Protein AF-0000000070100124 (afdb_homodimer)

Secondary structure (DSSP, 8-state):
-------------------------EEEEEB-STTS--EEEEEPPPPPPTTEEEEEEEEEEE-HHHHHHHTT-SSS--PSSB---SEEEEEEEEE-TT--S--TT-EEEE--SS--SBSEEEEEGGGEEEPPTTS-HHHHHTSHHHHHHHHIIIIIIS---TT-EEEESSTTBHHHHHHHHIIIIIS--EEEEEESSHHHHHHHHHTT-SEEEETTSS-HHHHHHHHHGGG-EEEEEESS-HHHHHHHHHTEEEEEEEEE---TTS---EEEHHHHHHHT-EEEE--GGGHHHH-HHHHHHHHHHHHHHHHTTS----EEEEEEGGGHHHHHHHHHTT---BEEEEE--/-------------------------EEEEEB-STTS--EEEEE---PPPTTEEEEEEEEEEE-HHHHHHHTT-SSS--PSSB---SEEEEEEEEE-TT--S--TT-EEEE--SS--SBSEEEEEGGGEEEPPTTS-HHHHHTSHHHHHHHHIIIIIIS---TT-EEEESSTTBHHHHHHHHIIIIIS--EEEEEESSHHHHHHHHHTT-SEEEETTSS-HHHHHHHHHGGG-EEEEEESS-HHHHHHHHHTEEEEEEEEE---TTS---EEEHHHHHHHT-EEEE--GGGHHHH-HHHHHHHHHHHHHHHHTTS----EEEEEEGGGHHHHHHHHHTT---BEEEEE--

Nearest PDB structures (foldseek):
  3qwb-assembly2_C  TM=9.160E-01  e=3.416E-31  Saccharomyces cerevisiae S288C
  3jyl-assembly1_A  TM=9.143E-01  e=5.255E-31  Pseudomonas syringae pv. tomato
  4rvu-assembly2_B  TM=9.191E-01  e=9.143E-31  Mycobacterium tuberculosis H37Rv
  4dup-assembly1_A  TM=8.955E-01  e=1.129E-31  Rhizobium etli CFN 42
  1qor-assembly1_B  TM=9.011E-01  e=7.602E-31  Escherichia coli

Radius of gyration: 33.23 Å; Cα contacts (8 Å, |Δi|>4): 1684; chains: 2; bounding box: 95×100×116 Å

InterPro domains:
  IPR011032 GroES-like superfamily [SSF50129] (27-164)
  IPR013149 Alcohol dehydrogenase-like, C-terminal [PF00107] (175-297)
  IPR013154 Alcohol dehydrogenase-like, N-terminal [PF08240] (49-133)
  IPR020843 Enoylreductase domain [SM00829] (35-346)
  IPR036291 NAD(P)-binding domain superfamily [SSF51735] (135-293)
  IPR051397 Zinc-containing alcohol dehydrogenase-like protein [PTHR43677] (24-346)

Organism: Ovis aries (NCBI:txid9940)

pLDDT: mean 92.92, std 16.36, range [18.77, 98.94]

Sequence (698 aa):
MAAAWGRCVSRAWLCRTAWQGCGRNYRAALCTELKRPLVIEEVSPRPVQPHEVRVNVHFCGINFADILACRGQYQERRQLPFTPGMEFSGMVLETGTDVSMVKEGDRVIGLPGFGGMAEECIIDHKNLWQIPEKVSLREAAALPVSYGTAIFALEHRACTQPGETVLVTAAAGATGLAVIDVATNILQAKVIAAAGSDEKCQLAMQRGAQSSVNYSRGSLKEAVGKLVGAGGVNVVIDMVGGDVFLEALRSLAYEGRIVVVGFTGGTIASVPANLLLLKNITAMGLYWSRYRHQNFPIFSRSLSSALQYCQEGHIQPYIGEVFKLEEVNDAFLRVTQRKSTGKVLLSLKMAAAWGRCVSRAWLCRTAWQGCGRNYRAALCTELKRPLVIEEVSPRPVQPHEVRVNVHFCGINFADILACRGQYQERRQLPFTPGMEFSGMVLETGTDVSMVKEGDRVIGLPGFGGMAEECIIDHKNLWQIPEKVSLREAAALPVSYGTAIFALEHRACTQPGETVLVTAAAGATGLAVIDVATNILQAKVIAAAGSDEKCQLAMQRGAQSSVNYSRGSLKEAVGKLVGAGGVNVVIDMVGGDVFLEALRSLAYEGRIVVVGFTGGTIASVPANLLLLKNITAMGLYWSRYRHQNFPIFSRSLSSALQYCQEGHIQPYIGEVFKLEEVNDAFLRVTQRKSTGKVLLSLK

Solvent-accessible surface area (backbone atoms only — not comparable to full-atom values): 35617 Å² total; per-residue (Å²): 135,84,77,72,74,74,75,78,76,76,76,73,74,74,72,66,70,62,75,72,66,79,52,74,63,38,52,30,39,28,37,70,47,72,75,50,77,61,43,80,42,78,41,75,65,75,85,71,47,47,53,20,28,33,28,41,29,37,24,18,29,63,50,72,65,44,57,31,42,41,51,70,70,35,92,71,82,77,69,74,63,39,36,46,22,44,25,22,8,29,30,32,66,42,66,13,85,71,46,77,91,64,52,67,69,39,46,30,34,37,53,60,69,45,31,30,41,21,36,49,36,77,32,55,55,86,40,51,45,76,53,58,90,80,47,49,55,70,58,48,17,53,34,55,69,27,36,33,41,27,49,40,49,41,54,68,70,63,53,64,50,68,67,38,36,36,38,29,35,51,16,32,28,36,44,24,42,30,34,34,29,45,36,34,56,73,45,47,27,41,33,36,25,26,15,77,35,70,68,38,25,51,50,29,40,75,55,52,24,75,43,62,39,50,50,68,78,49,59,51,36,60,56,50,34,74,74,53,40,91,58,40,30,44,33,34,44,33,32,29,25,27,67,64,38,54,30,52,59,72,30,41,13,82,67,8,37,35,36,37,62,43,43,77,67,71,33,79,33,64,44,49,46,60,55,26,16,77,50,24,22,34,45,30,22,46,45,63,76,55,29,55,80,77,38,41,70,64,41,52,46,41,46,51,46,50,52,49,35,40,54,71,63,55,40,76,81,55,72,55,46,77,36,44,63,92,37,47,58,58,53,51,48,37,54,75,68,67,70,56,39,29,29,38,33,31,35,57,109,134,86,76,75,75,76,76,78,75,76,78,73,73,77,72,67,69,63,76,71,67,77,52,72,62,39,51,30,37,28,35,70,46,72,74,51,76,61,42,80,41,78,41,75,65,75,86,71,48,47,56,22,29,33,28,41,29,39,24,19,29,62,47,72,64,44,56,30,42,43,52,69,69,36,93,72,83,76,68,75,63,40,35,46,22,44,25,21,9,27,30,32,67,42,66,12,85,71,47,78,91,64,51,67,68,40,44,30,32,38,52,59,69,45,31,30,42,22,36,49,37,77,31,54,55,86,42,50,45,76,54,57,88,78,45,52,55,69,58,48,17,53,35,55,67,27,36,34,40,26,49,40,49,40,53,68,70,63,52,64,48,68,68,38,36,34,37,29,35,50,16,33,29,36,44,24,42,30,34,35,30,46,36,34,59,73,45,48,26,41,32,36,25,27,15,76,36,69,69,38,26,52,50,29,41,76,54,51,24,75,45,62,41,50,49,70,78,48,60,53,35,60,56,49,34,74,74,55,40,92,56,39,31,44,34,33,44,33,33,29,25,26,67,62,38,53,30,52,60,71,31,41,13,81,68,8,36,34,38,37,61,44,45,77,66,72,33,79,33,64,44,50,47,60,55,26,16,79,48,24,21,33,44,28,22,46,45,62,75,54,28,57,78,76,39,42,69,64,43,53,47,42,46,51,46,51,52,48,36,40,55,70,62,55,40,76,82,56,72,56,46,77,36,45,62,91,38,46,59,57,53,52,49,36,55,75,66,67,70,55,39,29,29,39,32,31,36,56,107

Structure (mmCIF, N/CA/C/O backbone):
data_AF-0000000070100124-model_v1
#
loop_
_entity.id
_entity.type
_entity.pdbx_description
1 polymer 'Enoyl reductase (ER) domain-containing protein'
#
loop_
_atom_site.group_PDB
_atom_site.id
_atom_site.type_symbol
_atom_site.label_atom_id
_atom_site.label_alt_id
_atom_site.label_comp_id
_atom_site.label_asym_id
_atom_site.label_entity_id
_atom_site.label_seq_id
_atom_site.pdbx_PDB_ins_code
_atom_site.Cartn_x
_atom_site.Cartn_y
_atom_site.Cartn_z
_atom_site.occupancy
_atom_site.B_iso_or_equiv
_atom_site.auth_seq_id
_atom_site.auth_comp_id
_atom_site.auth_asym_id
_atom_site.auth_atom_id
_atom_site.pdbx_PDB_model_num
ATOM 1 N N . MET A 1 1 ? 67.812 -57.438 1.837 1 19.58 1 MET A N 1
ATOM 2 C CA . MET A 1 1 ? 67.125 -58.094 0.735 1 19.58 1 MET A CA 1
ATOM 3 C C . MET A 1 1 ? 65.75 -57.531 0.582 1 19.58 1 MET A C 1
ATOM 5 O O . MET A 1 1 ? 64.875 -57.844 1.396 1 19.58 1 MET A O 1
ATOM 9 N N . ALA A 1 2 ? 65.75 -56.156 0.217 1 28.31 2 ALA A N 1
ATOM 10 C CA . ALA A 1 2 ? 64.812 -55 0.108 1 28.31 2 ALA A CA 1
ATOM 11 C C . ALA A 1 2 ? 63.688 -55.312 -0.851 1 28.31 2 ALA A C 1
ATOM 13 O O . ALA A 1 2 ? 63.906 -55.469 -2.057 1 28.31 2 ALA A O 1
ATOM 14 N N . ALA A 1 3 ? 62.719 -56.25 -0.285 1 20.02 3 ALA A N 1
ATOM 15 C CA . ALA A 1 3 ? 61.5 -56.812 -0.852 1 20.02 3 ALA A CA 1
ATOM 16 C C . ALA A 1 3 ? 60.594 -55.719 -1.453 1 20.02 3 ALA A C 1
ATOM 18 O O . ALA A 1 3 ? 59.938 -55 -0.725 1 20.02 3 ALA A O 1
ATOM 19 N N . ALA A 1 4 ? 61.219 -54.938 -2.352 1 32.41 4 ALA A N 1
ATOM 20 C CA . ALA A 1 4 ? 60.531 -53.906 -3.111 1 32.41 4 ALA A CA 1
ATOM 21 C C . ALA A 1 4 ? 59.312 -54.469 -3.844 1 32.41 4 ALA A C 1
ATOM 23 O O . ALA A 1 4 ? 59.469 -55.094 -4.902 1 32.41 4 ALA A O 1
ATOM 24 N N . TRP A 1 5 ? 58.406 -55.25 -3.006 1 24 5 TRP A N 1
ATOM 25 C CA . TRP A 1 5 ? 57.219 -55.875 -3.58 1 24 5 TRP A CA 1
ATOM 26 C C . TRP A 1 5 ? 56.406 -54.875 -4.406 1 24 5 TRP A C 1
ATOM 28 O O . TRP A 1 5 ? 55.969 -53.875 -3.891 1 24 5 TRP A O 1
ATOM 38 N N . GLY A 1 6 ? 56.875 -54.562 -5.621 1 28.33 6 GLY A N 1
ATOM 39 C CA . GLY A 1 6 ? 56.25 -53.719 -6.613 1 28.33 6 GLY A CA 1
ATOM 40 C C . GLY A 1 6 ? 54.812 -54.094 -6.918 1 28.33 6 GLY A C 1
ATOM 41 O O . GLY A 1 6 ? 54.562 -55.156 -7.5 1 28.33 6 GLY A O 1
ATOM 42 N N . ARG A 1 7 ? 53.844 -54.062 -5.891 1 29.36 7 ARG A N 1
ATOM 43 C CA . ARG A 1 7 ? 52.438 -54.406 -6.113 1 29.36 7 ARG A CA 1
ATOM 44 C C . ARG A 1 7 ? 51.906 -53.688 -7.332 1 29.36 7 ARG A C 1
ATOM 46 O O . ARG A 1 7 ? 52 -52.469 -7.438 1 29.36 7 ARG A O 1
ATOM 53 N N . CYS A 1 8 ? 52 -54.281 -8.523 1 29.11 8 CYS A N 1
ATOM 54 C CA . CYS A 1 8 ? 51.312 -53.875 -9.758 1 29.11 8 CYS A CA 1
ATOM 55 C C . CYS A 1 8 ? 49.844 -53.562 -9.508 1 29.11 8 CYS A C 1
ATOM 57 O O . CYS A 1 8 ? 49.094 -54.438 -9.062 1 29.11 8 CYS A O 1
ATOM 59 N N . VAL A 1 9 ? 49.562 -52.375 -9.117 1 31.73 9 VAL A N 1
ATOM 60 C CA . VAL A 1 9 ? 48.219 -51.812 -8.953 1 31.73 9 VAL A CA 1
ATOM 61 C C . VAL A 1 9 ? 47.406 -52 -10.227 1 31.73 9 VAL A C 1
ATOM 63 O O . VAL A 1 9 ? 47.844 -51.594 -11.312 1 31.73 9 VAL A O 1
ATOM 66 N N . SER A 1 10 ? 46.781 -53.156 -10.398 1 28.19 10 SER A N 1
ATOM 67 C CA . SER A 1 10 ? 45.812 -53.438 -11.453 1 28.19 10 SER A CA 1
ATOM 68 C C . SER A 1 10 ? 44.844 -52.25 -11.641 1 28.19 10 SER A C 1
ATOM 70 O O . SER A 1 10 ? 44.219 -51.812 -10.68 1 28.19 10 SER A O 1
ATOM 72 N N . ARG A 1 11 ? 45.094 -51.406 -12.656 1 29.66 11 ARG A N 1
ATOM 73 C CA . ARG A 1 11 ? 44.281 -50.344 -13.227 1 29.66 11 ARG A CA 1
ATOM 74 C C . ARG A 1 11 ? 42.906 -50.906 -13.656 1 29.66 11 ARG A C 1
ATOM 76 O O . ARG A 1 11 ? 42.781 -51.5 -14.727 1 29.66 11 ARG A O 1
ATOM 83 N N . ALA A 1 12 ? 42.188 -51.688 -12.852 1 31.12 12 ALA A N 1
ATOM 84 C CA . ALA A 1 12 ? 40.812 -51.875 -13.32 1 31.12 12 ALA A CA 1
ATOM 85 C C . ALA A 1 12 ? 40.219 -50.594 -13.844 1 31.12 12 ALA A C 1
ATOM 87 O O . ALA A 1 12 ? 40.156 -49.594 -13.125 1 31.12 12 ALA A O 1
ATOM 88 N N . TRP A 1 13 ? 40.25 -50.312 -15.141 1 28.06 13 TRP A N 1
ATOM 89 C CA . TRP A 1 13 ? 39.562 -49.312 -15.938 1 28.06 13 TRP A CA 1
ATOM 90 C C . TRP A 1 13 ? 38.094 -49.188 -15.484 1 28.06 13 TRP A C 1
ATOM 92 O O . TRP A 1 13 ? 37.344 -50.156 -15.469 1 28.06 13 TRP A O 1
ATOM 102 N N . LEU A 1 14 ? 37.875 -48.406 -14.461 1 29.77 14 LEU A N 1
ATOM 103 C CA . LEU A 1 14 ? 36.531 -47.938 -14.133 1 29.77 14 LEU A CA 1
ATOM 104 C C . LEU A 1 14 ? 35.719 -47.719 -15.398 1 29.77 14 LEU A C 1
ATOM 106 O O . LEU A 1 14 ? 36.031 -46.812 -16.188 1 29.77 14 LEU A O 1
ATOM 110 N N . CYS A 1 15 ? 35.312 -48.781 -16.078 1 29.98 15 CYS A N 1
ATOM 111 C CA . CYS A 1 15 ? 34.25 -48.656 -17.078 1 29.98 15 CYS A CA 1
ATOM 112 C C . CYS A 1 15 ? 33.219 -47.656 -16.641 1 29.98 15 CYS A C 1
ATOM 114 O O . CYS A 1 15 ? 32.375 -47.938 -15.773 1 29.98 15 CYS A O 1
ATOM 116 N N . ARG A 1 16 ? 33.625 -46.438 -16.438 1 33.12 16 ARG A N 1
ATOM 117 C CA . ARG A 1 16 ? 32.562 -45.469 -16.438 1 33.12 16 ARG A CA 1
ATOM 118 C C . ARG A 1 16 ? 31.547 -45.75 -17.531 1 33.12 16 ARG A C 1
ATOM 120 O O . ARG A 1 16 ? 31.859 -45.562 -18.719 1 33.12 16 ARG A O 1
ATOM 127 N N . THR A 1 17 ? 30.922 -46.906 -17.5 1 33.12 17 THR A N 1
ATOM 128 C CA . THR A 1 17 ? 29.734 -46.906 -18.344 1 33.12 17 THR A CA 1
ATOM 129 C C . THR A 1 17 ? 29.141 -45.5 -18.453 1 33.12 17 THR A C 1
ATOM 131 O O . THR A 1 17 ? 28.672 -44.938 -17.469 1 33.12 17 THR A O 1
ATOM 134 N N . ALA A 1 18 ? 29.812 -44.688 -19.141 1 37.25 18 ALA A N 1
ATOM 135 C CA . ALA A 1 18 ? 29.125 -43.5 -19.641 1 37.25 18 ALA A CA 1
ATOM 136 C C . ALA A 1 18 ? 27.656 -43.781 -19.938 1 37.25 18 ALA A C 1
ATOM 138 O O . ALA A 1 18 ? 27.328 -44.688 -20.719 1 37.25 18 ALA A O 1
ATOM 139 N N . TRP A 1 19 ? 26.812 -43.75 -18.938 1 35.75 19 TRP A N 1
ATOM 140 C CA . TRP A 1 19 ? 25.422 -43.562 -19.328 1 35.75 19 TRP A CA 1
ATOM 141 C C . TRP A 1 19 ? 25.297 -42.969 -20.719 1 35.75 19 TRP A C 1
ATOM 143 O O . TRP A 1 19 ? 25.734 -41.844 -20.938 1 35.75 19 TRP A O 1
ATOM 153 N N . GLN A 1 20 ? 25.891 -43.531 -21.797 1 37.75 20 GLN A N 1
ATOM 154 C CA . GLN A 1 20 ? 25.484 -43.125 -23.125 1 37.75 20 GLN A CA 1
ATOM 155 C C . GLN A 1 20 ? 24.047 -42.625 -23.141 1 37.75 20 GLN A C 1
ATOM 157 O O . GLN A 1 20 ? 23.109 -43.406 -22.922 1 37.75 20 GLN A O 1
ATOM 162 N N . GLY A 1 21 ? 23.641 -41.656 -22.438 1 42.66 21 GLY A N 1
ATOM 163 C CA . GLY A 1 21 ? 22.375 -40.938 -22.391 1 42.66 21 GLY A CA 1
ATOM 164 C C . GLY A 1 21 ? 21.578 -41.062 -23.688 1 42.66 21 GLY A C 1
ATOM 165 O O . GLY A 1 21 ? 21.359 -40.062 -24.375 1 42.66 21 GLY A O 1
ATOM 166 N N . CYS A 1 22 ? 21.938 -41.938 -24.531 1 47.53 22 CYS A N 1
ATOM 167 C CA . CYS A 1 22 ? 21.031 -42.062 -25.672 1 47.53 22 CYS A CA 1
ATOM 168 C C . CYS A 1 22 ? 19.578 -42.031 -25.234 1 47.53 22 CYS A C 1
ATOM 170 O O . CYS A 1 22 ? 18.953 -43.062 -25 1 47.53 22 CYS A O 1
ATOM 172 N N . GLY A 1 23 ? 19.234 -41.25 -24.219 1 59 23 GLY A N 1
ATOM 173 C CA . GLY A 1 23 ? 17.969 -41.219 -23.516 1 59 23 GLY A CA 1
ATOM 174 C C . GLY A 1 23 ? 16.781 -41.156 -24.453 1 59 23 GLY A C 1
ATOM 175 O O . GLY A 1 23 ? 16.906 -40.75 -25.609 1 59 23 GLY A O 1
ATOM 176 N N . ARG A 1 24 ? 15.82 -42.062 -24.375 1 81.62 24 ARG A N 1
ATOM 177 C CA . ARG A 1 24 ? 14.555 -42.156 -25.109 1 81.62 24 ARG A CA 1
ATOM 178 C C . ARG A 1 24 ? 13.891 -40.781 -25.203 1 81.62 24 ARG A C 1
ATOM 180 O O . ARG A 1 24 ? 13.914 -40 -24.25 1 81.62 24 ARG A O 1
ATOM 187 N N . ASN A 1 25 ? 13.562 -40.469 -26.422 1 93 25 ASN A N 1
ATOM 188 C CA . ASN A 1 25 ? 12.789 -39.25 -26.641 1 93 25 ASN A CA 1
ATOM 189 C C . ASN A 1 25 ? 11.562 -39.188 -25.734 1 93 25 ASN A C 1
ATOM 191 O O . ASN A 1 25 ? 11.125 -40.219 -25.203 1 93 25 ASN A O 1
ATOM 195 N N . TYR A 1 26 ? 11.242 -38.062 -25.359 1 96.62 26 TYR A N 1
ATOM 196 C CA . TYR A 1 26 ? 10.039 -37.875 -24.578 1 96.62 26 TYR A CA 1
ATOM 197 C C . TYR A 1 26 ? 9.102 -36.875 -25.234 1 96.62 26 TYR A C 1
ATOM 199 O O . TYR A 1 26 ? 9.516 -36.094 -26.094 1 96.62 26 TYR A O 1
ATOM 207 N N . ARG A 1 27 ? 7.828 -36.844 -24.797 1 97.75 27 ARG A N 1
ATOM 208 C CA . ARG A 1 27 ? 6.824 -35.938 -25.359 1 97.75 27 ARG A CA 1
ATOM 209 C C . ARG A 1 27 ? 6.793 -34.594 -24.625 1 97.75 27 ARG A C 1
ATOM 211 O O . ARG A 1 27 ? 6.953 -34.562 -23.406 1 97.75 27 ARG A O 1
ATOM 218 N N . ALA A 1 28 ? 6.59 -33.562 -25.406 1 98.44 28 ALA A N 1
ATOM 219 C CA . ALA A 1 28 ? 6.465 -32.219 -24.859 1 98.44 28 ALA A CA 1
ATOM 220 C C . ALA A 1 28 ? 5.465 -31.375 -25.656 1 98.44 28 ALA A C 1
ATOM 222 O O . ALA A 1 28 ? 5.277 -31.609 -26.859 1 98.44 28 ALA A O 1
ATOM 223 N N . ALA A 1 29 ? 4.75 -30.547 -24.984 1 98.69 29 ALA A N 1
ATOM 224 C CA . ALA A 1 29 ? 3.977 -29.5 -25.672 1 98.69 29 ALA A CA 1
ATOM 225 C C . ALA A 1 29 ? 4.855 -28.312 -26.016 1 98.69 29 ALA A C 1
ATOM 227 O O . ALA A 1 29 ? 5.531 -27.75 -25.156 1 98.69 29 ALA A O 1
ATOM 228 N N . LEU A 1 30 ? 4.801 -27.859 -27.25 1 98.44 30 LEU A N 1
ATOM 229 C CA . LEU A 1 30 ? 5.66 -26.781 -27.719 1 98.44 30 LEU A CA 1
ATOM 230 C C . LEU A 1 30 ? 4.832 -25.609 -28.25 1 98.44 30 LEU A C 1
ATOM 232 O O . LEU A 1 30 ? 3.861 -25.828 -28.984 1 98.44 30 LEU A O 1
ATOM 236 N N . CYS A 1 31 ? 5.156 -24.453 -27.781 1 98.44 31 CYS A N 1
ATOM 237 C CA . CYS A 1 31 ? 4.699 -23.234 -28.438 1 98.44 31 CYS A CA 1
ATOM 238 C C . CYS A 1 31 ? 5.609 -22.875 -29.609 1 98.44 31 CYS A C 1
ATOM 240 O O . CYS A 1 31 ? 6.691 -22.328 -29.406 1 98.44 31 CYS A O 1
ATOM 242 N N . THR A 1 32 ? 5.18 -23.141 -30.781 1 97.94 32 THR A N 1
ATOM 243 C CA . THR A 1 32 ? 5.996 -22.906 -31.969 1 97.94 32 THR A CA 1
ATOM 244 C C . THR A 1 32 ? 5.664 -21.562 -32.594 1 97.94 32 THR A C 1
ATOM 246 O O . THR A 1 32 ? 6.477 -21 -33.344 1 97.94 32 THR A O 1
ATOM 249 N N . GLU A 1 33 ? 4.453 -21.141 -32.406 1 97.44 33 GLU A N 1
ATOM 250 C CA . GLU A 1 33 ? 3.949 -19.844 -32.844 1 97.44 33 GLU A CA 1
ATOM 251 C C . GLU A 1 33 ? 3.037 -19.219 -31.781 1 97.44 33 GLU A C 1
ATOM 253 O O . GLU A 1 33 ? 2.172 -19.906 -31.234 1 97.44 33 GLU A O 1
ATOM 258 N N . LEU A 1 34 ? 3.271 -17.953 -31.578 1 96.88 34 LEU A N 1
ATOM 259 C CA . LEU A 1 34 ? 2.432 -17.266 -30.594 1 96.88 34 LEU A CA 1
ATOM 260 C C . LEU A 1 34 ? 0.978 -17.234 -31.047 1 96.88 34 LEU A C 1
ATOM 262 O O . LEU A 1 34 ? 0.7 -17.141 -32.25 1 96.88 34 LEU A O 1
ATOM 266 N N . LYS A 1 35 ? 0.07 -17.312 -30.125 1 96.38 35 LYS A N 1
ATOM 267 C CA . LYS A 1 35 ? -1.37 -17.203 -30.344 1 96.38 35 LYS A CA 1
ATOM 268 C C . LYS A 1 35 ? -1.888 -18.359 -31.188 1 96.38 35 LYS A C 1
ATOM 270 O O . LYS A 1 35 ? -2.926 -18.234 -31.844 1 96.38 35 LYS A O 1
ATOM 275 N N . ARG A 1 36 ? -1.157 -19.469 -31.281 1 97.44 36 ARG A N 1
ATOM 276 C CA . ARG A 1 36 ? -1.569 -20.703 -31.938 1 97.44 36 ARG A CA 1
ATOM 277 C C . ARG A 1 36 ? -1.568 -21.875 -30.969 1 97.44 36 ARG A C 1
ATOM 279 O O . ARG A 1 36 ? -0.923 -21.812 -29.922 1 97.44 36 ARG A O 1
ATOM 286 N N . PRO A 1 37 ? -2.299 -22.906 -31.344 1 98 37 PRO A N 1
ATOM 287 C CA . PRO A 1 37 ? -2.303 -24.078 -30.469 1 98 37 PRO A CA 1
ATOM 288 C C . PRO A 1 37 ? -0.912 -24.688 -30.297 1 98 37 PRO A C 1
ATOM 290 O O . PRO A 1 37 ? -0.094 -24.656 -31.219 1 98 37 PRO A O 1
ATOM 293 N N . LEU A 1 38 ? -0.733 -25.203 -29.141 1 98.62 38 LEU A N 1
ATOM 294 C CA . LEU A 1 38 ? 0.521 -25.891 -28.875 1 98.62 38 LEU A CA 1
ATOM 295 C C . LEU A 1 38 ? 0.611 -27.188 -29.672 1 98.62 38 LEU A C 1
ATOM 297 O O . LEU A 1 38 ? -0.409 -27.812 -29.969 1 98.62 38 LEU A O 1
ATOM 301 N N . VAL A 1 39 ? 1.847 -27.562 -30 1 98.44 39 VAL A N 1
ATOM 302 C CA . VAL A 1 39 ? 2.088 -28.781 -30.75 1 98.44 39 VAL A CA 1
ATOM 303 C C . VAL A 1 39 ? 2.789 -29.812 -29.859 1 98.44 39 VAL A C 1
ATOM 305 O O . VAL A 1 39 ? 3.715 -29.469 -29.125 1 98.44 39 VAL A O 1
ATOM 308 N N . ILE A 1 40 ? 2.332 -31.062 -29.953 1 98.19 40 ILE A N 1
ATOM 309 C CA . ILE A 1 40 ? 2.992 -32.156 -29.234 1 98.19 40 ILE A CA 1
ATOM 310 C C . ILE A 1 40 ? 4.098 -32.75 -30.094 1 98.19 40 ILE A C 1
ATOM 312 O O . ILE A 1 40 ? 3.842 -33.188 -31.219 1 98.19 40 ILE A O 1
ATOM 316 N N . GLU A 1 41 ? 5.266 -32.75 -29.516 1 97 41 GLU A N 1
ATOM 317 C CA . GLU A 1 41 ? 6.395 -33.312 -30.25 1 97 41 GLU A CA 1
ATOM 318 C C . GLU A 1 41 ? 7.266 -34.188 -29.359 1 97 41 GLU A C 1
ATOM 320 O O . GLU A 1 41 ? 7.176 -34.125 -28.141 1 97 41 GLU A O 1
ATOM 325 N N . GLU A 1 42 ? 8.016 -34.969 -30.062 1 96.56 42 GLU A N 1
ATOM 326 C CA . GLU A 1 42 ? 9.07 -35.719 -29.375 1 96.56 42 GLU A CA 1
ATOM 327 C C . GLU A 1 42 ? 10.367 -34.906 -29.312 1 96.56 42 GLU A C 1
ATOM 329 O O . GLU A 1 42 ? 10.789 -34.344 -30.328 1 96.56 42 GLU A O 1
ATOM 334 N N . VAL A 1 43 ? 10.883 -34.906 -28.125 1 95.12 43 VAL A N 1
ATOM 335 C CA . VAL A 1 43 ? 12.094 -34.156 -27.891 1 95.12 43 VAL A CA 1
ATOM 336 C C . VAL A 1 43 ? 13.219 -35.062 -27.406 1 95.12 43 VAL A C 1
ATOM 338 O O . VAL A 1 43 ? 12.984 -35.969 -26.609 1 95.12 43 VAL A O 1
ATOM 341 N N . SER A 1 44 ? 14.406 -34.812 -27.938 1 94 44 SER A N 1
ATOM 342 C CA . SER A 1 44 ? 15.578 -35.562 -27.484 1 94 44 SER A CA 1
ATOM 343 C C . SER A 1 44 ? 16.125 -35 -26.172 1 94 44 SER A C 1
ATOM 345 O O . SER A 1 44 ? 16.297 -33.781 -26.047 1 94 44 SER A O 1
ATOM 347 N N . PRO A 1 45 ? 16.422 -35.844 -25.281 1 93.06 45 PRO A N 1
ATOM 348 C CA . PRO A 1 45 ? 16.984 -35.344 -24.016 1 93.06 45 PRO A CA 1
ATOM 349 C C . PRO A 1 45 ? 18.406 -34.812 -24.172 1 93.06 45 PRO A C 1
ATOM 351 O O . PRO A 1 45 ? 19.172 -35.281 -25.016 1 93.06 45 PRO A O 1
ATOM 354 N N . ARG A 1 46 ? 18.719 -33.812 -23.422 1 94.25 46 ARG A N 1
ATOM 355 C CA . ARG A 1 46 ? 20.078 -33.312 -23.328 1 94.25 46 ARG A CA 1
ATOM 356 C C . ARG A 1 46 ? 20.75 -33.75 -22.031 1 94.25 46 ARG A C 1
ATOM 358 O O . ARG A 1 46 ? 20.062 -34.125 -21.078 1 94.25 46 ARG A O 1
ATOM 365 N N . PRO A 1 47 ? 22.078 -33.719 -22.016 1 95.88 47 PRO A N 1
ATOM 366 C CA . PRO A 1 47 ? 22.766 -34.062 -20.766 1 95.88 47 PRO A CA 1
ATOM 367 C C . PRO A 1 47 ? 22.469 -33.094 -19.641 1 95.88 47 PRO A C 1
ATOM 369 O O . PRO A 1 47 ? 22.234 -31.906 -19.891 1 95.88 47 PRO A O 1
ATOM 372 N N . VAL A 1 48 ? 22.562 -33.656 -18.484 1 97.31 48 VAL A N 1
ATOM 373 C CA . VAL A 1 48 ? 22.344 -32.875 -17.266 1 97.31 48 VAL A CA 1
ATOM 374 C C . VAL A 1 48 ? 23.641 -32.156 -16.891 1 97.31 48 VAL A C 1
ATOM 376 O O . VAL A 1 48 ? 24.703 -32.781 -16.828 1 97.31 48 VAL A O 1
ATOM 379 N N . GLN A 1 49 ? 23.578 -30.812 -16.625 1 98 49 GLN A N 1
ATOM 380 C CA . GLN A 1 49 ? 24.734 -30.047 -16.172 1 98 49 GLN A CA 1
ATOM 381 C C . GLN A 1 49 ? 24.953 -30.219 -14.672 1 98 49 GLN A C 1
ATOM 383 O O . GLN A 1 49 ? 24.094 -30.734 -13.969 1 98 49 GLN A O 1
ATOM 388 N N . PRO A 1 50 ? 26.094 -29.766 -14.148 1 98.19 50 PRO A N 1
ATOM 389 C CA . PRO A 1 50 ? 26.516 -30.078 -12.781 1 98.19 50 PRO A CA 1
ATOM 390 C C . PRO A 1 50 ? 25.5 -29.609 -11.734 1 98.19 50 PRO A C 1
ATOM 392 O O . PRO A 1 50 ? 25.344 -30.234 -10.688 1 98.19 50 PRO A O 1
ATOM 395 N N . HIS A 1 51 ? 24.75 -28.562 -12 1 98.38 51 HIS A N 1
ATOM 396 C CA . HIS A 1 51 ? 23.844 -28.031 -11 1 98.38 51 HIS A CA 1
ATOM 397 C C . HIS A 1 51 ? 22.391 -28.328 -11.359 1 98.38 51 HIS A C 1
ATOM 399 O O . HIS A 1 51 ? 21.469 -27.797 -10.75 1 98.38 51 HIS A O 1
ATOM 405 N N . GLU A 1 52 ? 22.203 -29.188 -12.305 1 98.5 52 GLU A N 1
ATOM 406 C CA . GLU A 1 52 ? 20.875 -29.453 -12.844 1 98.5 52 GLU A CA 1
ATOM 407 C C . GLU A 1 52 ? 20.359 -30.812 -12.406 1 98.5 52 GLU A C 1
ATOM 409 O O . GLU A 1 52 ? 21.141 -31.656 -11.961 1 98.5 52 GLU A O 1
ATOM 414 N N . VAL A 1 53 ? 19.078 -31 -12.484 1 98.69 53 VAL A N 1
ATOM 415 C CA . VAL A 1 53 ? 18.375 -32.25 -12.172 1 98.69 53 VAL A CA 1
ATOM 416 C C . VAL A 1 53 ? 17.375 -32.562 -13.273 1 98.69 53 VAL A C 1
ATOM 418 O O . VAL A 1 53 ? 16.641 -31.688 -13.734 1 98.69 53 VAL A O 1
ATOM 421 N N . ARG A 1 54 ? 17.406 -33.75 -13.727 1 98.38 54 ARG A N 1
ATOM 422 C CA . ARG A 1 54 ? 16.359 -34.25 -14.617 1 98.38 54 ARG A CA 1
ATOM 423 C C . ARG A 1 54 ? 15.219 -34.875 -13.82 1 98.38 54 ARG A C 1
ATOM 425 O O . ARG A 1 54 ? 15.438 -35.75 -12.984 1 98.38 54 ARG A O 1
ATOM 432 N N . VAL A 1 55 ? 14.078 -34.375 -14.078 1 98.62 55 VAL A N 1
ATOM 433 C CA . VAL A 1 55 ? 12.914 -34.844 -13.336 1 98.62 55 VAL A CA 1
ATOM 434 C C . VAL A 1 55 ? 11.914 -35.5 -14.297 1 98.62 55 VAL A C 1
ATOM 436 O O . VAL A 1 55 ? 11.664 -35 -15.383 1 98.62 55 VAL A O 1
ATOM 439 N N . ASN A 1 56 ? 11.477 -36.688 -13.906 1 98.5 56 ASN A N 1
ATOM 440 C CA . ASN A 1 56 ? 10.312 -37.312 -14.539 1 98.5 56 ASN A CA 1
ATOM 441 C C . ASN A 1 56 ? 9.016 -36.625 -14.094 1 98.5 56 ASN A C 1
ATOM 443 O O . ASN A 1 56 ? 8.516 -36.906 -13 1 98.5 56 ASN A O 1
ATOM 447 N N . VAL A 1 57 ? 8.414 -35.812 -15 1 98.81 57 VAL A N 1
ATOM 448 C CA . VAL A 1 57 ? 7.262 -35 -14.617 1 98.81 57 VAL A CA 1
ATOM 449 C C . VAL A 1 57 ? 5.996 -35.875 -14.633 1 98.81 57 VAL A C 1
ATOM 451 O O . VAL A 1 57 ? 5.691 -36.5 -15.633 1 98.81 57 VAL A O 1
ATOM 454 N N . HIS A 1 58 ? 5.289 -35.875 -13.562 1 98.81 58 HIS A N 1
ATOM 455 C CA . HIS A 1 58 ? 4.051 -36.625 -13.461 1 98.81 58 HIS A CA 1
ATOM 456 C C . HIS A 1 58 ? 2.834 -35.719 -13.656 1 98.81 58 HIS A C 1
ATOM 458 O O . HIS A 1 58 ? 1.897 -36.094 -14.367 1 98.81 58 HIS A O 1
ATOM 464 N N . PHE A 1 59 ? 2.836 -34.594 -13 1 98.88 59 PHE A N 1
ATOM 465 C CA . PHE A 1 59 ? 1.77 -33.594 -13.133 1 98.88 59 PHE A CA 1
ATOM 466 C C . PHE A 1 59 ? 2.344 -32.188 -13.328 1 98.88 59 PHE A C 1
ATOM 468 O O . PHE A 1 59 ? 3.377 -31.859 -12.75 1 98.88 59 PHE A O 1
ATOM 475 N N . CYS A 1 60 ? 1.731 -31.422 -14.18 1 98.88 60 CYS A N 1
ATOM 476 C CA . CYS A 1 60 ? 2.041 -30.016 -14.398 1 98.88 60 CYS A CA 1
ATOM 477 C C . CYS A 1 60 ? 0.811 -29.141 -14.156 1 98.88 60 CYS A C 1
ATOM 479 O O . CYS A 1 60 ? -0.259 -29.406 -14.711 1 98.88 60 CYS A O 1
ATOM 481 N N . GLY A 1 61 ? 0.963 -28.203 -13.266 1 98.69 61 GLY A N 1
ATOM 482 C CA . GLY A 1 61 ? -0.132 -27.266 -13.086 1 98.69 61 GLY A CA 1
ATOM 483 C C . GLY A 1 61 ? -0.229 -26.234 -14.195 1 98.69 61 GLY A C 1
ATOM 484 O O . GLY A 1 61 ? 0.791 -25.734 -14.68 1 98.69 61 GLY A O 1
ATOM 485 N N . ILE A 1 62 ? -1.458 -25.922 -14.594 1 98.25 62 ILE A N 1
ATOM 486 C CA . ILE A 1 62 ? -1.687 -24.906 -15.609 1 98.25 62 ILE A CA 1
ATOM 487 C C . ILE A 1 62 ? -2.016 -23.578 -14.938 1 98.25 62 ILE A C 1
ATOM 489 O O . ILE A 1 62 ? -2.871 -23.516 -14.047 1 98.25 62 ILE A O 1
ATOM 493 N N . ASN A 1 63 ? -1.318 -22.578 -15.312 1 96.5 63 ASN A N 1
ATOM 494 C CA . ASN A 1 63 ? -1.534 -21.219 -14.82 1 96.5 63 ASN A CA 1
ATOM 495 C C . ASN A 1 63 ? -1.935 -20.281 -15.945 1 96.5 63 ASN A C 1
ATOM 497 O O . ASN A 1 63 ? -1.547 -20.469 -17.094 1 96.5 63 ASN A O 1
ATOM 501 N N . PHE A 1 64 ? -2.654 -19.281 -15.562 1 94.44 64 PHE A N 1
ATOM 502 C CA . PHE A 1 64 ? -2.994 -18.266 -16.562 1 94.44 64 PHE A CA 1
ATOM 503 C C . PHE A 1 64 ? -1.734 -17.688 -17.188 1 94.44 64 PHE A C 1
ATOM 505 O O . PHE A 1 64 ? -1.723 -17.344 -18.375 1 94.44 64 PHE A O 1
ATOM 512 N N . ALA A 1 65 ? -0.716 -17.578 -16.469 1 94.31 65 ALA A N 1
ATOM 513 C CA . ALA A 1 65 ? 0.573 -17.078 -16.938 1 94.31 65 ALA A CA 1
ATOM 514 C C . ALA A 1 65 ? 1.113 -17.938 -18.078 1 94.31 65 ALA A C 1
ATOM 516 O O . ALA A 1 65 ? 1.77 -17.422 -18.984 1 94.31 65 ALA A O 1
ATOM 517 N N . ASP A 1 66 ? 0.872 -19.219 -18.078 1 96.94 66 ASP A N 1
ATOM 518 C CA . ASP A 1 66 ? 1.263 -20.094 -19.188 1 96.94 66 ASP A CA 1
ATOM 519 C C . ASP A 1 66 ? 0.603 -19.656 -20.484 1 96.94 66 ASP A C 1
ATOM 521 O O . ASP A 1 66 ? 1.253 -19.609 -21.531 1 96.94 66 ASP A O 1
ATOM 525 N N . ILE A 1 67 ? -0.627 -19.375 -20.328 1 96 67 ILE A N 1
ATOM 526 C CA . ILE A 1 67 ? -1.43 -19 -21.484 1 96 67 ILE A CA 1
ATOM 527 C C . ILE A 1 67 ? -0.951 -17.641 -22.016 1 96 67 ILE A C 1
ATOM 529 O O . ILE A 1 67 ? -0.75 -17.484 -23.219 1 96 67 ILE A O 1
ATOM 533 N N . LEU A 1 68 ? -0.742 -16.703 -21.078 1 94.5 68 LEU A N 1
ATOM 534 C CA . LEU A 1 68 ? -0.256 -15.391 -21.484 1 94.5 68 LEU A CA 1
ATOM 535 C C . LEU A 1 68 ? 1.099 -15.492 -22.172 1 94.5 68 LEU A C 1
ATOM 537 O O . LEU A 1 68 ? 1.355 -14.789 -23.156 1 94.5 68 LEU A O 1
ATOM 541 N N . ALA A 1 69 ? 1.923 -16.328 -21.703 1 95.69 69 ALA A N 1
ATOM 542 C CA . ALA A 1 69 ? 3.236 -16.531 -22.312 1 95.69 69 ALA A CA 1
ATOM 543 C C . ALA A 1 69 ? 3.107 -17.031 -23.734 1 95.69 69 ALA A C 1
ATOM 545 O O . ALA A 1 69 ? 3.807 -16.562 -24.641 1 95.69 69 ALA A O 1
ATOM 546 N N . CYS A 1 70 ? 2.215 -17.875 -23.984 1 97.38 70 CYS A N 1
ATOM 547 C CA . CYS A 1 70 ? 2.016 -18.453 -25.297 1 97.38 70 CYS A CA 1
ATOM 548 C C . CYS A 1 70 ? 1.332 -17.469 -26.234 1 97.38 70 CYS A C 1
ATOM 550 O O . CYS A 1 70 ? 1.283 -17.688 -27.453 1 97.38 70 CYS A O 1
ATOM 552 N N . ARG A 1 71 ? 0.858 -16.406 -25.641 1 95.31 71 ARG A N 1
ATOM 553 C CA . ARG A 1 71 ? 0.219 -15.375 -26.438 1 95.31 71 ARG A CA 1
ATOM 554 C C . ARG A 1 71 ? 1.131 -14.156 -26.594 1 95.31 71 ARG A C 1
ATOM 556 O O . ARG A 1 71 ? 0.744 -13.156 -27.203 1 95.31 71 ARG A O 1
ATOM 563 N N . GLY A 1 72 ? 2.295 -14.219 -25.969 1 93.81 72 GLY A N 1
ATOM 564 C CA . GLY A 1 72 ? 3.223 -13.094 -26.031 1 93.81 72 GLY A CA 1
ATOM 565 C C . GLY A 1 72 ? 2.811 -11.938 -25.141 1 93.81 72 GLY A C 1
ATOM 566 O O . GLY A 1 72 ? 3.172 -10.789 -25.391 1 93.81 72 GLY A O 1
ATOM 567 N N . GLN A 1 73 ? 2.049 -12.203 -24.125 1 89.94 73 GLN A N 1
ATOM 568 C CA . GLN A 1 73 ? 1.478 -11.156 -23.281 1 89.94 73 GLN A CA 1
ATOM 569 C C . GLN A 1 73 ? 1.992 -11.25 -21.859 1 89.94 73 GLN A C 1
ATOM 571 O O . GLN A 1 73 ? 1.419 -10.648 -20.938 1 89.94 73 GLN A O 1
ATOM 576 N N . TYR A 1 74 ? 2.98 -12.039 -21.75 1 88.06 74 TYR A N 1
ATOM 577 C CA . TYR A 1 74 ? 3.596 -12.188 -20.438 1 88.06 74 TYR A CA 1
ATOM 578 C C . TYR A 1 74 ? 4.859 -11.336 -20.328 1 88.06 74 TYR A C 1
ATOM 580 O O . TYR A 1 74 ? 5.504 -11.047 -21.328 1 88.06 74 TYR A O 1
ATOM 588 N N . GLN A 1 75 ? 5.23 -10.969 -19.188 1 82.19 75 GLN A N 1
ATOM 589 C CA . GLN A 1 75 ? 6.348 -10.047 -18.984 1 82.19 75 GLN A CA 1
ATOM 590 C C . GLN A 1 75 ? 7.672 -10.703 -19.359 1 82.19 75 GLN A C 1
ATOM 592 O O . GLN A 1 75 ? 8.602 -10.023 -19.797 1 82.19 75 GLN A O 1
ATOM 597 N N . GLU A 1 76 ? 7.785 -11.938 -19.125 1 81.5 76 GLU A N 1
ATOM 598 C CA . GLU A 1 76 ? 8.969 -12.68 -19.562 1 81.5 76 GLU A CA 1
ATOM 599 C C . GLU A 1 76 ? 8.758 -13.32 -20.922 1 81.5 76 GLU A C 1
ATOM 601 O O . GLU A 1 76 ? 7.938 -14.227 -21.062 1 81.5 76 GLU A O 1
ATOM 606 N N . ARG A 1 77 ? 9.539 -12.875 -21.906 1 83.12 77 ARG A N 1
ATOM 607 C CA . ARG A 1 77 ? 9.414 -13.391 -23.266 1 83.12 77 ARG A CA 1
ATOM 608 C C . ARG A 1 77 ? 10.445 -14.484 -23.547 1 83.12 77 ARG A C 1
ATOM 610 O O . ARG A 1 77 ? 11.602 -14.367 -23.125 1 83.12 77 ARG A O 1
ATOM 617 N N . ARG A 1 78 ? 9.859 -15.508 -24.188 1 88.62 78 ARG A N 1
ATOM 618 C CA . ARG A 1 78 ? 10.727 -16.625 -24.547 1 88.62 78 ARG A CA 1
ATOM 619 C C . ARG A 1 78 ? 10.859 -16.734 -26.062 1 88.62 78 ARG A C 1
ATOM 621 O O . ARG A 1 78 ? 9.93 -16.406 -26.812 1 88.62 78 ARG A O 1
ATOM 628 N N . GLN A 1 79 ? 12.062 -17.203 -26.438 1 94 79 GLN A N 1
ATOM 629 C CA . GLN A 1 79 ? 12.273 -17.469 -27.859 1 94 79 GLN A CA 1
ATOM 630 C C . GLN A 1 79 ? 11.508 -18.703 -28.297 1 94 79 GLN A C 1
ATOM 632 O O . GLN A 1 79 ? 11.484 -19.719 -27.594 1 94 79 GLN A O 1
ATOM 637 N N . LEU A 1 80 ? 11 -18.641 -29.5 1 94.88 80 LEU A N 1
ATOM 638 C CA . LEU A 1 80 ? 10.273 -19.766 -30.078 1 94.88 80 LEU A CA 1
ATOM 639 C C . LEU A 1 80 ? 11.227 -20.734 -30.75 1 94.88 80 LEU A C 1
ATOM 641 O O . LEU A 1 80 ? 12.234 -20.328 -31.328 1 94.88 80 LEU A O 1
ATOM 645 N N . PRO A 1 81 ? 10.977 -22.016 -30.75 1 96.5 81 PRO A N 1
ATOM 646 C CA . PRO A 1 81 ? 9.906 -22.641 -29.969 1 96.5 81 PRO A CA 1
ATOM 647 C C . PRO A 1 81 ? 10.281 -22.828 -28.5 1 96.5 81 PRO A C 1
ATOM 649 O O . PRO A 1 81 ? 11.469 -22.906 -28.172 1 96.5 81 PRO A O 1
ATOM 652 N N . PHE A 1 82 ? 9.312 -22.844 -27.625 1 97.19 82 PHE A N 1
ATOM 653 C CA . PHE A 1 82 ? 9.578 -23.156 -26.219 1 97.19 82 PHE A CA 1
ATOM 654 C C . PHE A 1 82 ? 8.484 -24.047 -25.656 1 97.19 82 PHE A C 1
ATOM 656 O O . PHE A 1 82 ? 7.402 -24.156 -26.234 1 97.19 82 PHE A O 1
ATOM 663 N N . THR A 1 83 ? 8.805 -24.781 -24.531 1 98.12 83 THR A N 1
ATOM 664 C CA . THR A 1 83 ? 7.852 -25.594 -23.781 1 98.12 83 THR A CA 1
ATOM 665 C C . THR A 1 83 ? 7.305 -24.812 -22.594 1 98.12 83 THR A C 1
ATOM 667 O O . THR A 1 83 ? 8.047 -24.469 -21.672 1 98.12 83 THR A O 1
ATOM 670 N N . PRO A 1 84 ? 5.961 -24.484 -22.578 1 98.25 84 PRO A N 1
ATOM 671 C CA . PRO A 1 84 ? 5.391 -23.828 -21.406 1 98.25 84 PRO A CA 1
ATOM 672 C C . PRO A 1 84 ? 5.332 -24.75 -20.188 1 98.25 84 PRO A C 1
ATOM 674 O O . PRO A 1 84 ? 5.773 -25.906 -20.25 1 98.25 84 PRO A O 1
ATOM 677 N N . GLY A 1 85 ? 4.797 -24.219 -19.109 1 98.44 85 GLY A N 1
ATOM 678 C CA . GLY A 1 85 ? 4.691 -24.938 -17.859 1 98.44 85 GLY A CA 1
ATOM 679 C C . GLY A 1 85 ? 5.582 -24.375 -16.766 1 98.44 85 GLY A C 1
ATOM 680 O O . GLY A 1 85 ? 6.797 -24.594 -16.766 1 98.44 85 GLY A O 1
ATOM 681 N N . MET A 1 86 ? 4.961 -23.859 -15.75 1 97.94 86 MET A N 1
ATOM 682 C CA . MET A 1 86 ? 5.719 -23.109 -14.766 1 97.94 86 MET A CA 1
ATOM 683 C C . MET A 1 86 ? 5.902 -23.906 -13.484 1 97.94 86 MET A C 1
ATOM 685 O O . MET A 1 86 ? 6.715 -23.547 -12.625 1 97.94 86 MET A O 1
ATOM 689 N N . GLU A 1 87 ? 5.137 -24.938 -13.375 1 98.69 87 GLU A N 1
ATOM 690 C CA . GLU A 1 87 ? 5.207 -25.75 -12.164 1 98.69 87 GLU A CA 1
ATOM 691 C C . GLU A 1 87 ? 4.918 -27.219 -12.461 1 98.69 87 GLU A C 1
ATOM 693 O O . GLU A 1 87 ? 4.195 -27.531 -13.406 1 98.69 87 GLU A O 1
ATOM 698 N N . PHE A 1 88 ? 5.527 -28.109 -11.609 1 98.88 88 PHE A N 1
ATOM 699 C CA . PHE A 1 88 ? 5.25 -29.531 -11.789 1 98.88 88 PHE A CA 1
ATOM 700 C C . PHE A 1 88 ? 5.555 -30.312 -10.508 1 98.88 88 PHE A C 1
ATOM 702 O O . PHE A 1 88 ? 6.109 -29.766 -9.555 1 98.88 88 PHE A O 1
ATOM 709 N N . SER A 1 89 ? 5.102 -31.531 -10.461 1 98.88 89 SER A N 1
ATOM 710 C CA . SER A 1 89 ? 5.559 -32.562 -9.531 1 98.88 89 SER A CA 1
ATOM 711 C C . SER A 1 89 ? 6.039 -33.781 -10.273 1 98.88 89 SER A C 1
ATOM 713 O O . SER A 1 89 ? 5.562 -34.094 -11.375 1 98.88 89 SER A O 1
ATOM 715 N N . GLY A 1 90 ? 6.984 -34.438 -9.703 1 98.75 90 GLY A N 1
ATOM 716 C CA . GLY A 1 90 ? 7.527 -35.625 -10.336 1 98.75 90 GLY A CA 1
ATOM 717 C C . GLY A 1 90 ? 8.594 -36.312 -9.508 1 98.75 90 GLY A C 1
ATOM 718 O O . GLY A 1 90 ? 8.664 -36.125 -8.289 1 98.75 90 GLY A O 1
ATOM 719 N N . MET A 1 91 ? 9.344 -37.125 -10.273 1 98.62 91 MET A N 1
ATOM 720 C CA . MET A 1 91 ? 10.391 -37.906 -9.633 1 98.62 91 MET A CA 1
ATOM 721 C C . MET A 1 91 ? 11.75 -37.625 -10.258 1 98.62 91 MET A C 1
ATOM 723 O O . MET A 1 91 ? 11.867 -37.5 -11.477 1 98.62 91 MET A O 1
ATOM 727 N N . VAL A 1 92 ? 12.719 -37.531 -9.367 1 98.69 92 VAL A N 1
ATOM 728 C CA . VAL A 1 92 ? 14.078 -37.281 -9.844 1 98.69 92 VAL A CA 1
ATOM 729 C C . VAL A 1 92 ? 14.586 -38.5 -10.617 1 98.69 92 VAL A C 1
ATOM 731 O O . VAL A 1 92 ? 14.516 -39.625 -10.117 1 98.69 92 VAL A O 1
ATOM 734 N N . LEU A 1 93 ? 15.125 -38.25 -11.805 1 97.81 93 LEU A N 1
ATOM 735 C CA . LEU A 1 93 ? 15.688 -39.312 -12.641 1 97.81 93 LEU A CA 1
ATOM 736 C C . LEU A 1 93 ? 17.203 -39.312 -12.555 1 97.81 93 LEU A C 1
ATOM 738 O O . LEU A 1 93 ? 17.828 -40.375 -12.57 1 97.81 93 LEU A O 1
ATOM 742 N N . GLU A 1 94 ? 17.719 -38.094 -12.594 1 97.31 94 GLU A N 1
ATOM 743 C CA . GLU A 1 94 ? 19.172 -37.906 -12.68 1 97.31 94 GLU A CA 1
ATOM 744 C C . GLU A 1 94 ? 19.578 -36.562 -12.047 1 97.31 94 GLU A C 1
ATOM 746 O O . GLU A 1 94 ? 18.875 -35.562 -12.172 1 97.31 94 GLU A O 1
ATOM 751 N N . THR A 1 95 ? 20.766 -36.656 -11.344 1 98.25 95 THR A N 1
ATOM 752 C CA . THR A 1 95 ? 21.281 -35.406 -10.758 1 98.25 95 THR A CA 1
ATOM 753 C C . THR A 1 95 ? 22.656 -35.062 -11.32 1 98.25 95 THR A C 1
ATOM 755 O O . THR A 1 95 ? 23.438 -35.969 -11.656 1 98.25 95 THR A O 1
ATOM 758 N N . GLY A 1 96 ? 22.891 -33.781 -11.438 1 98 96 GLY A N 1
ATOM 759 C CA . GLY A 1 96 ? 24.234 -33.344 -11.773 1 98 96 GLY A CA 1
ATOM 760 C C . GLY A 1 96 ? 25.25 -33.656 -10.703 1 98 96 GLY A C 1
ATOM 761 O O . GLY A 1 96 ? 24.891 -33.969 -9.562 1 98 96 GLY A O 1
ATOM 762 N N . THR A 1 97 ? 26.484 -33.438 -11.102 1 97.62 97 THR A N 1
ATOM 763 C CA . THR A 1 97 ? 27.594 -33.875 -10.258 1 97.62 97 THR A CA 1
ATOM 764 C C . THR A 1 97 ? 27.672 -33.031 -8.992 1 97.62 97 THR A C 1
ATOM 766 O O . THR A 1 97 ? 28.203 -33.469 -7.973 1 97.62 97 THR A O 1
ATOM 769 N N . ASP A 1 98 ? 27.109 -31.812 -9.047 1 98.12 98 ASP A N 1
ATOM 770 C CA . ASP A 1 98 ? 27.266 -30.891 -7.914 1 98.12 98 ASP A CA 1
ATOM 771 C C . ASP A 1 98 ? 25.969 -30.766 -7.125 1 98.12 98 ASP A C 1
ATOM 773 O O . ASP A 1 98 ? 25.797 -29.828 -6.336 1 98.12 98 ASP A O 1
ATOM 777 N N . VAL A 1 99 ? 25.047 -31.688 -7.363 1 98.19 99 VAL A N 1
ATOM 778 C CA . VAL A 1 99 ? 23.766 -31.656 -6.68 1 98.19 99 VAL A CA 1
ATOM 779 C C . VAL A 1 99 ? 23.75 -32.656 -5.539 1 98.19 99 VAL A C 1
ATOM 781 O O . VAL A 1 99 ? 24.031 -33.844 -5.75 1 98.19 99 VAL A O 1
ATOM 784 N N . SER A 1 100 ? 23.453 -32.219 -4.27 1 96.25 100 SER A N 1
ATOM 785 C CA . SER A 1 100 ? 23.406 -33.125 -3.125 1 96.25 100 SER A CA 1
ATOM 786 C C . SER A 1 100 ? 22.062 -33.031 -2.4 1 96.25 100 SER A C 1
ATOM 788 O O . SER A 1 100 ? 21.734 -33.875 -1.583 1 96.25 100 SER A O 1
ATOM 790 N N . MET A 1 101 ? 21.266 -32.094 -2.738 1 94.94 101 MET A N 1
ATOM 791 C CA . MET A 1 101 ? 20.047 -31.812 -1.983 1 94.94 101 MET A CA 1
ATOM 792 C C . MET A 1 101 ? 18.953 -32.812 -2.336 1 94.94 101 MET A C 1
ATOM 794 O O . MET A 1 101 ? 17.969 -32.938 -1.6 1 94.94 101 MET A O 1
ATOM 798 N N . VAL A 1 102 ? 19.062 -33.438 -3.535 1 97.69 102 VAL A N 1
ATOM 799 C CA . VAL A 1 102 ? 18.125 -34.469 -3.963 1 97.69 102 VAL A CA 1
ATOM 800 C C . VAL A 1 102 ? 18.875 -35.625 -4.598 1 97.69 102 VAL A C 1
ATOM 802 O O . VAL A 1 102 ? 20.047 -35.5 -4.984 1 97.69 102 VAL A O 1
ATOM 805 N N . LYS A 1 103 ? 18.156 -36.781 -4.699 1 97.62 103 LYS A N 1
ATOM 806 C CA . LYS A 1 103 ? 18.719 -37.938 -5.352 1 97.62 103 LYS A CA 1
ATOM 807 C C . LYS A 1 103 ? 17.672 -38.656 -6.215 1 97.62 103 LYS A C 1
ATOM 809 O O . LYS A 1 103 ? 16.469 -38.375 -6.102 1 97.62 103 LYS A O 1
ATOM 814 N N . GLU A 1 104 ? 18.203 -39.531 -6.977 1 97.88 104 GLU A N 1
ATOM 815 C CA . GLU A 1 104 ? 17.312 -40.344 -7.832 1 97.88 104 GLU A CA 1
ATOM 816 C C . GLU A 1 104 ? 16.234 -41.031 -7.016 1 97.88 104 GLU A C 1
ATOM 818 O O . GLU A 1 104 ? 16.5 -41.562 -5.949 1 97.88 104 GLU A O 1
ATOM 823 N N . GLY A 1 105 ? 14.984 -40.844 -7.477 1 98.06 105 GLY A N 1
ATOM 824 C CA . GLY A 1 105 ? 13.859 -41.469 -6.801 1 98.06 105 GLY A CA 1
ATOM 825 C C . GLY A 1 105 ? 13.102 -40.531 -5.891 1 98.06 105 GLY A C 1
ATOM 826 O O . GLY A 1 105 ? 11.977 -40.812 -5.488 1 98.06 105 GLY A O 1
ATOM 827 N N . ASP A 1 106 ? 13.703 -39.406 -5.562 1 98.56 106 ASP A N 1
ATOM 828 C CA . ASP A 1 106 ? 13.031 -38.438 -4.703 1 98.56 106 ASP A CA 1
ATOM 829 C C . ASP A 1 106 ? 11.82 -37.844 -5.406 1 98.56 106 ASP A C 1
ATOM 831 O O . ASP A 1 106 ? 11.867 -37.562 -6.602 1 98.56 106 ASP A O 1
ATOM 835 N N . ARG A 1 107 ? 10.703 -37.656 -4.633 1 98.75 107 ARG A N 1
ATOM 836 C CA . ARG A 1 107 ? 9.531 -36.906 -5.098 1 98.75 107 ARG A CA 1
ATOM 837 C C . ARG A 1 107 ? 9.703 -35.406 -4.883 1 98.75 107 ARG A C 1
ATOM 839 O O . ARG A 1 107 ? 10.023 -34.969 -3.775 1 98.75 107 ARG A O 1
ATOM 846 N N . VAL A 1 108 ? 9.484 -34.625 -5.965 1 98.88 108 VAL A N 1
ATOM 847 C CA . VAL A 1 108 ? 9.781 -33.188 -5.852 1 98.88 108 VAL A CA 1
ATOM 848 C C . VAL A 1 108 ? 8.695 -32.375 -6.555 1 98.88 108 VAL A C 1
ATOM 850 O O . VAL A 1 108 ? 8.023 -32.875 -7.457 1 98.88 108 VAL A O 1
ATOM 853 N N . ILE A 1 109 ? 8.492 -31.203 -6.055 1 98.88 109 ILE A N 1
ATOM 854 C CA . ILE A 1 109 ? 7.887 -30.156 -6.871 1 98.88 109 ILE A CA 1
ATOM 855 C C . ILE A 1 109 ? 8.984 -29.281 -7.473 1 98.88 109 ILE A C 1
ATOM 857 O O . ILE A 1 109 ? 10.07 -29.156 -6.902 1 98.88 109 ILE A O 1
ATOM 861 N N . GLY A 1 110 ? 8.68 -28.734 -8.664 1 98.69 110 GLY A N 1
ATOM 862 C CA . GLY A 1 110 ? 9.641 -27.875 -9.336 1 98.69 110 GLY A CA 1
ATOM 863 C C . GLY A 1 110 ? 9 -26.625 -9.922 1 98.69 110 GLY A C 1
ATOM 864 O O . GLY A 1 110 ? 7.852 -26.656 -10.359 1 98.69 110 GLY A O 1
ATOM 865 N N . LEU A 1 111 ? 9.773 -25.562 -9.922 1 98.5 111 LEU A N 1
ATOM 866 C CA . LEU A 1 111 ? 9.438 -24.297 -10.578 1 98.5 111 LEU A CA 1
ATOM 867 C C . LEU A 1 111 ? 10.477 -23.953 -11.641 1 98.5 111 LEU A C 1
ATOM 869 O O . LEU A 1 111 ? 11.352 -23.109 -11.406 1 98.5 111 LEU A O 1
ATOM 873 N N . PRO A 1 112 ? 10.281 -24.453 -12.82 1 96.44 112 PRO A N 1
ATOM 874 C CA . PRO A 1 112 ? 11.305 -24.281 -13.852 1 96.44 112 PRO A CA 1
ATOM 875 C C . PRO A 1 112 ? 11.195 -22.938 -14.57 1 96.44 112 PRO A C 1
ATOM 877 O O . PRO A 1 112 ? 12.094 -22.562 -15.328 1 96.44 112 PRO A O 1
ATOM 880 N N . GLY A 1 113 ? 10.203 -22.188 -14.375 1 93.44 113 GLY A N 1
ATOM 881 C CA . GLY A 1 113 ? 9.906 -21.047 -15.219 1 93.44 113 GLY A CA 1
ATOM 882 C C . GLY A 1 113 ? 9.219 -21.422 -16.516 1 93.44 113 GLY A C 1
ATOM 883 O O . GLY A 1 113 ? 8.164 -20.875 -16.844 1 93.44 113 GLY A O 1
ATOM 884 N N . PHE A 1 114 ? 9.797 -22.297 -17.234 1 95 114 PHE A N 1
ATOM 885 C CA . PHE A 1 114 ? 9.25 -22.922 -18.422 1 95 114 PHE A CA 1
ATOM 886 C C . PHE A 1 114 ? 9.734 -24.359 -18.547 1 95 114 PHE A C 1
ATOM 888 O O . PHE A 1 114 ? 10.742 -24.734 -17.953 1 95 114 PHE A O 1
ATOM 895 N N . GLY A 1 115 ? 8.945 -25.141 -19.266 1 97.19 115 GLY A N 1
ATOM 896 C CA . GLY A 1 115 ? 9.422 -26.484 -19.562 1 97.19 115 GLY A CA 1
ATOM 897 C C . GLY A 1 115 ? 8.656 -27.562 -18.828 1 97.19 115 GLY A C 1
ATOM 898 O O . GLY A 1 115 ? 8.883 -28.75 -19.062 1 97.19 115 GLY A O 1
ATOM 899 N N . GLY A 1 116 ? 7.707 -27.156 -18.047 1 98.38 116 GLY A N 1
ATOM 900 C CA . GLY A 1 116 ? 7 -28.125 -17.219 1 98.38 116 GLY A CA 1
ATOM 901 C C . GLY A 1 116 ? 5.992 -28.953 -17.984 1 98.38 116 GLY A C 1
ATOM 902 O O . GLY A 1 116 ? 5.562 -30.016 -17.516 1 98.38 116 GLY A O 1
ATOM 903 N N . MET A 1 117 ? 5.594 -28.516 -19.172 1 98.75 117 MET A N 1
ATOM 904 C CA . MET A 1 117 ? 4.629 -29.266 -19.969 1 98.75 117 MET A CA 1
ATOM 905 C C . MET A 1 117 ? 5.336 -30.25 -20.891 1 98.75 117 MET A C 1
ATOM 907 O O . MET A 1 117 ? 5.109 -30.25 -22.094 1 98.75 117 MET A O 1
ATOM 911 N N . ALA A 1 118 ? 6.102 -31.062 -20.25 1 98.62 118 ALA A N 1
ATOM 912 C CA . ALA A 1 118 ? 6.883 -32.125 -20.875 1 98.62 118 ALA A CA 1
ATOM 913 C C . ALA A 1 118 ? 7.059 -33.312 -19.922 1 98.62 118 ALA A C 1
ATOM 915 O O . ALA A 1 118 ? 7.043 -33.125 -18.703 1 98.62 118 ALA A O 1
ATOM 916 N N . GLU A 1 119 ? 7.23 -34.469 -20.531 1 98.44 119 GLU A N 1
ATOM 917 C CA . GLU A 1 119 ? 7.359 -35.656 -19.719 1 98.44 119 GLU A CA 1
ATOM 918 C C . GLU A 1 119 ? 8.633 -35.625 -18.875 1 98.44 119 GLU A C 1
ATOM 920 O O . GLU A 1 119 ? 8.727 -36.312 -17.844 1 98.44 119 GLU A O 1
AT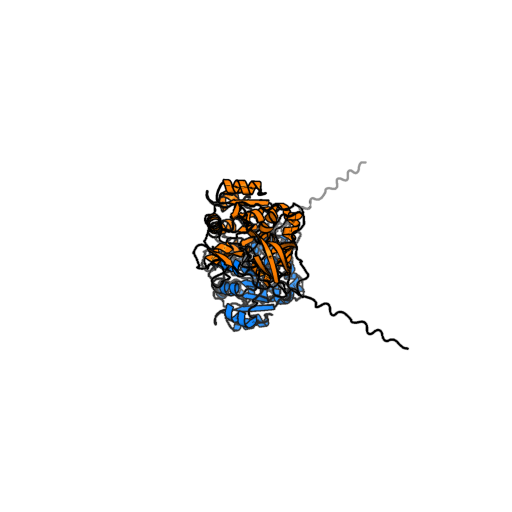OM 925 N N . GLU A 1 120 ? 9.594 -34.844 -19.328 1 98 120 GLU A N 1
ATOM 926 C CA . GLU A 1 120 ? 10.82 -34.625 -18.578 1 98 120 GLU A CA 1
ATOM 927 C C . GLU A 1 120 ? 11.156 -33.125 -18.531 1 98 120 GLU A C 1
ATOM 929 O O . GLU A 1 120 ? 10.836 -32.375 -19.469 1 98 120 GLU A O 1
ATOM 934 N N . CYS A 1 121 ? 11.828 -32.75 -17.453 1 98.25 121 CYS A N 1
ATOM 935 C CA . CYS A 1 121 ? 12.258 -31.375 -17.312 1 98.25 121 CYS A CA 1
ATOM 936 C C . CYS A 1 121 ? 13.609 -31.297 -16.609 1 98.25 121 CYS A C 1
ATOM 938 O O . CYS A 1 121 ? 13.82 -31.938 -15.586 1 98.25 121 CYS A O 1
ATOM 940 N N . ILE A 1 122 ? 14.523 -30.609 -17.219 1 98.25 122 ILE A N 1
ATOM 941 C CA . ILE A 1 122 ? 15.797 -30.312 -16.578 1 98.25 122 ILE A CA 1
ATOM 942 C C . ILE A 1 122 ? 15.734 -28.938 -15.906 1 98.25 122 ILE A C 1
ATOM 944 O O . ILE A 1 122 ? 15.336 -27.953 -16.531 1 98.25 122 ILE A O 1
ATOM 948 N N . ILE A 1 123 ? 16.141 -28.906 -14.641 1 98.19 123 ILE A N 1
ATOM 949 C CA . ILE A 1 123 ? 15.93 -27.719 -13.836 1 98.19 123 ILE A CA 1
ATOM 950 C C . ILE A 1 123 ? 17.078 -27.547 -12.852 1 98.19 123 ILE A C 1
ATOM 952 O O . ILE A 1 123 ? 17.719 -28.531 -12.453 1 98.19 123 ILE A O 1
ATOM 956 N N . ASP A 1 124 ? 17.375 -26.266 -12.539 1 97.88 124 ASP A N 1
ATOM 957 C CA . ASP A 1 124 ? 18.344 -26.016 -11.477 1 97.88 124 ASP A CA 1
ATOM 958 C C . ASP A 1 124 ? 17.844 -26.594 -10.148 1 97.88 124 ASP A C 1
ATOM 960 O O . ASP A 1 124 ? 16.688 -26.422 -9.773 1 97.88 124 ASP A O 1
ATOM 964 N N . HIS A 1 125 ? 18.766 -27.266 -9.398 1 97.69 125 HIS A N 1
ATOM 965 C CA . HIS A 1 125 ? 18.391 -27.969 -8.172 1 97.69 125 HIS A CA 1
ATOM 966 C C . HIS A 1 125 ? 17.828 -27 -7.145 1 97.69 125 HIS A C 1
ATOM 968 O O . HIS A 1 125 ? 17.016 -27.391 -6.301 1 97.69 125 HIS A O 1
ATOM 974 N N . LYS A 1 126 ? 18.062 -25.719 -7.227 1 96.62 126 LYS A N 1
ATOM 975 C CA . LYS A 1 126 ? 17.594 -24.719 -6.273 1 96.62 126 LYS A CA 1
ATOM 976 C C . LYS A 1 126 ? 16.078 -24.5 -6.41 1 96.62 126 LYS A C 1
ATOM 978 O O . LYS A 1 126 ? 15.445 -23.969 -5.504 1 96.62 126 LYS A O 1
ATOM 983 N N . ASN A 1 127 ? 15.57 -24.906 -7.527 1 97.94 127 ASN A N 1
ATOM 984 C CA . ASN A 1 127 ? 14.148 -24.688 -7.789 1 97.94 127 ASN A CA 1
ATOM 985 C C . ASN A 1 127 ? 13.344 -25.969 -7.578 1 97.94 127 ASN A C 1
ATOM 987 O O . ASN A 1 127 ? 12.289 -26.141 -8.195 1 97.94 127 ASN A O 1
ATOM 991 N N . LEU A 1 128 ? 13.898 -26.844 -6.707 1 98.5 128 LEU A N 1
ATOM 992 C CA . LEU A 1 128 ? 13.219 -28.078 -6.336 1 98.5 128 LEU A CA 1
ATOM 993 C C . LEU A 1 128 ? 12.969 -28.141 -4.832 1 98.5 128 LEU A C 1
ATOM 995 O O . LEU A 1 128 ? 13.828 -27.719 -4.047 1 98.5 128 LEU A O 1
ATOM 999 N N . TRP A 1 129 ? 11.836 -28.688 -4.465 1 98.62 129 TRP A N 1
ATOM 1000 C CA . TRP A 1 129 ? 11.492 -28.969 -3.08 1 98.62 129 TRP A CA 1
ATOM 1001 C C . TRP A 1 129 ? 10.969 -30.406 -2.938 1 98.62 129 TRP A C 1
ATOM 1003 O O . TRP A 1 129 ? 10.141 -30.844 -3.736 1 98.62 129 TRP A O 1
ATOM 1013 N N . GLN A 1 130 ? 11.438 -31.062 -1.957 1 98.56 130 GLN A N 1
ATOM 1014 C CA . GLN A 1 130 ? 11.016 -32.438 -1.745 1 98.56 130 GLN A CA 1
ATOM 1015 C C . GLN A 1 130 ? 9.594 -32.5 -1.208 1 98.56 130 GLN A C 1
ATOM 1017 O O . GLN A 1 130 ? 9.211 -31.719 -0.338 1 98.56 130 GLN A O 1
ATOM 1022 N N . ILE A 1 131 ? 8.859 -33.406 -1.734 1 98.69 131 ILE A N 1
ATOM 1023 C CA . ILE A 1 131 ? 7.48 -33.625 -1.309 1 98.69 131 ILE A CA 1
ATOM 1024 C C . ILE A 1 131 ? 7.453 -34.531 -0.091 1 98.69 131 ILE A C 1
ATOM 1026 O O . ILE A 1 131 ? 7.988 -35.656 -0.134 1 98.69 131 ILE A O 1
ATOM 1030 N N . PRO A 1 132 ? 6.824 -34.125 0.945 1 97.5 132 PRO A N 1
ATOM 1031 C CA . PRO A 1 132 ? 6.715 -35 2.111 1 97.5 132 PRO A CA 1
ATOM 1032 C C . PRO A 1 132 ? 5.898 -36.25 1.826 1 97.5 132 PRO A C 1
ATOM 1034 O O . PRO A 1 132 ? 5.133 -36.281 0.858 1 97.5 132 PRO A O 1
ATOM 1037 N N . GLU A 1 133 ? 5.988 -37.25 2.668 1 94.19 133 GLU A N 1
ATOM 1038 C CA . GLU A 1 133 ? 5.465 -38.594 2.451 1 94.19 133 GLU A CA 1
ATOM 1039 C C . GLU A 1 133 ? 3.943 -38.562 2.338 1 94.19 133 GLU A C 1
ATOM 1041 O O . GLU A 1 133 ? 3.373 -39.281 1.506 1 94.19 133 GLU A O 1
ATOM 1046 N N . LYS A 1 134 ? 3.268 -37.719 3.029 1 95.38 134 LYS A N 1
ATOM 1047 C CA . LYS A 1 134 ? 1.811 -37.781 3.096 1 95.38 134 LYS A CA 1
ATOM 1048 C C . LYS A 1 134 ? 1.17 -36.969 1.982 1 95.38 134 LYS A C 1
ATOM 1050 O O . LYS A 1 134 ? -0.054 -36.969 1.832 1 95.38 134 LYS A O 1
ATOM 1055 N N . VAL A 1 135 ? 1.931 -36.344 1.144 1 98.25 135 VAL A N 1
ATOM 1056 C CA . VAL A 1 135 ? 1.403 -35.5 0.07 1 98.25 135 VAL A CA 1
ATOM 1057 C C . VAL A 1 135 ? 1.579 -36.219 -1.271 1 98.25 135 VAL A C 1
ATOM 1059 O O . VAL A 1 135 ? 2.693 -36.594 -1.64 1 98.25 135 VAL A O 1
ATOM 1062 N N . SER A 1 136 ? 0.53 -36.438 -1.988 1 98.38 136 SER A N 1
ATOM 1063 C CA . SER A 1 136 ? 0.601 -37.094 -3.289 1 98.38 136 SER A CA 1
ATOM 1064 C C . SER A 1 136 ? 1.224 -36.188 -4.34 1 98.38 136 SER A C 1
ATOM 1066 O O . SER A 1 136 ? 1.23 -34.938 -4.18 1 98.38 136 SER A O 1
ATOM 1068 N N . LEU A 1 137 ? 1.718 -36.781 -5.391 1 98.62 137 LEU A N 1
ATOM 1069 C CA . LEU A 1 137 ? 2.25 -36 -6.504 1 98.62 137 LEU A CA 1
ATOM 1070 C C . LEU A 1 137 ? 1.174 -35.094 -7.102 1 98.62 137 LEU A C 1
ATOM 1072 O O . LEU A 1 137 ? 1.451 -33.969 -7.48 1 98.62 137 LEU A O 1
ATOM 1076 N N . ARG A 1 138 ? -0.014 -35.625 -7.141 1 98.38 138 ARG A N 1
ATOM 1077 C CA . ARG A 1 138 ? -1.145 -34.906 -7.691 1 98.38 138 ARG A CA 1
ATOM 1078 C C . ARG A 1 138 ? -1.441 -33.656 -6.867 1 98.38 138 ARG A C 1
ATOM 1080 O O . ARG A 1 138 ? -1.534 -32.562 -7.406 1 98.38 138 ARG A O 1
ATOM 1087 N N . GLU A 1 139 ? -1.521 -33.781 -5.586 1 98.31 139 GLU A N 1
ATOM 1088 C CA . GLU A 1 139 ? -1.757 -32.656 -4.691 1 98.31 139 GLU A CA 1
ATOM 1089 C C . GLU A 1 139 ? -0.59 -31.672 -4.727 1 98.31 139 GLU A C 1
ATOM 1091 O O . GLU A 1 139 ? -0.797 -30.453 -4.773 1 98.31 139 GLU A O 1
ATOM 1096 N N . ALA A 1 140 ? 0.553 -32.188 -4.742 1 98.75 140 ALA A N 1
ATOM 1097 C CA . ALA A 1 140 ? 1.761 -31.375 -4.691 1 98.75 140 ALA A CA 1
ATOM 1098 C C . ALA A 1 140 ? 1.865 -30.469 -5.918 1 98.75 140 ALA A C 1
ATOM 1100 O O . ALA A 1 140 ? 2.318 -29.328 -5.82 1 98.75 140 ALA A O 1
ATOM 1101 N N . ALA A 1 141 ? 1.418 -30.953 -7.051 1 98.69 141 ALA A N 1
ATOM 1102 C CA . ALA A 1 141 ? 1.522 -30.203 -8.305 1 98.69 141 ALA A CA 1
ATOM 1103 C C . ALA A 1 141 ? 0.64 -28.953 -8.273 1 98.69 141 ALA A C 1
ATOM 1105 O O . ALA A 1 141 ? 0.859 -28.016 -9.039 1 98.69 141 ALA A O 1
ATOM 1106 N N . ALA A 1 142 ? -0.33 -28.984 -7.395 1 98.44 142 ALA A N 1
ATOM 1107 C CA . ALA A 1 142 ? -1.295 -27.891 -7.332 1 98.44 142 ALA A CA 1
ATOM 1108 C C . ALA A 1 142 ? -0.834 -26.797 -6.363 1 98.44 142 ALA A C 1
ATOM 1110 O O . ALA A 1 142 ? -1.474 -25.75 -6.242 1 98.44 142 ALA A O 1
ATOM 1111 N N . LEU A 1 143 ? 0.339 -26.906 -5.754 1 98.62 143 LEU A N 1
ATOM 1112 C CA . LEU A 1 143 ? 0.69 -26.078 -4.609 1 98.62 143 LEU A CA 1
ATOM 1113 C C . LEU A 1 143 ? 1.563 -24.906 -5.043 1 98.62 143 LEU A C 1
ATOM 1115 O O . LEU A 1 143 ? 1.307 -23.75 -4.66 1 98.62 143 LEU A O 1
ATOM 1119 N N . PRO A 1 144 ? 2.549 -25.047 -5.844 1 98.44 144 PRO A N 1
ATOM 1120 C CA . PRO A 1 144 ? 3.617 -24.047 -5.895 1 98.44 144 PRO A CA 1
ATOM 1121 C C . PRO A 1 144 ? 3.105 -22.656 -6.266 1 98.44 144 PRO A C 1
ATOM 1123 O O . PRO A 1 144 ? 3.166 -21.734 -5.449 1 98.44 144 PRO A O 1
ATOM 1126 N N . VAL A 1 145 ? 2.488 -22.516 -7.418 1 98.25 145 VAL A N 1
ATOM 1127 C CA . VAL A 1 145 ? 2.16 -21.172 -7.895 1 98.25 145 VAL A CA 1
ATOM 1128 C C . VAL A 1 145 ? 0.97 -20.625 -7.113 1 98.25 145 VAL A C 1
ATOM 1130 O O . VAL A 1 145 ? 1.036 -19.516 -6.562 1 98.25 145 VAL A O 1
ATOM 1133 N N . SER A 1 146 ? -0.116 -21.375 -6.973 1 98.44 146 SER A N 1
ATOM 1134 C CA . SER A 1 146 ? -1.341 -20.875 -6.355 1 98.44 146 SER A CA 1
ATOM 1135 C C . SER A 1 146 ? -1.144 -20.609 -4.867 1 98.44 146 SER A C 1
ATOM 1137 O O . SER A 1 146 ? -1.426 -19.516 -4.379 1 98.44 146 SER A O 1
ATOM 1139 N N . TYR A 1 147 ? -0.58 -21.578 -4.16 1 98.75 147 TYR A N 1
ATOM 1140 C CA . TYR A 1 147 ? -0.427 -21.422 -2.717 1 98.75 147 TYR A CA 1
ATOM 1141 C C . TYR A 1 147 ? 0.769 -20.531 -2.391 1 98.75 147 TYR A C 1
ATOM 1143 O O . TYR A 1 147 ? 0.75 -19.781 -1.405 1 98.75 147 TYR A O 1
ATOM 1151 N N . GLY A 1 148 ? 1.831 -20.625 -3.207 1 98.44 148 GLY A N 1
ATOM 1152 C CA . GLY A 1 148 ? 2.896 -19.656 -3.051 1 98.44 148 GLY A CA 1
ATOM 1153 C C . GLY A 1 148 ? 2.412 -18.219 -3.158 1 98.44 148 GLY A C 1
ATOM 1154 O O . GLY A 1 148 ? 2.75 -17.375 -2.32 1 98.44 148 GLY A O 1
ATOM 1155 N N . THR A 1 149 ? 1.603 -17.969 -4.141 1 98.56 149 THR A N 1
ATOM 1156 C CA . THR A 1 149 ? 1.028 -16.641 -4.352 1 98.56 149 THR A CA 1
ATOM 1157 C C . THR A 1 149 ? 0.124 -16.25 -3.189 1 98.56 149 THR A C 1
ATOM 1159 O O . THR A 1 149 ? 0.209 -15.133 -2.68 1 98.56 149 THR A O 1
ATOM 1162 N N . ALA A 1 150 ? -0.716 -17.156 -2.742 1 98.88 150 ALA A N 1
ATOM 1163 C CA . ALA A 1 150 ? -1.65 -16.891 -1.651 1 98.88 150 ALA A CA 1
ATOM 1164 C C . ALA A 1 150 ? -0.907 -16.547 -0.367 1 98.88 150 ALA A C 1
ATOM 1166 O O . ALA A 1 150 ? -1.244 -15.562 0.304 1 98.88 150 ALA A O 1
ATOM 1167 N N . ILE A 1 151 ? 0.111 -17.312 -0.058 1 98.75 151 ILE A N 1
ATOM 1168 C CA . ILE A 1 151 ? 0.882 -17.109 1.164 1 98.75 151 ILE A CA 1
ATOM 1169 C C . ILE A 1 151 ? 1.58 -15.75 1.116 1 98.75 151 ILE A C 1
ATOM 1171 O O . ILE A 1 151 ? 1.535 -14.992 2.084 1 98.75 151 ILE A O 1
ATOM 1175 N N . PHE A 1 152 ? 2.145 -15.43 -0.02 1 98.62 152 PHE A N 1
ATOM 1176 C CA . PHE A 1 152 ? 2.812 -14.141 -0.139 1 98.62 152 PHE A CA 1
ATOM 1177 C C . PHE A 1 152 ? 1.804 -13 -0.051 1 98.62 152 PHE A C 1
ATOM 1179 O O . PHE A 1 152 ? 2.045 -12 0.633 1 98.62 152 PHE A O 1
ATOM 1186 N N . ALA A 1 153 ? 0.71 -13.133 -0.745 1 98.88 153 ALA A N 1
ATOM 1187 C CA . ALA A 1 153 ? -0.29 -12.07 -0.767 1 98.88 153 ALA A CA 1
ATOM 1188 C C . ALA A 1 153 ? -0.818 -11.781 0.636 1 98.88 153 ALA A C 1
ATOM 1190 O O . ALA A 1 153 ? -0.89 -10.625 1.055 1 98.88 153 ALA A O 1
ATOM 1191 N N . LEU A 1 154 ? -1.123 -12.836 1.383 1 98.88 154 LEU A N 1
ATOM 1192 C CA . LEU A 1 154 ? -1.793 -12.703 2.672 1 98.88 154 LEU A CA 1
ATOM 1193 C C . LEU A 1 154 ? -0.792 -12.367 3.773 1 98.88 154 LEU A C 1
ATOM 1195 O O . LEU A 1 154 ? -1.033 -11.469 4.582 1 98.88 154 LEU A O 1
ATOM 1199 N N . GLU A 1 155 ? 0.325 -13.062 3.77 1 98.12 155 GLU A N 1
ATOM 1200 C CA . GLU A 1 155 ? 1.231 -12.961 4.91 1 98.12 155 GLU A CA 1
ATOM 1201 C C . GLU A 1 155 ? 2.303 -11.906 4.676 1 98.12 155 GLU A C 1
ATOM 1203 O O . GLU A 1 155 ? 2.576 -11.086 5.555 1 98.12 155 GLU A O 1
ATOM 1208 N N . HIS A 1 156 ? 2.855 -11.93 3.514 1 97.75 156 HIS A N 1
ATOM 1209 C CA . HIS A 1 156 ? 4.035 -11.102 3.287 1 97.75 156 HIS A CA 1
ATOM 1210 C C . HIS A 1 156 ? 3.645 -9.695 2.84 1 97.75 156 HIS A C 1
ATOM 1212 O O . HIS A 1 156 ? 4.203 -8.703 3.32 1 97.75 156 HIS A O 1
ATOM 1218 N N . ARG A 1 157 ? 2.707 -9.57 1.945 1 98.44 157 ARG A N 1
ATOM 1219 C CA . ARG A 1 157 ? 2.334 -8.258 1.426 1 98.44 157 ARG A CA 1
ATOM 1220 C C . ARG A 1 157 ? 1.271 -7.602 2.303 1 98.44 157 ARG A C 1
ATOM 1222 O O . ARG A 1 157 ? 1.526 -6.574 2.934 1 98.44 157 ARG A O 1
ATOM 1229 N N . ALA A 1 158 ? 0.148 -8.281 2.502 1 98.75 158 ALA A N 1
ATOM 1230 C CA . ALA A 1 158 ? -0.978 -7.68 3.213 1 98.75 158 ALA A CA 1
ATOM 1231 C C . ALA A 1 158 ? -0.783 -7.77 4.723 1 98.75 158 ALA A C 1
ATOM 1233 O O . ALA A 1 158 ? -1.463 -7.078 5.484 1 98.75 158 ALA A O 1
ATOM 1234 N N . CYS A 1 159 ? 0.087 -8.688 5.176 1 98.5 159 CYS A N 1
ATOM 1235 C CA . CYS A 1 159 ? 0.287 -8.906 6.605 1 98.5 159 CYS A CA 1
ATOM 1236 C C . CYS A 1 159 ? -1.045 -9.117 7.316 1 98.5 159 CYS A C 1
ATOM 1238 O O . CYS A 1 159 ? -1.32 -8.469 8.328 1 98.5 159 CYS A O 1
ATOM 1240 N N . THR A 1 160 ? -1.828 -10 6.801 1 98.88 160 THR A N 1
ATOM 1241 C CA . THR A 1 160 ? -3.17 -10.266 7.305 1 98.88 160 THR A CA 1
ATOM 1242 C C . THR A 1 160 ? -3.115 -10.797 8.734 1 98.88 160 THR A C 1
ATOM 1244 O O . THR A 1 160 ? -2.277 -11.641 9.062 1 98.88 160 THR A O 1
ATOM 1247 N N . GLN A 1 161 ? -4.008 -10.289 9.531 1 98.69 161 GLN A N 1
ATOM 1248 C CA . GLN A 1 161 ? -4.074 -10.688 10.93 1 98.69 161 GLN A CA 1
ATOM 1249 C C . GLN A 1 161 ? -5.266 -11.609 11.188 1 98.69 161 GLN A C 1
ATOM 1251 O O . GLN A 1 161 ? -6.262 -11.562 10.461 1 98.69 161 GLN A O 1
ATOM 1256 N N . PRO A 1 162 ? -5.082 -12.484 12.258 1 98.62 162 PRO A N 1
ATOM 1257 C CA . PRO A 1 162 ? -6.246 -13.289 12.641 1 98.62 162 PRO A CA 1
ATOM 1258 C C . PRO A 1 162 ? -7.48 -12.438 12.922 1 98.62 162 PRO A C 1
ATOM 1260 O O . PRO A 1 162 ? -7.367 -11.359 13.516 1 98.62 162 PRO A O 1
ATOM 1263 N N . GLY A 1 163 ? -8.617 -12.875 12.414 1 98.38 163 GLY A N 1
ATOM 1264 C CA . GLY A 1 163 ? -9.875 -12.188 12.68 1 98.38 163 GLY A CA 1
ATOM 1265 C C . GLY A 1 163 ? -10.219 -11.148 11.633 1 98.38 163 GLY A C 1
ATOM 1266 O O . GLY A 1 163 ? -11.375 -10.719 11.539 1 98.38 163 GLY A O 1
ATOM 1267 N N . GLU A 1 164 ? -9.328 -10.719 10.812 1 98.75 164 GLU A N 1
ATOM 1268 C CA . GLU A 1 164 ? -9.602 -9.75 9.758 1 98.75 164 GLU A CA 1
ATOM 1269 C C . GLU A 1 164 ? -10.492 -10.359 8.672 1 98.75 164 GLU A C 1
ATOM 1271 O O . GLU A 1 164 ? -10.508 -11.57 8.484 1 98.75 164 GLU A O 1
ATOM 1276 N N . THR A 1 165 ? -11.211 -9.484 8.031 1 98.88 165 THR A N 1
ATOM 1277 C CA . THR A 1 165 ? -12.062 -9.891 6.914 1 98.88 165 THR A CA 1
ATOM 1278 C C . THR A 1 165 ? -11.328 -9.719 5.586 1 98.88 165 THR A C 1
ATOM 1280 O O . THR A 1 165 ? -10.836 -8.625 5.281 1 98.88 165 THR A O 1
ATOM 1283 N N . VAL A 1 166 ? -11.281 -10.812 4.824 1 98.94 166 VAL A N 1
ATOM 1284 C CA . VAL A 1 166 ? -10.586 -10.844 3.543 1 98.94 166 VAL A CA 1
ATOM 1285 C C . VAL A 1 166 ? -11.586 -11.039 2.408 1 98.94 166 VAL A C 1
ATOM 1287 O O . VAL A 1 166 ? -12.344 -12.016 2.398 1 98.94 166 VAL A O 1
ATOM 1290 N N . LEU A 1 167 ? -11.625 -10.086 1.47 1 98.94 167 LEU A N 1
ATOM 1291 C CA . LEU A 1 167 ? -12.391 -10.227 0.237 1 98.94 167 LEU A CA 1
ATOM 1292 C C . LEU A 1 167 ? -11.523 -10.797 -0.881 1 98.94 167 LEU A C 1
ATOM 1294 O O . LEU A 1 167 ? -10.453 -10.266 -1.17 1 98.94 167 LEU A O 1
ATOM 1298 N N . VAL A 1 168 ? -11.992 -11.875 -1.478 1 98.94 168 VAL A N 1
ATOM 1299 C CA . VAL A 1 168 ? -11.242 -12.547 -2.533 1 98.94 168 VAL A CA 1
ATOM 1300 C C . VAL A 1 168 ? -12.047 -12.516 -3.834 1 98.94 168 VAL A C 1
ATOM 1302 O O . VAL A 1 168 ? -13.172 -13.008 -3.887 1 98.94 168 VAL A O 1
ATOM 1305 N N . THR A 1 169 ? -11.461 -11.891 -4.852 1 98.69 169 THR A N 1
ATOM 1306 C CA . THR A 1 169 ? -12.117 -11.938 -6.156 1 98.69 169 THR A CA 1
ATOM 1307 C C . THR A 1 169 ? -11.625 -13.125 -6.969 1 98.69 169 THR A C 1
ATOM 1309 O O . THR A 1 169 ? -10.578 -13.703 -6.664 1 98.69 169 THR A O 1
ATOM 1312 N N . ALA A 1 170 ? -12.469 -13.508 -8.031 1 98 170 ALA A N 1
ATOM 1313 C CA . ALA A 1 170 ? -12.195 -14.758 -8.734 1 98 170 ALA A CA 1
ATOM 1314 C C . ALA A 1 170 ? -11.945 -15.898 -7.754 1 98 170 ALA A C 1
ATOM 1316 O O . ALA A 1 170 ? -10.984 -16.656 -7.902 1 98 170 ALA A O 1
ATOM 1317 N N . ALA A 1 171 ? -12.836 -16.031 -6.848 1 98.62 171 ALA A N 1
ATOM 1318 C CA . ALA A 1 171 ? -12.609 -16.828 -5.645 1 98.62 171 ALA A CA 1
ATOM 1319 C C . ALA A 1 171 ? -12.617 -18.328 -5.965 1 98.62 171 ALA A C 1
ATOM 1321 O O . ALA A 1 171 ? -12.086 -19.141 -5.203 1 98.62 171 ALA A O 1
ATOM 1322 N N . ALA A 1 172 ? -13.188 -18.688 -7.059 1 98.31 172 ALA A N 1
ATOM 1323 C CA . ALA A 1 172 ? -13.328 -20.109 -7.355 1 98.31 172 ALA A CA 1
ATOM 1324 C C . ALA A 1 172 ? -12.18 -20.609 -8.227 1 98.31 172 ALA A C 1
ATOM 1326 O O . ALA A 1 172 ? -12.094 -21.812 -8.516 1 98.31 172 ALA A O 1
ATOM 1327 N N . GLY A 1 173 ? -11.32 -19.672 -8.609 1 97.69 173 GLY A N 1
ATOM 1328 C CA . GLY A 1 173 ? -10.148 -20.094 -9.359 1 97.69 173 GLY A CA 1
ATOM 1329 C C . GLY A 1 173 ? -9.086 -20.75 -8.5 1 97.69 173 GLY A C 1
ATOM 1330 O O . GLY A 1 173 ? -9.273 -20.906 -7.293 1 97.69 173 GLY A O 1
ATOM 1331 N N . ALA A 1 174 ? -8 -21.125 -9.18 1 97.88 174 ALA A N 1
ATOM 1332 C CA . ALA A 1 174 ? -6.926 -21.828 -8.484 1 97.88 174 ALA A CA 1
ATOM 1333 C C . ALA A 1 174 ? -6.355 -20.984 -7.352 1 97.88 174 ALA A C 1
ATOM 1335 O O . ALA A 1 174 ? -6.34 -21.406 -6.195 1 97.88 174 ALA A O 1
ATOM 1336 N N . THR A 1 175 ? -5.926 -19.797 -7.66 1 98.44 175 THR A N 1
ATOM 1337 C CA . THR A 1 175 ? -5.348 -18.922 -6.641 1 98.44 175 THR A CA 1
ATOM 1338 C C . THR A 1 175 ? -6.422 -18.453 -5.664 1 98.44 175 THR A C 1
ATOM 1340 O O . THR A 1 175 ? -6.156 -18.297 -4.469 1 98.44 175 THR A O 1
ATOM 1343 N N . GLY A 1 176 ? -7.609 -18.203 -6.164 1 98.75 176 GLY A N 1
ATOM 1344 C CA . GLY A 1 176 ? -8.703 -17.812 -5.293 1 98.75 176 GLY A CA 1
ATOM 1345 C C . GLY A 1 176 ? -8.977 -18.828 -4.191 1 98.75 176 GLY A C 1
ATOM 1346 O O . GLY A 1 176 ? -9.039 -18.453 -3.014 1 98.75 176 GLY A O 1
ATOM 1347 N N . LEU A 1 177 ? -9.125 -20.031 -4.574 1 98.88 177 LEU A N 1
ATOM 1348 C CA . LEU A 1 177 ? -9.391 -21.078 -3.594 1 98.88 177 LEU A CA 1
ATOM 1349 C C . LEU A 1 177 ? -8.195 -21.266 -2.666 1 98.88 177 LEU A C 1
ATOM 1351 O O . LEU A 1 177 ? -8.359 -21.578 -1.485 1 98.88 177 LEU A O 1
ATOM 1355 N N . ALA A 1 178 ? -7.008 -21.078 -3.191 1 98.88 178 ALA A N 1
ATOM 1356 C CA . ALA A 1 178 ? -5.816 -21.141 -2.344 1 98.88 178 ALA A CA 1
ATOM 1357 C C . ALA A 1 178 ? -5.844 -20.031 -1.293 1 98.88 178 ALA A C 1
ATOM 1359 O O . ALA A 1 178 ? -5.512 -20.266 -0.129 1 98.88 178 ALA A O 1
ATOM 1360 N N . VAL A 1 179 ? -6.242 -18.844 -1.678 1 98.94 179 VAL A N 1
ATOM 1361 C CA . VAL A 1 179 ? -6.332 -17.703 -0.756 1 98.94 179 VAL A CA 1
ATOM 1362 C C . VAL A 1 179 ? -7.363 -18.016 0.33 1 98.94 179 VAL A C 1
ATOM 1364 O O . VAL A 1 179 ? -7.113 -17.781 1.515 1 98.94 179 VAL A O 1
ATOM 1367 N N . ILE A 1 180 ? -8.484 -18.547 -0.067 1 98.94 180 ILE A N 1
ATOM 1368 C CA . ILE A 1 180 ? -9.523 -18.906 0.897 1 98.94 180 ILE A CA 1
ATOM 1369 C C . ILE A 1 180 ? -8.961 -19.922 1.894 1 98.94 180 ILE A C 1
ATOM 1371 O O . ILE A 1 180 ? -9.125 -19.766 3.105 1 98.94 180 ILE A O 1
ATOM 1375 N N . ASP A 1 181 ? -8.297 -20.859 1.361 1 98.88 181 ASP A N 1
ATOM 1376 C CA . ASP A 1 181 ? -7.75 -21.953 2.164 1 98.88 181 ASP A CA 1
ATOM 1377 C C . ASP A 1 181 ? -6.73 -21.422 3.176 1 98.88 181 ASP A C 1
ATOM 1379 O O . ASP A 1 181 ? -6.863 -21.656 4.379 1 98.88 181 ASP A O 1
ATOM 1383 N N . VAL A 1 182 ? -5.785 -20.688 2.762 1 98.88 182 VAL A N 1
ATOM 1384 C CA . VAL A 1 182 ? -4.73 -20.156 3.617 1 98.88 182 VAL A CA 1
ATOM 1385 C C . VAL A 1 182 ? -5.32 -19.156 4.605 1 98.88 182 VAL A C 1
ATOM 1387 O O . VAL A 1 182 ? -5.004 -19.188 5.797 1 98.88 182 VAL A O 1
ATOM 1390 N N . ALA A 1 183 ? -6.172 -18.25 4.176 1 98.94 183 ALA A N 1
ATOM 1391 C CA . ALA A 1 183 ? -6.762 -17.234 5.035 1 98.94 183 ALA A CA 1
ATOM 1392 C C . ALA A 1 183 ? -7.574 -17.859 6.16 1 98.94 183 ALA A C 1
ATOM 1394 O O . ALA A 1 183 ? -7.461 -17.453 7.32 1 98.94 183 ALA A O 1
ATOM 1395 N N . THR A 1 184 ? -8.359 -18.844 5.801 1 98.81 184 THR A N 1
ATOM 1396 C CA . THR A 1 184 ? -9.258 -19.469 6.762 1 98.81 184 THR A CA 1
ATOM 1397 C C . THR A 1 184 ? -8.5 -20.406 7.688 1 98.81 184 THR A C 1
ATOM 1399 O O . THR A 1 184 ? -8.586 -20.297 8.914 1 98.81 184 THR A O 1
ATOM 1402 N N . ASN A 1 185 ? -7.699 -21.219 7.137 1 98.69 185 ASN A N 1
ATOM 1403 C CA . ASN A 1 185 ? -7.219 -22.375 7.895 1 98.69 185 ASN A CA 1
ATOM 1404 C C . ASN A 1 185 ? -5.852 -22.109 8.516 1 98.69 185 ASN A C 1
ATOM 1406 O O . ASN A 1 185 ? -5.465 -22.766 9.484 1 98.69 185 ASN A O 1
ATOM 1410 N N . ILE A 1 186 ? -5.074 -21.266 7.941 1 98.62 186 ILE A N 1
ATOM 1411 C CA . ILE A 1 186 ? -3.754 -20.969 8.484 1 98.62 186 ILE A CA 1
ATOM 1412 C C . ILE A 1 186 ? -3.812 -19.672 9.297 1 98.62 186 ILE A C 1
ATOM 1414 O O . ILE A 1 186 ? -3.336 -19.625 10.438 1 98.62 186 ILE A O 1
ATOM 1418 N N . LEU A 1 187 ? -4.52 -18.641 8.789 1 98.69 187 LEU A N 1
ATOM 1419 C CA . LEU A 1 187 ? -4.438 -17.328 9.406 1 98.69 187 LEU A CA 1
ATOM 1420 C C . LEU A 1 187 ? -5.66 -17.062 10.281 1 98.69 187 LEU A C 1
ATOM 1422 O O . LEU A 1 187 ? -5.707 -16.062 11.008 1 98.69 187 LEU A O 1
ATOM 1426 N N . GLN A 1 188 ? -6.672 -17.906 10.172 1 98.62 188 GLN A N 1
ATOM 1427 C CA . GLN A 1 188 ? -7.902 -17.75 10.938 1 98.62 188 GLN A CA 1
ATOM 1428 C C . GLN A 1 188 ? -8.578 -16.422 10.625 1 98.62 188 GLN A C 1
ATOM 1430 O O . GLN A 1 188 ? -9.047 -15.727 11.531 1 98.62 188 GLN A O 1
ATOM 1435 N N . ALA A 1 189 ? -8.547 -16.016 9.383 1 98.81 189 ALA A N 1
ATOM 1436 C CA . ALA A 1 189 ? -9.266 -14.844 8.891 1 98.81 189 ALA A CA 1
ATOM 1437 C C . ALA A 1 189 ? -10.672 -15.219 8.43 1 98.81 189 ALA A C 1
ATOM 1439 O O . ALA A 1 189 ? -11 -16.391 8.32 1 98.81 189 ALA A O 1
ATOM 1440 N N . LYS A 1 190 ? -11.5 -14.227 8.266 1 98.69 190 LYS A N 1
ATOM 1441 C CA . LYS A 1 190 ? -12.836 -14.391 7.715 1 98.69 190 LYS A CA 1
ATOM 1442 C C . LYS A 1 190 ? -12.867 -14.039 6.23 1 98.69 190 LYS A C 1
ATOM 1444 O O . LYS A 1 190 ? -12.492 -12.93 5.84 1 98.69 190 LYS A O 1
ATOM 1449 N N . VAL A 1 191 ? -13.414 -14.969 5.438 1 98.94 191 VAL A N 1
ATOM 1450 C CA . VAL A 1 191 ? -13.289 -14.758 3.998 1 98.94 191 VAL A CA 1
ATOM 1451 C C . VAL A 1 191 ? -14.664 -14.484 3.396 1 98.94 191 VAL A C 1
ATOM 1453 O O . VAL A 1 191 ? -15.625 -15.211 3.678 1 98.94 191 VAL A O 1
ATOM 1456 N N . ILE A 1 192 ? -14.75 -13.445 2.66 1 98.94 192 ILE A N 1
ATOM 1457 C CA . ILE A 1 192 ? -15.836 -13.211 1.716 1 98.94 192 ILE A CA 1
ATOM 1458 C C . ILE A 1 192 ? -15.375 -13.547 0.301 1 98.94 192 ILE A C 1
ATOM 1460 O O . ILE A 1 192 ? -14.469 -12.898 -0.233 1 98.94 192 ILE A O 1
ATOM 1464 N N . ALA A 1 193 ? -16.047 -14.531 -0.299 1 98.88 193 ALA A N 1
ATOM 1465 C CA . ALA A 1 193 ? -15.672 -14.977 -1.641 1 98.88 193 ALA A CA 1
ATOM 1466 C C . ALA A 1 193 ? -16.531 -14.289 -2.699 1 98.88 193 ALA A C 1
ATOM 1468 O O . ALA A 1 193 ? -17.766 -14.359 -2.654 1 98.88 193 ALA A O 1
ATOM 1469 N N . ALA A 1 194 ? -15.867 -13.633 -3.623 1 98.81 194 ALA A N 1
ATOM 1470 C CA . ALA A 1 194 ? -16.562 -13.047 -4.766 1 98.81 194 ALA A CA 1
ATOM 1471 C C . ALA A 1 194 ? -16.266 -13.828 -6.043 1 98.81 194 ALA A C 1
ATOM 1473 O O . ALA A 1 194 ? -15.109 -14.055 -6.391 1 98.81 194 ALA A O 1
ATOM 1474 N N . ALA A 1 195 ? -17.297 -14.266 -6.707 1 98.19 195 ALA A N 1
ATOM 1475 C CA . ALA A 1 195 ? -17.156 -15.055 -7.926 1 98.19 195 ALA A CA 1
ATOM 1476 C C . ALA A 1 195 ? -18.203 -14.664 -8.961 1 98.19 195 ALA A C 1
ATOM 1478 O O . ALA A 1 195 ? -19.078 -13.836 -8.688 1 98.19 195 ALA A O 1
ATOM 1479 N N . GLY A 1 196 ? -18.078 -15.242 -10.148 1 96.12 196 GLY A N 1
ATOM 1480 C CA . GLY A 1 196 ? -18.875 -14.797 -11.281 1 96.12 196 GLY A CA 1
ATOM 1481 C C . GLY A 1 196 ? -20.141 -15.617 -11.477 1 96.12 196 GLY A C 1
ATOM 1482 O O . GLY A 1 196 ? -20.906 -15.367 -12.406 1 96.12 196 GLY A O 1
ATOM 1483 N N . SER A 1 197 ? -20.375 -16.641 -10.695 1 96.94 197 SER A N 1
ATOM 1484 C CA . SER A 1 197 ? -21.594 -17.453 -10.773 1 96.94 197 SER A CA 1
ATOM 1485 C C . SER A 1 197 ? -21.984 -18 -9.406 1 96.94 197 SER A C 1
ATOM 1487 O O . SER A 1 197 ? -21.172 -18.047 -8.492 1 96.94 197 SER A O 1
ATOM 1489 N N . ASP A 1 198 ? -23.25 -18.406 -9.336 1 97.56 198 ASP A N 1
ATOM 1490 C CA . ASP A 1 198 ? -23.734 -18.969 -8.086 1 97.56 198 ASP A CA 1
ATOM 1491 C C . ASP A 1 198 ? -23.031 -20.297 -7.77 1 97.56 198 ASP A C 1
ATOM 1493 O O . ASP A 1 198 ? -22.734 -20.578 -6.609 1 97.56 198 ASP A O 1
ATOM 1497 N N . GLU A 1 199 ? -22.766 -21.047 -8.773 1 97.94 199 GLU A N 1
ATOM 1498 C CA . GLU A 1 199 ? -22.078 -22.328 -8.594 1 97.94 199 GLU A CA 1
ATOM 1499 C C . GLU A 1 199 ? -20.672 -22.109 -8.031 1 97.94 199 GLU A C 1
ATOM 1501 O O . GLU A 1 199 ? -20.234 -22.844 -7.141 1 97.94 199 GLU A O 1
ATOM 1506 N N . LYS A 1 200 ? -20.047 -21.172 -8.508 1 98.31 200 LYS A N 1
ATOM 1507 C CA . LYS A 1 200 ? -18.703 -20.875 -8.047 1 98.31 200 LYS A CA 1
ATOM 1508 C C . LYS A 1 200 ? -18.719 -20.312 -6.621 1 98.31 200 LYS A C 1
ATOM 1510 O O . LYS A 1 200 ? -17.828 -20.625 -5.82 1 98.31 200 LYS A O 1
ATOM 1515 N N . CYS A 1 201 ? -19.703 -19.547 -6.332 1 98.38 201 CYS A N 1
ATOM 1516 C CA . CYS A 1 201 ? -19.891 -19.062 -4.969 1 98.38 201 CYS A CA 1
ATOM 1517 C C . CYS A 1 201 ? -20.094 -20.219 -4 1 98.38 201 CYS A C 1
ATOM 1519 O O . CYS A 1 201 ? -19.5 -20.25 -2.922 1 98.38 201 CYS A O 1
ATOM 1521 N N . GLN A 1 202 ? -20.891 -21.109 -4.414 1 98.5 202 GLN A N 1
ATOM 1522 C CA . GLN A 1 202 ? -21.156 -22.281 -3.578 1 98.5 202 GLN A CA 1
ATOM 1523 C C . GLN A 1 202 ? -19.891 -23.078 -3.328 1 98.5 202 GLN A C 1
ATOM 1525 O O . GLN A 1 202 ? -19.641 -23.531 -2.205 1 98.5 202 GLN A O 1
ATOM 1530 N N . LEU A 1 203 ? -19.141 -23.234 -4.367 1 98.62 203 LEU A N 1
ATOM 1531 C CA . LEU A 1 203 ? -17.875 -23.953 -4.219 1 98.62 203 LEU A CA 1
ATOM 1532 C C . LEU A 1 203 ? -16.969 -23.25 -3.215 1 98.62 203 LEU A C 1
ATOM 1534 O O . LEU A 1 203 ? -16.375 -23.891 -2.344 1 98.62 203 LEU A O 1
ATOM 1538 N N . ALA A 1 204 ? -16.844 -21.984 -3.354 1 98.69 204 ALA A N 1
ATOM 1539 C CA . ALA A 1 204 ? -16 -21.203 -2.453 1 98.69 204 ALA A CA 1
ATOM 1540 C C . ALA A 1 204 ? -16.453 -21.359 -1.004 1 98.69 204 ALA A C 1
ATOM 1542 O O . ALA A 1 204 ? -15.625 -21.469 -0.1 1 98.69 204 ALA A O 1
ATOM 1543 N N . MET A 1 205 ? -17.75 -21.391 -0.797 1 98.69 205 MET A N 1
ATOM 1544 C CA . MET A 1 205 ? -18.297 -21.578 0.542 1 98.69 205 MET A CA 1
ATOM 1545 C C . MET A 1 205 ? -17.922 -22.969 1.076 1 98.69 205 MET A C 1
ATOM 1547 O O . MET A 1 205 ? -17.547 -23.109 2.238 1 98.69 205 MET A O 1
ATOM 1551 N N . GLN A 1 206 ? -18 -23.906 0.25 1 98.38 206 GLN A N 1
ATOM 1552 C CA . GLN A 1 206 ? -17.641 -25.266 0.63 1 98.38 206 GLN A CA 1
ATOM 1553 C C . GLN A 1 206 ? -16.172 -25.375 0.987 1 98.38 206 GLN A C 1
ATOM 1555 O O . GLN A 1 206 ? -15.773 -26.25 1.756 1 98.38 206 GLN A O 1
ATOM 1560 N N . ARG A 1 207 ? -15.438 -24.438 0.477 1 98.31 207 ARG A N 1
ATOM 1561 C CA . ARG A 1 207 ? -13.992 -24.531 0.624 1 98.31 207 ARG A CA 1
ATOM 1562 C C . ARG A 1 207 ? -13.5 -23.609 1.743 1 98.31 207 ARG A C 1
ATOM 1564 O O . ARG A 1 207 ? -12.289 -23.422 1.911 1 98.31 207 ARG A O 1
ATOM 1571 N N . GLY A 1 208 ? -14.398 -22.984 2.445 1 98.38 208 GLY A N 1
ATOM 1572 C CA . GLY A 1 208 ? -13.953 -22.328 3.664 1 98.38 208 GLY A CA 1
ATOM 1573 C C . GLY A 1 208 ? -14.375 -20.875 3.754 1 98.38 208 GLY A C 1
ATOM 1574 O O . GLY A 1 208 ? -14.188 -20.234 4.789 1 98.38 208 GLY A O 1
ATOM 1575 N N . ALA A 1 209 ? -14.945 -20.328 2.703 1 98.81 209 ALA A N 1
ATOM 1576 C CA . ALA A 1 209 ? -15.438 -18.953 2.781 1 98.81 209 ALA A CA 1
ATOM 1577 C C . ALA A 1 209 ? -16.625 -18.859 3.744 1 98.81 209 ALA A C 1
ATOM 1579 O O . ALA A 1 209 ? -17.469 -19.75 3.805 1 98.81 209 ALA A O 1
ATOM 1580 N N . GLN A 1 210 ? -16.703 -17.75 4.438 1 98.44 210 GLN A N 1
ATOM 1581 C CA . GLN A 1 210 ? -17.797 -17.516 5.383 1 98.44 210 GLN A CA 1
ATOM 1582 C C . GLN A 1 210 ? -19.031 -16.969 4.676 1 98.44 210 GLN A C 1
ATOM 1584 O O . GLN A 1 210 ? -20.156 -17.25 5.09 1 98.44 210 GLN A O 1
ATOM 1589 N N . SER A 1 211 ? -18.797 -16.172 3.717 1 98.56 211 SER A N 1
ATOM 1590 C CA . SER A 1 211 ? -19.844 -15.602 2.871 1 98.56 211 SER A CA 1
ATOM 1591 C C . SER A 1 211 ? -19.375 -15.477 1.426 1 98.56 211 SER A C 1
ATOM 1593 O O . SER A 1 211 ? -18.188 -15.625 1.138 1 98.56 211 SER A O 1
ATOM 1595 N N . SER A 1 212 ? -20.359 -15.305 0.554 1 98.44 212 SER A N 1
ATOM 1596 C CA . SER A 1 212 ? -20 -15.164 -0.853 1 98.44 212 SER A CA 1
ATOM 1597 C C . SER A 1 212 ? -20.875 -14.133 -1.548 1 98.44 212 SER A C 1
ATOM 1599 O O . SER A 1 212 ? -21.969 -13.812 -1.071 1 98.44 212 SER A O 1
ATOM 1601 N N . VAL A 1 213 ? -20.328 -13.57 -2.613 1 98.31 213 VAL A N 1
ATOM 1602 C CA . VAL A 1 213 ? -21.016 -12.586 -3.447 1 98.31 213 VAL A CA 1
ATOM 1603 C C . VAL A 1 213 ? -20.828 -12.945 -4.922 1 98.31 213 VAL A C 1
ATOM 1605 O O . VAL A 1 213 ? -19.719 -13.18 -5.375 1 98.31 213 VAL A O 1
ATOM 1608 N N . ASN A 1 214 ? -21.953 -13.039 -5.637 1 97.94 214 ASN A N 1
ATOM 1609 C CA . ASN A 1 214 ? -21.906 -13.141 -7.09 1 97.94 214 ASN A CA 1
ATOM 1610 C C . ASN A 1 214 ? -21.844 -11.773 -7.754 1 97.94 214 ASN A C 1
ATOM 1612 O O . ASN A 1 214 ? -22.859 -11.078 -7.852 1 97.94 214 ASN A O 1
ATOM 1616 N N . TYR A 1 215 ? -20.656 -11.406 -8.25 1 94.5 215 TYR A N 1
ATOM 1617 C CA . TYR A 1 215 ? -20.5 -10.031 -8.703 1 94.5 215 TYR A CA 1
ATOM 1618 C C . TYR A 1 215 ? -20.969 -9.867 -10.141 1 94.5 215 TYR A C 1
ATOM 1620 O O . TYR A 1 215 ? -20.781 -8.812 -10.75 1 94.5 215 TYR A O 1
ATOM 1628 N N . SER A 1 216 ? -21.547 -10.883 -10.711 1 93.5 216 SER A N 1
ATOM 1629 C CA . SER A 1 216 ? -22.219 -10.75 -12 1 93.5 216 SER A CA 1
ATOM 1630 C C . SER A 1 216 ? -23.641 -10.234 -11.836 1 93.5 216 SER A C 1
ATOM 1632 O O . SER A 1 216 ? -24.266 -9.82 -12.805 1 93.5 216 SER A O 1
ATOM 1634 N N . ARG A 1 217 ? -24.141 -10.203 -10.68 1 91 217 ARG A N 1
ATOM 1635 C CA . ARG A 1 217 ? -25.531 -9.844 -10.422 1 91 217 ARG A CA 1
ATOM 1636 C C . ARG A 1 217 ? -25.641 -8.398 -9.961 1 91 217 ARG A C 1
ATOM 1638 O O . ARG A 1 217 ? -26.75 -7.91 -9.695 1 91 217 ARG A O 1
ATOM 1645 N N . GLY A 1 218 ? -24.609 -7.738 -9.844 1 90.06 218 GLY A N 1
ATOM 1646 C CA . GLY A 1 218 ? -24.703 -6.367 -9.367 1 90.06 218 GLY A CA 1
ATOM 1647 C C . GLY A 1 218 ? -23.375 -5.832 -8.859 1 90.06 218 GLY A C 1
ATOM 1648 O O . GLY A 1 218 ? -22.312 -6.395 -9.148 1 90.06 218 GLY A O 1
ATOM 1649 N N . SER A 1 219 ? -23.578 -4.754 -8.047 1 94.25 219 SER A N 1
ATOM 1650 C CA . SER A 1 219 ? -22.406 -4.062 -7.52 1 94.25 219 SER A CA 1
ATOM 1651 C C . SER A 1 219 ? -21.734 -4.871 -6.414 1 94.25 219 SER A C 1
ATOM 1653 O O . SER A 1 219 ? -22.359 -5.203 -5.41 1 94.25 219 SER A O 1
ATOM 1655 N N . LEU A 1 220 ? -20.453 -5.152 -6.656 1 97.88 220 LEU A N 1
ATOM 1656 C CA . LEU A 1 220 ? -19.688 -5.852 -5.633 1 97.88 220 LEU A CA 1
ATOM 1657 C C . LEU A 1 220 ? -19.625 -5.039 -4.344 1 97.88 220 LEU A C 1
ATOM 1659 O O . LEU A 1 220 ? -19.797 -5.582 -3.252 1 97.88 220 LEU A O 1
ATOM 1663 N N . LYS A 1 221 ? -19.422 -3.76 -4.453 1 97.56 221 LYS A N 1
ATOM 1664 C CA . LYS A 1 221 ? -19.328 -2.871 -3.301 1 97.56 221 LYS A CA 1
ATOM 1665 C C . LYS A 1 221 ? -20.609 -2.908 -2.469 1 97.56 221 LYS A C 1
ATOM 1667 O O . LYS A 1 221 ? -20.547 -3.02 -1.243 1 97.56 221 LYS A O 1
ATOM 1672 N N . GLU A 1 222 ? -21.734 -2.824 -3.123 1 97.19 222 GLU A N 1
ATOM 1673 C CA . GLU A 1 222 ? -23.016 -2.842 -2.416 1 97.19 222 GLU A CA 1
ATOM 1674 C C . GLU A 1 222 ? -23.25 -4.184 -1.721 1 97.19 222 GLU A C 1
ATOM 1676 O O . GLU A 1 222 ? -23.703 -4.223 -0.575 1 97.19 222 GLU A O 1
ATOM 1681 N N . ALA A 1 223 ? -22.938 -5.227 -2.434 1 97.44 223 ALA A N 1
ATOM 1682 C CA . ALA A 1 223 ? -23.125 -6.559 -1.864 1 97.44 223 ALA A CA 1
ATOM 1683 C C . ALA A 1 223 ? -22.234 -6.762 -0.645 1 97.44 223 ALA A C 1
ATOM 1685 O O . ALA A 1 223 ? -22.672 -7.293 0.376 1 97.44 223 ALA A O 1
ATOM 1686 N N . VAL A 1 224 ? -21 -6.34 -0.742 1 98.06 224 VAL A N 1
ATOM 1687 C CA . VAL A 1 224 ? -20.078 -6.457 0.376 1 98.06 224 VAL A CA 1
ATOM 1688 C C . VAL A 1 224 ? -20.547 -5.586 1.536 1 98.06 224 VAL A C 1
ATOM 1690 O O . VAL A 1 224 ? -20.484 -5.996 2.697 1 98.06 224 VAL A O 1
ATOM 1693 N N . GLY A 1 225 ? -21.047 -4.383 1.222 1 97.62 225 GLY A N 1
ATOM 1694 C CA . GLY A 1 225 ? -21.578 -3.488 2.238 1 97.62 225 GLY A CA 1
ATOM 1695 C C . GLY A 1 225 ? -22.688 -4.109 3.059 1 97.62 225 GLY A C 1
ATOM 1696 O O . GLY A 1 225 ? -22.781 -3.869 4.266 1 97.62 225 GLY A O 1
ATOM 1697 N N . LYS A 1 226 ? -23.5 -4.891 2.455 1 96.75 226 LYS A N 1
ATOM 1698 C CA . LYS A 1 226 ? -24.594 -5.562 3.145 1 96.75 226 LYS A CA 1
ATOM 1699 C C . LYS A 1 226 ? -24.078 -6.602 4.129 1 96.75 226 LYS A C 1
ATOM 1701 O O . LYS A 1 226 ? -24.719 -6.871 5.152 1 96.75 226 LYS A O 1
ATOM 1706 N N . LEU A 1 227 ? -22.953 -7.125 3.822 1 97 227 LEU A N 1
ATOM 1707 C CA . LEU A 1 227 ? -22.406 -8.195 4.648 1 97 227 LEU A CA 1
ATOM 1708 C C . LEU A 1 227 ? -21.641 -7.621 5.84 1 97 227 LEU A C 1
ATOM 1710 O O . LEU A 1 227 ? -21.688 -8.18 6.938 1 97 227 LEU A O 1
ATOM 1714 N N . VAL A 1 228 ? -20.906 -6.508 5.641 1 96.19 228 VAL A N 1
ATOM 1715 C CA . VAL A 1 228 ? -19.969 -6.086 6.676 1 96.19 228 VAL A CA 1
ATOM 1716 C C . VAL A 1 228 ? -20.344 -4.699 7.188 1 96.19 228 VAL A C 1
ATOM 1718 O O . VAL A 1 228 ? -19.719 -4.18 8.117 1 96.19 228 VAL A O 1
ATOM 1721 N N . GLY A 1 229 ? -21.266 -4.043 6.625 1 92.19 229 GLY A N 1
ATOM 1722 C CA . GLY A 1 229 ? -21.656 -2.703 7.027 1 92.19 229 GLY A CA 1
ATOM 1723 C C . GLY A 1 229 ? -20.688 -1.629 6.574 1 92.19 229 GLY A C 1
ATOM 1724 O O . GLY A 1 229 ? -19.969 -1.812 5.594 1 92.19 229 GLY A O 1
ATOM 1725 N N . ALA A 1 230 ? -20.734 -0.513 7.258 1 86.62 230 ALA A N 1
ATOM 1726 C CA . ALA A 1 230 ? -19.969 0.667 6.867 1 86.62 230 ALA A CA 1
ATOM 1727 C C . ALA A 1 230 ? -18.484 0.486 7.184 1 86.62 230 ALA A C 1
ATOM 1729 O O . ALA A 1 230 ? -17.641 1.233 6.68 1 86.62 230 ALA A O 1
ATOM 1730 N N . GLY A 1 231 ? -18.156 -0.433 7.863 1 91.94 231 GLY A N 1
ATOM 1731 C CA . GLY A 1 231 ? -16.781 -0.625 8.266 1 91.94 231 GLY A CA 1
ATOM 1732 C C . GLY A 1 231 ? -15.883 -1.083 7.133 1 91.94 231 GLY A C 1
ATOM 1733 O O . GLY A 1 231 ? -14.695 -0.753 7.098 1 91.94 231 GLY A O 1
ATOM 1734 N N . GLY A 1 232 ? -16.406 -1.95 6.234 1 97.38 232 GLY A N 1
ATOM 1735 C CA . GLY A 1 232 ? -15.648 -2.438 5.094 1 97.38 232 GLY A CA 1
ATOM 1736 C C . GLY A 1 232 ? -14.82 -3.67 5.41 1 97.38 232 GLY A C 1
ATOM 1737 O O . GLY A 1 232 ? -14.953 -4.25 6.488 1 97.38 232 GLY A O 1
ATOM 1738 N N . VAL A 1 233 ? -14.055 -4.082 4.457 1 98.81 233 VAL A N 1
ATOM 1739 C CA . VAL A 1 233 ? -13.188 -5.242 4.633 1 98.81 233 VAL A CA 1
ATOM 1740 C C . VAL A 1 233 ? -11.758 -4.785 4.902 1 98.81 233 VAL A C 1
ATOM 1742 O O . VAL A 1 233 ? -11.352 -3.707 4.461 1 98.81 233 VAL A O 1
ATOM 1745 N N . ASN A 1 234 ? -10.961 -5.629 5.562 1 98.88 234 ASN A N 1
ATOM 1746 C CA . ASN A 1 234 ? -9.602 -5.258 5.945 1 98.88 234 ASN A CA 1
ATOM 1747 C C . ASN A 1 234 ? -8.617 -5.5 4.809 1 98.88 234 ASN A C 1
ATOM 1749 O O . ASN A 1 234 ? -7.684 -4.719 4.613 1 98.88 234 ASN A O 1
ATOM 1753 N N . VAL A 1 235 ? -8.836 -6.598 4.121 1 98.94 235 VAL A N 1
ATOM 1754 C CA . VAL A 1 235 ? -7.906 -7.031 3.084 1 98.94 235 VAL A CA 1
ATOM 1755 C C . VAL A 1 235 ? -8.688 -7.441 1.834 1 98.94 235 VAL A C 1
ATOM 1757 O O . VAL A 1 235 ? -9.734 -8.078 1.929 1 98.94 235 VAL A O 1
ATOM 1760 N N . VAL A 1 236 ? -8.18 -7.027 0.69 1 98.94 236 VAL A N 1
ATOM 1761 C CA . VAL A 1 236 ? -8.68 -7.527 -0.586 1 98.94 236 VAL A CA 1
ATOM 1762 C C . VAL A 1 236 ? -7.547 -8.195 -1.358 1 98.94 236 VAL A C 1
ATOM 1764 O O . VAL A 1 236 ? -6.453 -7.645 -1.474 1 98.94 236 VAL A O 1
ATOM 1767 N N . ILE A 1 237 ? -7.766 -9.406 -1.781 1 98.94 237 ILE A N 1
ATOM 1768 C CA . ILE A 1 237 ? -6.902 -10.055 -2.76 1 98.94 237 ILE A CA 1
ATOM 1769 C C . ILE A 1 237 ? -7.605 -10.117 -4.113 1 98.94 237 ILE A C 1
ATOM 1771 O O . ILE A 1 237 ? -8.57 -10.859 -4.285 1 98.94 237 ILE A O 1
ATOM 1775 N N . ASP A 1 238 ? -7.07 -9.359 -5.066 1 98.88 238 ASP A N 1
ATOM 1776 C CA . ASP A 1 238 ? -7.805 -9.211 -6.32 1 98.88 238 ASP A CA 1
ATOM 1777 C C . ASP A 1 238 ? -7.07 -9.898 -7.469 1 98.88 238 ASP A C 1
ATOM 1779 O O . ASP A 1 238 ? -5.887 -9.633 -7.703 1 98.88 238 ASP A O 1
ATOM 1783 N N . MET A 1 239 ? -7.84 -10.695 -8.195 1 97.56 239 MET A N 1
ATOM 1784 C CA . MET A 1 239 ? -7.305 -11.398 -9.359 1 97.56 239 MET A CA 1
ATOM 1785 C C . MET A 1 239 ? -7.988 -10.922 -10.641 1 97.56 239 MET A C 1
ATOM 1787 O O . MET A 1 239 ? -7.598 -11.32 -11.742 1 97.56 239 MET A O 1
ATOM 1791 N N . VAL A 1 240 ? -8.898 -10.086 -10.562 1 96.88 240 VAL A N 1
ATOM 1792 C CA . VAL A 1 240 ? -9.797 -9.852 -11.688 1 96.88 240 VAL A CA 1
ATOM 1793 C C . VAL A 1 240 ? -9.398 -8.562 -12.406 1 96.88 240 VAL A C 1
ATOM 1795 O O . VAL A 1 240 ? -9.289 -8.531 -13.633 1 96.88 240 VAL A O 1
ATOM 1798 N N . GLY A 1 241 ? -9.234 -7.508 -11.719 1 97.19 241 GLY A N 1
ATOM 1799 C CA . GLY A 1 241 ? -8.977 -6.199 -12.305 1 97.19 241 GLY A CA 1
ATOM 1800 C C . GLY A 1 241 ? -10.234 -5.469 -12.711 1 97.19 241 GLY A C 1
ATOM 1801 O O . GLY A 1 241 ? -11.336 -5.832 -12.289 1 97.19 241 GLY A O 1
ATOM 1802 N N . GLY A 1 242 ? -10.008 -4.32 -13.352 1 97 242 GLY A N 1
ATOM 1803 C CA . GLY A 1 242 ? -11.109 -3.559 -13.914 1 97 242 GLY A CA 1
ATOM 1804 C C . GLY A 1 242 ? -12.062 -3.025 -12.867 1 97 242 GLY A C 1
ATOM 1805 O O . GLY A 1 242 ? -11.641 -2.57 -11.805 1 97 242 GLY A O 1
ATOM 1806 N N . ASP A 1 243 ? -13.312 -3.09 -13.211 1 96.56 243 ASP A N 1
ATOM 1807 C CA . ASP A 1 243 ? -14.352 -2.527 -12.344 1 96.56 243 ASP A CA 1
ATOM 1808 C C . ASP A 1 243 ? -14.469 -3.32 -11.047 1 96.56 243 ASP A C 1
ATOM 1810 O O . ASP A 1 243 ? -14.727 -2.748 -9.984 1 96.56 243 ASP A O 1
ATOM 1814 N N . VAL A 1 244 ? -14.281 -4.602 -11.148 1 97.62 244 VAL A N 1
ATOM 1815 C CA . VAL A 1 244 ? -14.344 -5.441 -9.961 1 97.62 244 VAL A CA 1
ATOM 1816 C C . VAL A 1 244 ? -13.281 -5 -8.961 1 97.62 244 VAL A C 1
ATOM 1818 O O . VAL A 1 244 ? -13.562 -4.859 -7.766 1 97.62 244 VAL A O 1
ATOM 1821 N N . PHE A 1 245 ? -12.156 -4.719 -9.453 1 98.44 245 PHE A N 1
ATOM 1822 C CA . PHE A 1 245 ? -11.07 -4.211 -8.625 1 98.44 245 PHE A CA 1
ATOM 1823 C C . PHE A 1 245 ? -11.461 -2.889 -7.977 1 98.44 245 PHE A C 1
ATOM 1825 O O . PHE A 1 245 ? -11.258 -2.699 -6.773 1 98.44 245 PHE A O 1
ATOM 1832 N N . LEU A 1 246 ? -11.938 -1.996 -8.766 1 98.38 246 LEU A N 1
ATOM 1833 C CA . LEU A 1 246 ? -12.273 -0.669 -8.266 1 98.38 246 LEU A CA 1
ATOM 1834 C C . LEU A 1 246 ? -13.375 -0.751 -7.211 1 98.38 246 LEU A C 1
ATOM 1836 O O . LEU A 1 246 ? -13.328 -0.044 -6.203 1 98.38 246 LEU A O 1
ATOM 1840 N N . GLU A 1 247 ? -14.352 -1.6 -7.395 1 98.31 247 GLU A N 1
ATOM 1841 C CA . GLU A 1 247 ? -15.406 -1.794 -6.398 1 98.31 247 GLU A CA 1
ATOM 1842 C C . GLU A 1 247 ? -14.852 -2.428 -5.125 1 98.31 247 GLU A C 1
ATOM 1844 O O . GLU A 1 247 ? -15.258 -2.068 -4.02 1 98.31 247 GLU A O 1
ATOM 1849 N N . ALA A 1 248 ? -13.953 -3.373 -5.309 1 98.75 248 ALA A N 1
ATOM 1850 C CA . ALA A 1 248 ? -13.297 -3.979 -4.152 1 98.75 248 ALA A CA 1
ATOM 1851 C C . ALA A 1 248 ? -12.484 -2.947 -3.381 1 98.75 248 ALA A C 1
ATOM 1853 O O . ALA A 1 248 ? -12.516 -2.918 -2.148 1 98.75 248 ALA A O 1
ATOM 1854 N N . LEU A 1 249 ? -11.82 -2.113 -4.098 1 98.69 249 LEU A N 1
ATOM 1855 C CA . LEU A 1 249 ? -11.039 -1.034 -3.502 1 98.69 249 LEU A CA 1
ATOM 1856 C C . LEU A 1 249 ? -11.922 -0.127 -2.654 1 98.69 249 LEU A C 1
ATOM 1858 O O . LEU A 1 249 ? -11.562 0.229 -1.531 1 98.69 249 LEU A O 1
ATOM 1862 N N . ARG A 1 250 ? -13.023 0.201 -3.146 1 98.12 250 ARG A N 1
ATOM 1863 C CA . ARG A 1 250 ? -13.953 1.105 -2.473 1 98.12 250 ARG A CA 1
ATOM 1864 C C . ARG A 1 250 ? -14.609 0.424 -1.279 1 98.12 250 ARG A C 1
ATOM 1866 O O . ARG A 1 250 ? -15.234 1.085 -0.445 1 98.12 250 ARG A O 1
ATOM 1873 N N . SER A 1 251 ? -14.453 -0.886 -1.16 1 98.56 251 SER A N 1
ATOM 1874 C CA . SER A 1 251 ? -15.055 -1.652 -0.075 1 98.56 251 SER A CA 1
ATOM 1875 C C . SER A 1 251 ? -14.109 -1.775 1.11 1 98.56 251 SER A C 1
ATOM 1877 O O . SER A 1 251 ? -14.461 -2.344 2.145 1 98.56 251 SER A O 1
ATOM 1879 N N . LEU A 1 252 ? -12.953 -1.237 0.981 1 98.75 252 LEU A N 1
ATOM 1880 C CA . LEU A 1 252 ? -11.938 -1.369 2.023 1 98.75 252 LEU A CA 1
ATOM 1881 C C . LEU A 1 252 ? -12.312 -0.541 3.25 1 98.75 252 LEU A C 1
ATOM 1883 O O . LEU A 1 252 ? -12.859 0.557 3.121 1 98.75 252 LEU A O 1
ATOM 1887 N N . ALA A 1 253 ? -11.938 -1.06 4.391 1 98.12 253 ALA A N 1
ATOM 1888 C CA . ALA A 1 253 ? -12 -0.332 5.656 1 98.12 253 ALA A CA 1
ATOM 1889 C C . ALA A 1 253 ? -10.859 0.674 5.766 1 98.12 253 ALA A C 1
ATOM 1891 O O . ALA A 1 253 ? -9.93 0.665 4.949 1 98.12 253 ALA A O 1
ATOM 1892 N N . TYR A 1 254 ? -10.992 1.578 6.812 1 97.12 254 TYR A N 1
ATOM 1893 C CA . TYR A 1 254 ? -9.906 2.492 7.152 1 97.12 254 TYR A CA 1
ATOM 1894 C C . TYR A 1 254 ? -8.609 1.733 7.383 1 97.12 254 TYR A C 1
ATOM 1896 O O . TYR A 1 254 ? -8.562 0.775 8.156 1 97.12 254 TYR A O 1
ATOM 1904 N N . GLU A 1 255 ? -7.535 2.068 6.566 1 97.88 255 GLU A N 1
ATOM 1905 C CA . GLU A 1 255 ? -6.219 1.443 6.555 1 97.88 255 GLU A CA 1
ATOM 1906 C C . GLU A 1 255 ? -6.281 0.035 5.969 1 97.88 255 GLU A C 1
ATOM 1908 O O . GLU A 1 255 ? -5.371 -0.771 6.18 1 97.88 255 GLU A O 1
ATOM 1913 N N . GLY A 1 256 ? -7.445 -0.269 5.305 1 98.69 256 GLY A N 1
ATOM 1914 C CA . GLY A 1 256 ? -7.492 -1.509 4.547 1 98.69 256 GLY A CA 1
ATOM 1915 C C . GLY A 1 256 ? -6.492 -1.55 3.408 1 98.69 256 GLY A C 1
ATOM 1916 O O . GLY A 1 256 ? -5.988 -0.509 2.98 1 98.69 256 GLY A O 1
ATOM 1917 N N . ARG A 1 257 ? -6.215 -2.766 2.939 1 98.75 257 ARG A N 1
ATOM 1918 C CA . ARG A 1 257 ? -5.234 -2.893 1.865 1 98.75 257 ARG A CA 1
ATOM 1919 C C . ARG A 1 257 ? -5.691 -3.906 0.822 1 98.75 257 ARG A C 1
ATOM 1921 O O . ARG A 1 257 ? -6.332 -4.906 1.159 1 98.75 257 ARG A O 1
ATOM 1928 N N . ILE A 1 258 ? -5.387 -3.549 -0.391 1 98.94 258 ILE A N 1
ATOM 1929 C CA . ILE A 1 258 ? -5.711 -4.422 -1.515 1 98.94 258 ILE A CA 1
ATOM 1930 C C . ILE A 1 258 ? -4.426 -4.863 -2.209 1 98.94 258 ILE A C 1
ATOM 1932 O O . ILE A 1 258 ? -3.518 -4.059 -2.428 1 98.94 258 ILE A O 1
ATOM 1936 N N . VAL A 1 259 ? -4.316 -6.184 -2.5 1 98.94 259 VAL A N 1
ATOM 1937 C CA . VAL A 1 259 ? -3.193 -6.75 -3.24 1 98.94 259 VAL A CA 1
ATOM 1938 C C . VAL A 1 259 ? -3.633 -7.098 -4.66 1 98.94 259 VAL A C 1
ATOM 1940 O O . VAL A 1 259 ? -4.547 -7.898 -4.855 1 98.94 259 VAL A O 1
ATOM 1943 N N . VAL A 1 260 ? -2.973 -6.469 -5.605 1 98.81 260 VAL A N 1
ATOM 1944 C CA . VAL A 1 260 ? -3.176 -6.773 -7.016 1 98.81 260 VAL A CA 1
ATOM 1945 C C . VAL A 1 260 ? -2.344 -7.996 -7.406 1 98.81 260 VAL A C 1
ATOM 1947 O O . VAL A 1 260 ? -1.112 -7.93 -7.43 1 98.81 260 VAL A O 1
ATOM 1950 N N . VAL A 1 261 ? -3.045 -9.055 -7.82 1 98.12 261 VAL A N 1
ATOM 1951 C CA . VAL A 1 261 ? -2.355 -10.305 -8.109 1 98.12 261 VAL A CA 1
ATOM 1952 C C . VAL A 1 261 ? -2.459 -10.625 -9.594 1 98.12 261 VAL A C 1
ATOM 1954 O O . VAL A 1 261 ? -1.568 -11.266 -10.164 1 98.12 261 VAL A O 1
ATOM 1957 N N . GLY A 1 262 ? -3.539 -10.227 -10.188 1 95.75 262 GLY A N 1
ATOM 1958 C CA . GLY A 1 262 ? -3.732 -10.516 -11.602 1 95.75 262 GLY A CA 1
ATOM 1959 C C . GLY A 1 262 ? -4.859 -9.711 -12.227 1 95.75 262 GLY A C 1
ATOM 1960 O O . GLY A 1 262 ? -5.477 -8.875 -11.562 1 95.75 262 GLY A O 1
ATOM 1961 N N . PHE A 1 263 ? -5.105 -10.023 -13.516 1 95.31 263 PHE A N 1
ATOM 1962 C CA . PHE A 1 263 ? -6.102 -9.297 -14.297 1 95.31 263 PHE A CA 1
ATOM 1963 C C . PHE A 1 263 ? -6.895 -10.258 -15.18 1 95.31 263 PHE A C 1
ATOM 1965 O O . PHE A 1 263 ? -7.043 -10.023 -16.375 1 95.31 263 PHE A O 1
ATOM 1972 N N . THR A 1 264 ? -7.398 -11.227 -14.586 1 92.06 264 THR A N 1
ATOM 1973 C CA . THR A 1 264 ? -8.086 -12.273 -15.344 1 92.06 264 THR A CA 1
ATOM 1974 C C . THR A 1 264 ? -9.305 -11.695 -16.062 1 92.06 264 THR A C 1
ATOM 1976 O O . THR A 1 264 ? -9.781 -12.281 -17.047 1 92.06 264 THR A O 1
ATOM 1979 N N . GLY A 1 265 ? -9.766 -10.555 -15.609 1 90.19 265 GLY A N 1
ATOM 1980 C CA . GLY A 1 265 ? -10.891 -9.906 -16.266 1 90.19 265 GLY A CA 1
ATOM 1981 C C . GLY A 1 265 ? -10.5 -9.219 -17.562 1 90.19 265 GLY A C 1
ATOM 1982 O O . GLY A 1 265 ? -11.367 -8.828 -18.344 1 90.19 265 GLY A O 1
ATOM 1983 N N . GLY A 1 266 ? -9.258 -9.016 -17.719 1 90.5 266 GLY A N 1
ATOM 1984 C CA . GLY A 1 266 ? -8.773 -8.508 -18.984 1 90.5 266 GLY A CA 1
ATOM 1985 C C . GLY A 1 266 ? -8.57 -7.004 -18.984 1 90.5 266 GLY A C 1
ATOM 1986 O O . GLY A 1 266 ? -8.023 -6.445 -19.938 1 90.5 266 GLY A O 1
ATOM 1987 N N . THR A 1 267 ? -9.023 -6.367 -17.984 1 93.94 267 THR A N 1
ATOM 1988 C CA . THR A 1 267 ? -8.891 -4.914 -17.922 1 93.94 267 THR A CA 1
ATOM 1989 C C . THR A 1 267 ? -8.031 -4.5 -16.734 1 93.94 267 THR A C 1
ATOM 1991 O O . THR A 1 267 ? -8.172 -5.047 -15.633 1 93.94 267 THR A O 1
ATOM 1994 N N . ILE A 1 268 ? -7.18 -3.58 -17 1 94.75 268 ILE A N 1
ATOM 1995 C CA . ILE A 1 268 ? -6.316 -3.029 -15.969 1 94.75 268 ILE A CA 1
ATOM 1996 C C . ILE A 1 268 ? -6.957 -1.775 -15.375 1 94.75 268 ILE A C 1
ATOM 1998 O O . ILE A 1 268 ? -7.273 -0.83 -16.094 1 94.75 268 ILE A O 1
ATOM 2002 N N . ALA A 1 269 ? -7.086 -1.758 -14.125 1 95.31 269 ALA A N 1
ATOM 2003 C CA . ALA A 1 269 ? -7.699 -0.614 -13.453 1 95.31 269 ALA A CA 1
ATOM 2004 C C . ALA A 1 269 ? -6.676 0.486 -13.195 1 95.31 269 ALA A C 1
ATOM 2006 O O . ALA A 1 269 ? -5.469 0.226 -13.172 1 95.31 269 ALA A O 1
ATOM 2007 N N . SER A 1 270 ? -7.184 1.697 -13.086 1 97.19 270 SER A N 1
ATOM 2008 C CA . SER A 1 270 ? -6.422 2.852 -12.617 1 97.19 270 SER A CA 1
ATOM 2009 C C . SER A 1 270 ? -6.91 3.326 -11.258 1 97.19 270 SER A C 1
ATOM 2011 O O . SER A 1 270 ? -8.078 3.688 -11.102 1 97.19 270 SER A O 1
ATOM 2013 N N . VAL A 1 271 ? -6.008 3.371 -10.305 1 98.25 271 VAL A N 1
ATOM 2014 C CA . VAL A 1 271 ? -6.355 3.75 -8.938 1 98.25 271 VAL A CA 1
ATOM 2015 C C . VAL A 1 271 ? -6.262 5.266 -8.781 1 98.25 271 VAL A C 1
ATOM 2017 O O . VAL A 1 271 ? -5.176 5.84 -8.883 1 98.25 271 VAL A O 1
ATOM 2020 N N . PRO A 1 272 ? -7.379 5.887 -8.562 1 97.5 272 PRO A N 1
ATOM 2021 C CA . PRO A 1 272 ? -7.262 7.316 -8.273 1 97.5 272 PRO A CA 1
ATOM 2022 C C . PRO A 1 272 ? -6.52 7.598 -6.969 1 97.5 272 PRO A C 1
ATOM 2024 O O . PRO A 1 272 ? -6.926 7.117 -5.906 1 97.5 272 PRO A O 1
ATOM 2027 N N . ALA A 1 273 ? -5.516 8.422 -7.066 1 98.06 273 ALA A N 1
ATOM 2028 C CA . ALA A 1 273 ? -4.676 8.672 -5.898 1 98.06 273 ALA A CA 1
ATOM 2029 C C . ALA A 1 273 ? -5.469 9.367 -4.793 1 98.06 273 ALA A C 1
ATOM 2031 O O . ALA A 1 273 ? -5.18 9.188 -3.607 1 98.06 273 ALA A O 1
ATOM 2032 N N . ASN A 1 274 ? -6.438 10.125 -5.141 1 96.69 274 ASN A N 1
ATOM 2033 C CA . ASN A 1 274 ? -7.23 10.812 -4.129 1 96.69 274 ASN A CA 1
ATOM 2034 C C . ASN A 1 274 ? -8.078 9.836 -3.322 1 96.69 274 ASN A C 1
ATOM 2036 O O . ASN A 1 274 ? -8.375 10.078 -2.152 1 96.69 274 ASN A O 1
ATOM 2040 N N . LEU A 1 275 ? -8.461 8.75 -3.957 1 97.69 275 LEU A N 1
ATOM 2041 C CA . LEU A 1 275 ? -9.188 7.727 -3.215 1 97.69 275 LEU A CA 1
ATOM 2042 C C . LEU A 1 275 ? -8.305 7.105 -2.137 1 97.69 275 LEU A C 1
ATOM 2044 O O . LEU A 1 275 ? -8.766 6.875 -1.016 1 97.69 275 LEU A O 1
ATOM 2048 N N . LEU A 1 276 ? -7.066 6.828 -2.488 1 98.62 276 LEU A N 1
ATOM 2049 C CA . LEU A 1 276 ? -6.129 6.305 -1.501 1 98.62 276 LEU A CA 1
ATOM 2050 C C . LEU A 1 276 ? -6.02 7.242 -0.304 1 98.62 276 LEU A C 1
ATOM 2052 O O . LEU A 1 276 ? -6.051 6.793 0.845 1 98.62 276 LEU A O 1
ATOM 2056 N N . LEU A 1 277 ? -5.875 8.516 -0.574 1 97.88 277 LEU A N 1
ATOM 2057 C CA . LEU A 1 277 ? -5.691 9.516 0.475 1 97.88 277 LEU A CA 1
ATOM 2058 C C . LEU A 1 277 ? -6.949 9.648 1.328 1 97.88 277 LEU A C 1
ATOM 2060 O O . LEU A 1 277 ? -6.898 9.477 2.547 1 97.88 277 LEU A O 1
ATOM 2064 N N . LEU A 1 278 ? -8.109 9.852 0.735 1 96.19 278 LEU A N 1
ATOM 2065 C CA . LEU A 1 278 ? -9.336 10.195 1.439 1 96.19 278 LEU A CA 1
ATOM 2066 C C . LEU A 1 278 ? -9.852 9.008 2.244 1 96.19 278 LEU A C 1
ATOM 2068 O O . LEU A 1 278 ? -10.414 9.188 3.328 1 96.19 278 LEU A O 1
ATOM 2072 N N . LYS A 1 279 ? -9.594 7.809 1.75 1 97 279 LYS A N 1
ATOM 2073 C CA . LYS A 1 279 ? -10.047 6.617 2.463 1 97 279 LYS A CA 1
ATOM 2074 C C . LYS A 1 279 ? -8.938 6.062 3.357 1 97 279 LYS A C 1
ATOM 2076 O O . LYS A 1 279 ? -9.18 5.168 4.168 1 97 279 LYS A O 1
ATOM 2081 N N . ASN A 1 280 ? -7.762 6.617 3.186 1 98.38 280 ASN A N 1
ATOM 2082 C CA . ASN A 1 280 ? -6.617 6.172 3.975 1 98.38 280 ASN A CA 1
ATOM 2083 C C . ASN A 1 280 ? -6.352 4.68 3.789 1 98.38 280 ASN A C 1
ATOM 2085 O O . ASN A 1 280 ? -6.203 3.945 4.766 1 98.38 280 ASN A O 1
ATOM 2089 N N . ILE A 1 281 ? -6.273 4.293 2.502 1 98.75 281 ILE A N 1
ATOM 2090 C CA . ILE A 1 281 ? -6.129 2.873 2.195 1 98.75 281 ILE A CA 1
ATOM 2091 C C . ILE A 1 281 ? -4.855 2.646 1.386 1 98.75 281 ILE A C 1
ATOM 2093 O O . ILE A 1 281 ? -4.156 3.6 1.038 1 98.75 281 ILE A O 1
ATOM 2097 N N . THR A 1 282 ? -4.527 1.319 1.156 1 98.88 282 THR A N 1
ATOM 2098 C CA . THR A 1 282 ? -3.289 0.907 0.501 1 98.88 282 THR A CA 1
ATOM 2099 C C . THR A 1 282 ? -3.586 -0.004 -0.687 1 98.88 282 THR A C 1
ATOM 2101 O O . THR A 1 282 ? -4.422 -0.903 -0.592 1 98.88 282 THR A O 1
ATOM 2104 N N . ALA A 1 283 ? -2.971 0.294 -1.788 1 98.94 283 ALA A N 1
ATOM 2105 C CA . ALA A 1 283 ? -2.932 -0.609 -2.936 1 98.94 283 ALA A CA 1
ATOM 2106 C C . ALA A 1 283 ? -1.512 -1.11 -3.189 1 98.94 283 ALA A C 1
ATOM 2108 O O . ALA A 1 283 ? -0.571 -0.317 -3.266 1 98.94 283 ALA A O 1
ATOM 2109 N N . MET A 1 284 ? -1.348 -2.432 -3.332 1 98.81 284 MET A N 1
ATOM 2110 C CA . MET A 1 284 ? -0.016 -2.994 -3.535 1 98.81 284 MET A CA 1
ATOM 2111 C C . MET A 1 284 ? -0.05 -4.109 -4.574 1 98.81 284 MET A C 1
ATOM 2113 O O . MET A 1 284 ? -1.111 -4.672 -4.855 1 98.81 284 MET A O 1
ATOM 2117 N N . GLY A 1 285 ? 1.064 -4.309 -5.18 1 98.75 285 GLY A N 1
ATOM 2118 C CA . GLY A 1 285 ? 1.193 -5.379 -6.156 1 98.75 285 GLY A CA 1
ATOM 2119 C C . GLY A 1 285 ? 1.971 -6.57 -5.637 1 98.75 285 GLY A C 1
ATOM 2120 O O . GLY A 1 285 ? 2.758 -6.445 -4.695 1 98.75 285 GLY A O 1
ATOM 2121 N N . LEU A 1 286 ? 1.718 -7.699 -6.277 1 98.56 286 LEU A N 1
ATOM 2122 C CA . LEU A 1 286 ? 2.494 -8.898 -5.996 1 98.56 286 LEU A CA 1
ATOM 2123 C C . LEU A 1 286 ? 2.926 -9.586 -7.285 1 98.56 286 LEU A C 1
ATOM 2125 O O . LEU A 1 286 ? 2.09 -10.109 -8.031 1 98.56 286 LEU A O 1
ATOM 2129 N N . TYR A 1 287 ? 4.18 -9.539 -7.492 1 96.62 287 TYR A N 1
ATOM 2130 C CA . TYR A 1 287 ? 4.816 -10.375 -8.5 1 96.62 287 TYR A CA 1
ATOM 2131 C C . TYR A 1 287 ? 5.59 -11.516 -7.855 1 96.62 287 TYR A C 1
ATOM 2133 O O . TYR A 1 287 ? 6.812 -11.453 -7.711 1 96.62 287 TYR A O 1
ATOM 2141 N N . TRP A 1 288 ? 4.934 -12.586 -7.617 1 96.19 288 TRP A N 1
ATOM 2142 C CA . TRP A 1 288 ? 5.402 -13.656 -6.75 1 96.19 288 TRP A CA 1
ATOM 2143 C C . TRP A 1 288 ? 6.688 -14.273 -7.293 1 96.19 288 TRP A C 1
ATOM 2145 O O . TRP A 1 288 ? 7.664 -14.438 -6.559 1 96.19 288 TRP A O 1
ATOM 2155 N N . SER A 1 289 ? 6.734 -14.555 -8.578 1 93.62 289 SER A N 1
ATOM 2156 C CA . SER A 1 289 ? 7.859 -15.305 -9.133 1 93.62 289 SER A CA 1
ATOM 2157 C C . SER A 1 289 ? 9.141 -14.484 -9.102 1 93.62 289 SER A C 1
ATOM 2159 O O . SER A 1 289 ? 10.242 -15.039 -9.102 1 93.62 289 SER A O 1
ATOM 2161 N N . ARG A 1 290 ? 8.984 -13.242 -9.047 1 94.31 290 ARG A N 1
ATOM 2162 C CA . ARG A 1 290 ? 10.156 -12.375 -9.031 1 94.31 290 ARG A CA 1
ATOM 2163 C C . ARG A 1 290 ? 10.906 -12.492 -7.711 1 94.31 290 ARG A C 1
ATOM 2165 O O . ARG A 1 290 ? 12.102 -12.188 -7.637 1 94.31 290 ARG A O 1
ATOM 2172 N N . TYR A 1 291 ? 10.289 -12.875 -6.684 1 96.5 291 TYR A N 1
ATOM 2173 C CA . TYR A 1 291 ? 10.93 -13.062 -5.391 1 96.5 291 TYR A CA 1
ATOM 2174 C C . TYR A 1 291 ? 12.031 -14.109 -5.477 1 96.5 291 TYR A C 1
ATOM 2176 O O . TYR A 1 291 ? 12.984 -14.094 -4.688 1 96.5 291 TYR A O 1
ATOM 2184 N N . ARG A 1 292 ? 11.875 -15 -6.438 1 94.62 292 ARG A N 1
ATOM 2185 C CA . ARG A 1 292 ? 12.906 -16.016 -6.629 1 94.62 292 ARG A CA 1
ATOM 2186 C C . ARG A 1 292 ? 14.281 -15.367 -6.801 1 94.62 292 ARG A C 1
ATOM 2188 O O . ARG A 1 292 ? 15.289 -15.898 -6.328 1 94.62 292 ARG A O 1
ATOM 2195 N N . HIS A 1 293 ? 14.289 -14.211 -7.438 1 93.19 293 HIS A N 1
ATOM 2196 C CA . HIS A 1 293 ? 15.547 -13.516 -7.719 1 93.19 293 HIS A CA 1
ATOM 2197 C C . HIS A 1 293 ? 15.797 -12.406 -6.711 1 93.19 293 HIS A C 1
ATOM 2199 O O . HIS A 1 293 ? 16.953 -12.086 -6.402 1 93.19 293 HIS A O 1
ATOM 2205 N N . GLN A 1 294 ? 14.742 -11.867 -6.16 1 94.56 294 GLN A N 1
ATOM 2206 C CA . GLN A 1 294 ? 14.859 -10.688 -5.309 1 94.56 294 GLN A CA 1
ATOM 2207 C C . GLN A 1 294 ? 15.086 -11.086 -3.854 1 94.56 294 GLN A C 1
ATOM 2209 O O . GLN A 1 294 ? 15.75 -10.359 -3.104 1 94.56 294 GLN A O 1
ATOM 2214 N N . ASN A 1 295 ? 14.523 -12.195 -3.512 1 96.25 295 ASN A N 1
ATOM 2215 C CA . ASN A 1 295 ? 14.594 -12.703 -2.146 1 96.25 295 ASN A CA 1
ATOM 2216 C C . ASN A 1 295 ? 14.305 -14.203 -2.09 1 96.25 295 ASN A C 1
ATOM 2218 O O . ASN A 1 295 ? 13.234 -14.617 -1.65 1 96.25 295 ASN A O 1
ATOM 2222 N N . PHE A 1 296 ? 15.289 -15.023 -2.393 1 96.81 296 PHE A N 1
ATOM 2223 C CA . PHE A 1 296 ? 15.117 -16.453 -2.555 1 96.81 296 PHE A CA 1
ATOM 2224 C C . PHE A 1 296 ? 14.75 -17.109 -1.229 1 96.81 296 PHE A C 1
ATOM 2226 O O . PHE A 1 296 ? 13.898 -18 -1.188 1 96.81 296 PHE A O 1
ATOM 2233 N N . PRO A 1 297 ? 15.312 -16.672 -0.092 1 97.12 297 PRO A N 1
ATOM 2234 C CA . PRO A 1 297 ? 14.977 -17.344 1.169 1 97.12 297 PRO A CA 1
ATOM 2235 C C . PRO A 1 297 ? 13.484 -17.266 1.497 1 97.12 297 PRO A C 1
ATOM 2237 O O . PRO A 1 297 ? 12.883 -18.281 1.871 1 97.12 297 PRO A O 1
ATOM 2240 N N . ILE A 1 298 ? 12.945 -16.109 1.289 1 96.44 298 ILE A N 1
ATOM 2241 C CA . ILE A 1 298 ? 11.523 -15.977 1.611 1 96.44 298 ILE A CA 1
ATOM 2242 C C . ILE A 1 298 ? 10.695 -16.734 0.58 1 96.44 298 ILE A C 1
ATOM 2244 O O . ILE A 1 298 ? 9.656 -17.312 0.914 1 96.44 298 ILE A O 1
ATOM 2248 N N . PHE A 1 299 ? 11.156 -16.656 -0.631 1 97.69 299 PHE A N 1
ATOM 2249 C CA . PHE A 1 299 ? 10.492 -17.391 -1.706 1 97.69 299 PHE A CA 1
ATOM 2250 C C . PHE A 1 299 ? 10.477 -18.891 -1.412 1 97.69 299 PHE A C 1
ATOM 2252 O O . PHE A 1 299 ? 9.422 -19.516 -1.425 1 97.69 299 PHE A O 1
ATOM 2259 N N . SER A 1 300 ? 11.594 -19.422 -1.085 1 97.75 300 SER A N 1
ATOM 2260 C CA . SER A 1 300 ? 11.742 -20.844 -0.818 1 97.75 300 SER A CA 1
ATOM 2261 C C . SER A 1 300 ? 10.969 -21.266 0.426 1 97.75 300 SER A C 1
ATOM 2263 O O . SER A 1 300 ? 10.344 -22.328 0.448 1 97.75 300 SER A O 1
ATOM 2265 N N . ARG A 1 301 ? 10.945 -20.453 1.38 1 96.88 301 ARG A N 1
ATOM 2266 C CA . ARG A 1 301 ? 10.234 -20.75 2.619 1 96.88 301 ARG A CA 1
ATOM 2267 C C . ARG A 1 301 ? 8.734 -20.875 2.373 1 96.88 301 ARG A C 1
ATOM 2269 O O . ARG A 1 301 ? 8.055 -21.688 3.008 1 96.88 301 ARG A O 1
ATOM 2276 N N . SER A 1 302 ? 8.258 -20.047 1.524 1 96.44 302 SER A N 1
ATOM 2277 C CA . SER A 1 302 ? 6.828 -20.094 1.247 1 96.44 302 SER A CA 1
ATOM 2278 C C . SER A 1 302 ? 6.426 -21.438 0.627 1 96.44 302 SER A C 1
ATOM 2280 O O . SER A 1 302 ? 5.352 -21.953 0.922 1 96.44 302 SER A O 1
ATOM 2282 N N . LEU A 1 303 ? 7.262 -21.984 -0.181 1 98.06 303 LEU A N 1
ATOM 2283 C CA . LEU A 1 303 ? 6.977 -23.266 -0.809 1 98.06 303 LEU A CA 1
ATOM 2284 C C . LEU A 1 303 ? 7.105 -24.406 0.198 1 98.06 303 LEU A C 1
ATOM 2286 O O . LEU A 1 303 ? 6.281 -25.328 0.217 1 98.06 303 LEU A O 1
ATOM 2290 N N . SER A 1 304 ? 8.055 -24.266 1.027 1 98 304 SER A N 1
ATOM 2291 C CA . SER A 1 304 ? 8.195 -25.25 2.102 1 98 304 SER A CA 1
ATOM 2292 C C . SER A 1 304 ? 6.992 -25.219 3.041 1 98 304 SER A C 1
ATOM 2294 O O . SER A 1 304 ? 6.496 -26.266 3.465 1 98 304 SER A O 1
ATOM 2296 N N . SER A 1 305 ? 6.574 -24.031 3.291 1 97.75 305 SER A N 1
ATOM 2297 C CA . SER A 1 305 ? 5.402 -23.875 4.148 1 97.75 305 SER A CA 1
ATOM 2298 C C . SER A 1 305 ? 4.164 -24.5 3.512 1 97.75 305 SER A C 1
ATOM 2300 O O . SER A 1 305 ? 3.391 -25.188 4.184 1 97.75 305 SER A O 1
ATOM 2302 N N . ALA A 1 306 ? 3.994 -24.266 2.248 1 98.44 306 ALA A N 1
ATOM 2303 C CA . ALA A 1 306 ? 2.84 -24.828 1.553 1 98.44 306 ALA A CA 1
ATOM 2304 C C . ALA A 1 306 ? 2.838 -26.344 1.646 1 98.44 306 ALA A C 1
ATOM 2306 O O . ALA A 1 306 ? 1.803 -26.953 1.932 1 98.44 306 ALA A O 1
ATOM 2307 N N . LEU A 1 307 ? 3.977 -26.953 1.46 1 98.62 307 LEU A N 1
ATOM 2308 C CA . LEU A 1 307 ? 4.105 -28.406 1.544 1 98.62 307 LEU A CA 1
ATOM 2309 C C . LEU A 1 307 ? 3.834 -28.891 2.963 1 98.62 307 LEU A C 1
ATOM 2311 O O . LEU A 1 307 ? 3.146 -29.891 3.156 1 98.62 307 LEU A O 1
ATOM 2315 N N . GLN A 1 308 ? 4.328 -28.156 3.902 1 98.19 308 GLN A N 1
ATOM 2316 C CA . GLN A 1 308 ? 4.145 -28.516 5.305 1 98.19 308 GLN A CA 1
ATOM 2317 C C . GLN A 1 308 ? 2.682 -28.406 5.719 1 98.19 308 GLN A C 1
ATOM 2319 O O . GLN A 1 308 ? 2.146 -29.297 6.383 1 98.19 308 GLN A O 1
ATOM 2324 N N . TYR A 1 309 ? 2.082 -27.312 5.32 1 98.5 309 TYR A N 1
ATOM 2325 C CA . TYR A 1 309 ? 0.667 -27.125 5.621 1 98.5 309 TYR A CA 1
ATOM 2326 C C . TYR A 1 309 ? -0.163 -28.266 5.039 1 98.5 309 TYR A C 1
ATOM 2328 O O . TYR A 1 309 ? -1.104 -28.75 5.676 1 98.5 309 TYR A O 1
ATOM 2336 N N . CYS A 1 310 ? 0.179 -28.672 3.846 1 98.44 310 CYS A N 1
ATOM 2337 C CA . CYS A 1 310 ? -0.539 -29.75 3.176 1 98.44 310 CYS A CA 1
ATOM 2338 C C . CYS A 1 310 ? -0.293 -31.094 3.871 1 98.44 310 CYS A C 1
ATOM 2340 O O . CYS A 1 310 ? -1.229 -31.859 4.098 1 98.44 310 CYS A O 1
ATOM 2342 N N . GLN A 1 311 ? 0.896 -31.312 4.273 1 97.94 311 GLN A N 1
ATOM 2343 C CA . GLN A 1 311 ? 1.271 -32.531 4.973 1 97.94 311 GLN A CA 1
ATOM 2344 C C . GLN A 1 311 ? 0.516 -32.688 6.289 1 97.94 311 GLN A C 1
ATOM 2346 O O . GLN A 1 311 ? 0.108 -33.781 6.668 1 97.94 311 GLN A O 1
ATOM 2351 N N . GLU A 1 312 ? 0.295 -31.578 6.906 1 97.88 312 GLU A N 1
ATOM 2352 C CA . GLU A 1 312 ? -0.344 -31.562 8.219 1 97.88 312 GLU A CA 1
ATOM 2353 C C . GLU A 1 312 ? -1.864 -31.547 8.094 1 97.88 312 GLU A C 1
ATOM 2355 O O . GLU A 1 312 ? -2.576 -31.609 9.094 1 97.88 312 GLU A O 1
ATOM 2360 N N . GLY A 1 313 ? -2.316 -31.391 6.949 1 97.62 313 GLY A N 1
ATOM 2361 C CA . GLY A 1 313 ? -3.75 -31.422 6.699 1 97.62 313 GLY A CA 1
ATOM 2362 C C . GLY A 1 313 ? -4.434 -30.094 6.973 1 97.62 313 GLY A C 1
ATOM 2363 O O . GLY A 1 313 ? -5.664 -30.031 7.031 1 97.62 313 GLY A O 1
ATOM 2364 N N . HIS A 1 314 ? -3.623 -29.062 7.086 1 98.19 314 HIS A N 1
ATOM 2365 C CA . HIS A 1 314 ? -4.195 -27.75 7.352 1 98.19 314 HIS A CA 1
ATOM 2366 C C . HIS A 1 314 ? -4.793 -27.141 6.086 1 98.19 314 HIS A C 1
ATOM 2368 O O . HIS A 1 314 ? -5.75 -26.359 6.16 1 98.19 314 HIS A O 1
ATOM 2374 N N . ILE A 1 315 ? -4.164 -27.453 4.934 1 98.25 315 ILE A N 1
ATOM 2375 C CA . ILE A 1 315 ? -4.711 -27 3.66 1 98.25 315 ILE A CA 1
ATOM 2376 C C . ILE A 1 315 ? -4.953 -28.203 2.752 1 98.25 315 ILE A C 1
ATOM 2378 O O . ILE A 1 315 ? -4.32 -29.25 2.916 1 98.25 315 ILE A O 1
ATOM 2382 N N . GLN A 1 316 ? -5.891 -28.016 1.85 1 97.62 316 GLN A N 1
ATOM 2383 C CA . GLN A 1 316 ? -6.262 -29.047 0.883 1 97.62 316 GLN A CA 1
ATOM 2384 C C . GLN A 1 316 ? -6.496 -28.438 -0.498 1 97.62 316 GLN A C 1
ATOM 2386 O O . GLN A 1 316 ? -7.598 -27.969 -0.796 1 97.62 316 GLN A O 1
ATOM 2391 N N . PRO A 1 317 ? -5.48 -28.516 -1.355 1 98.25 317 PRO A N 1
ATOM 2392 C CA . PRO A 1 317 ? -5.668 -27.953 -2.697 1 98.25 317 PRO A CA 1
ATOM 2393 C C . PRO A 1 317 ? -6.828 -28.609 -3.449 1 98.25 317 PRO A C 1
ATOM 2395 O O . PRO A 1 317 ? -7.055 -29.812 -3.332 1 98.25 317 PRO A O 1
ATOM 2398 N N . TYR A 1 318 ? -7.586 -27.797 -4.156 1 98.38 318 TYR A N 1
ATOM 2399 C CA . TYR A 1 318 ? -8.703 -28.266 -4.965 1 98.38 318 TYR A CA 1
ATOM 2400 C C . TYR A 1 318 ? -8.305 -28.406 -6.426 1 98.38 318 TYR A C 1
ATOM 2402 O O . TYR A 1 318 ? -7.969 -27.422 -7.078 1 98.38 318 TYR A O 1
ATOM 2410 N N . ILE A 1 319 ? -8.336 -29.578 -6.859 1 98.62 319 ILE A N 1
ATOM 2411 C CA . ILE A 1 319 ? -8.031 -29.859 -8.258 1 98.62 319 ILE A CA 1
ATOM 2412 C C . ILE A 1 319 ? -9.328 -30.016 -9.047 1 98.62 319 ILE A C 1
ATOM 2414 O O . ILE A 1 319 ? -10.062 -30.984 -8.867 1 98.62 319 ILE A O 1
ATOM 2418 N N . GLY A 1 320 ? -9.547 -29.094 -9.922 1 98 320 GLY A N 1
ATOM 2419 C CA . GLY A 1 320 ? -10.812 -29.062 -10.648 1 98 320 GLY A CA 1
ATOM 2420 C C . GLY A 1 320 ? -10.875 -30.047 -11.789 1 98 320 GLY A C 1
ATOM 2421 O O . GLY A 1 320 ? -11.891 -30.719 -11.992 1 98 320 GLY A O 1
ATOM 2422 N N . GLU A 1 321 ? -9.828 -30.094 -12.547 1 98.19 321 GLU A N 1
ATOM 2423 C CA . GLU A 1 321 ? -9.773 -30.969 -13.711 1 98.19 321 GLU A CA 1
ATOM 2424 C C . GLU A 1 321 ? -8.344 -31.422 -13.992 1 98.19 321 GLU A C 1
ATOM 2426 O O . GLU A 1 321 ? -7.387 -30.719 -13.656 1 98.19 321 GLU A O 1
ATOM 2431 N N . VAL A 1 322 ? -8.281 -32.594 -14.578 1 98.69 322 VAL A N 1
ATOM 2432 C CA . VAL A 1 322 ? -7.004 -33.156 -15.016 1 98.69 322 VAL A CA 1
ATOM 2433 C C . VAL A 1 322 ? -7.09 -33.562 -16.484 1 98.69 322 VAL A C 1
ATOM 2435 O O . VAL A 1 322 ? -8.039 -34.25 -16.891 1 98.69 322 VAL A O 1
ATOM 2438 N N . PHE A 1 323 ? -6.145 -33.156 -17.281 1 98.75 323 PHE A N 1
ATOM 2439 C CA . PHE A 1 323 ? -6.059 -33.469 -18.703 1 98.75 323 PHE A CA 1
ATOM 2440 C C . PHE A 1 323 ? -4.777 -34.219 -19.016 1 98.75 323 PHE A C 1
ATOM 2442 O O . PHE A 1 323 ? -3.812 -34.156 -18.25 1 98.75 323 PHE A O 1
ATOM 2449 N N . LYS A 1 324 ? -4.777 -34.875 -20.141 1 98.62 324 LYS A N 1
ATOM 2450 C CA . LYS A 1 324 ? -3.551 -35.469 -20.688 1 98.62 324 LYS A CA 1
ATOM 2451 C C . LYS A 1 324 ? -2.732 -34.406 -21.438 1 98.62 324 LYS A C 1
ATOM 2453 O O . LYS A 1 324 ? -3.242 -33.344 -21.781 1 98.62 324 LYS A O 1
ATOM 2458 N N . LEU A 1 325 ? -1.504 -34.781 -21.641 1 98.5 325 LEU A N 1
ATOM 2459 C CA . LEU A 1 325 ? -0.62 -33.844 -22.359 1 98.5 325 LEU A CA 1
ATOM 2460 C C . LEU A 1 325 ? -1.193 -33.5 -23.719 1 98.5 325 LEU A C 1
ATOM 2462 O O . LEU A 1 325 ? -1.17 -32.344 -24.125 1 98.5 325 LEU A O 1
ATOM 2466 N N . GLU A 1 326 ? -1.787 -34.469 -24.375 1 97.81 326 GLU A N 1
ATOM 2467 C CA . GLU A 1 326 ? -2.334 -34.281 -25.719 1 97.81 326 GLU A CA 1
ATOM 2468 C C . GLU A 1 326 ? -3.541 -33.344 -25.703 1 97.81 326 GLU A C 1
ATOM 2470 O O . GLU A 1 326 ? -3.959 -32.812 -26.734 1 97.81 326 GLU A O 1
ATOM 2475 N N . GLU A 1 327 ? -4.066 -33.156 -24.484 1 98.44 327 GLU A N 1
ATOM 2476 C CA . GLU A 1 327 ? -5.262 -32.344 -24.344 1 98.44 327 GLU A CA 1
ATOM 2477 C C . GLU A 1 327 ? -4.918 -30.953 -23.828 1 98.44 327 GLU A C 1
ATOM 2479 O O . GLU A 1 327 ? -5.785 -30.234 -23.328 1 98.44 327 GLU A O 1
ATOM 2484 N N . VAL A 1 328 ? -3.701 -30.547 -23.969 1 98.62 328 VAL A N 1
ATOM 2485 C CA . VAL A 1 328 ? -3.217 -29.297 -23.391 1 98.62 328 VAL A CA 1
ATOM 2486 C C . VAL A 1 328 ? -4.004 -28.125 -23.969 1 98.62 328 VAL A C 1
ATOM 2488 O O . VAL A 1 328 ? -4.316 -27.172 -23.25 1 98.62 328 VAL A O 1
ATOM 2491 N N . ASN A 1 329 ? -4.352 -28.141 -25.219 1 98.62 329 ASN A N 1
ATOM 2492 C CA . ASN A 1 329 ? -5.09 -27.031 -25.828 1 98.62 329 ASN A CA 1
ATOM 2493 C C . ASN A 1 329 ? -6.516 -26.953 -25.281 1 98.62 329 ASN A C 1
ATOM 2495 O O . ASN A 1 329 ? -7.051 -25.859 -25.109 1 98.62 329 ASN A O 1
ATOM 2499 N N . ASP A 1 330 ? -7.078 -28.078 -25.031 1 98.25 330 ASP A N 1
ATOM 2500 C CA . ASP A 1 330 ? -8.391 -28.094 -24.391 1 98.25 330 ASP A CA 1
ATOM 2501 C C . ASP A 1 330 ? -8.32 -27.531 -22.969 1 98.25 330 ASP A C 1
ATOM 2503 O O . ASP A 1 330 ? -9.211 -26.781 -22.547 1 98.25 330 ASP A O 1
ATOM 2507 N N . ALA A 1 331 ? -7.316 -27.906 -22.297 1 98.25 331 ALA A N 1
ATOM 2508 C CA . ALA A 1 331 ? -7.117 -27.406 -20.938 1 98.25 331 ALA A CA 1
ATOM 2509 C C . ALA A 1 331 ? -6.953 -25.891 -20.938 1 98.25 331 ALA A C 1
ATOM 2511 O O . ALA A 1 331 ? -7.57 -25.188 -20.125 1 98.25 331 ALA A O 1
ATOM 2512 N N . PHE A 1 332 ? -6.117 -25.344 -21.891 1 98 332 PHE A N 1
ATOM 2513 C CA . PHE A 1 332 ? -5.93 -23.906 -22.031 1 98 332 PHE A CA 1
ATOM 2514 C C . PHE A 1 332 ? -7.262 -23.203 -22.297 1 98 332 PHE A C 1
ATOM 2516 O O . PHE A 1 332 ? -7.559 -22.172 -21.703 1 98 332 PHE A O 1
ATOM 2523 N N . LEU A 1 333 ? -8.039 -23.797 -23.125 1 97.06 333 LEU A N 1
ATOM 2524 C CA . LEU A 1 333 ? -9.328 -23.219 -23.484 1 97.06 333 LEU A CA 1
ATOM 2525 C C . LEU A 1 333 ? -10.266 -23.188 -22.281 1 97.06 333 LEU A C 1
ATOM 2527 O O . LEU A 1 333 ? -10.977 -22.203 -22.062 1 97.06 333 LEU A O 1
ATOM 2531 N N . ARG A 1 334 ? -10.234 -24.266 -21.531 1 95.38 334 ARG A N 1
ATOM 2532 C CA . ARG A 1 334 ? -11.055 -24.359 -20.328 1 95.38 334 ARG A CA 1
ATOM 2533 C C . ARG A 1 334 ? -10.742 -23.203 -19.359 1 95.38 334 ARG A C 1
ATOM 2535 O O . ARG A 1 334 ? -11.656 -22.594 -18.812 1 95.38 334 ARG A O 1
ATOM 2542 N N . VAL A 1 335 ? -9.523 -22.875 -19.172 1 95.06 335 VAL A N 1
ATOM 2543 C CA . VAL A 1 335 ? -9.07 -21.828 -18.266 1 95.06 335 VAL A CA 1
ATOM 2544 C C . VAL A 1 335 ? -9.398 -20.453 -18.844 1 95.06 335 VAL A C 1
ATOM 2546 O O . VAL A 1 335 ? -9.93 -19.594 -18.141 1 95.06 335 VAL A O 1
ATOM 2549 N N . THR A 1 336 ? -9.188 -20.25 -20.094 1 93.44 336 THR A N 1
ATOM 2550 C CA . THR A 1 336 ? -9.375 -18.953 -20.75 1 93.44 336 THR A CA 1
ATOM 2551 C C . THR A 1 336 ? -10.852 -18.578 -20.781 1 93.44 336 THR A C 1
ATOM 2553 O O . THR A 1 336 ? -11.195 -17.391 -20.656 1 93.44 336 THR A O 1
ATOM 2556 N N . GLN A 1 337 ? -11.672 -19.594 -20.859 1 92.38 337 GLN A N 1
ATOM 2557 C CA . GLN A 1 337 ? -13.102 -19.344 -20.953 1 92.38 337 GLN A CA 1
ATOM 2558 C C . GLN A 1 337 ? -13.742 -19.25 -19.578 1 92.38 337 GLN A C 1
ATOM 2560 O O . GLN A 1 337 ? -14.969 -19.188 -19.453 1 92.38 337 GLN A O 1
ATOM 2565 N N . ARG A 1 338 ? -13.016 -19.297 -18.562 1 90.31 338 ARG A N 1
ATOM 2566 C CA . ARG A 1 338 ? -13.469 -19.156 -17.188 1 90.31 338 ARG A CA 1
ATOM 2567 C C . ARG A 1 338 ? -14.453 -20.266 -16.812 1 90.31 338 ARG A C 1
ATOM 2569 O O . ARG A 1 338 ? -15.438 -20.016 -16.125 1 90.31 338 ARG A O 1
ATOM 2576 N N . LYS A 1 339 ? -14.172 -21.375 -17.328 1 90.94 339 LYS A N 1
ATOM 2577 C CA . LYS A 1 339 ? -15.047 -22.516 -17.047 1 90.94 339 LYS A CA 1
ATOM 2578 C C . LYS A 1 339 ? -14.43 -23.438 -16.016 1 90.94 339 LYS A C 1
ATOM 2580 O O . LYS A 1 339 ? -15.086 -24.359 -15.523 1 90.94 339 LYS A O 1
ATOM 2585 N N . SER A 1 340 ? -13.289 -23.156 -15.672 1 93.56 340 SER A N 1
ATOM 2586 C CA . SER A 1 340 ? -12.602 -24.031 -14.727 1 93.56 340 SER A CA 1
ATOM 2587 C C . SER A 1 340 ? -12.734 -23.5 -13.297 1 93.56 340 SER A C 1
ATOM 2589 O O . SER A 1 340 ? -13 -22.328 -13.086 1 93.56 340 SER A O 1
ATOM 2591 N N . THR A 1 341 ? -12.695 -24.438 -12.367 1 97.5 341 THR 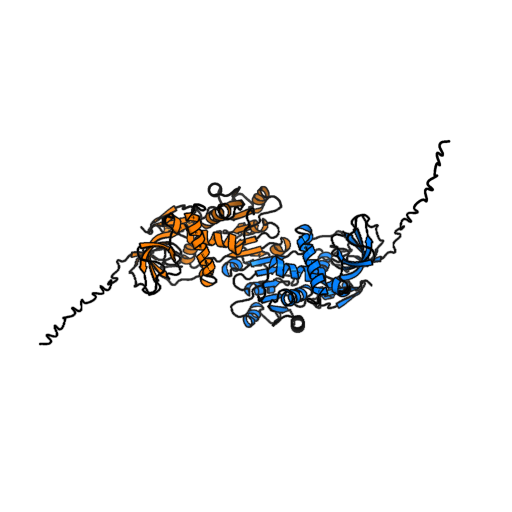A N 1
ATOM 2592 C CA . THR A 1 341 ? -12.562 -24.141 -10.945 1 97.5 341 THR A CA 1
ATOM 2593 C C . THR A 1 341 ? -11.352 -24.859 -10.359 1 97.5 341 THR A C 1
ATOM 2595 O O . THR A 1 341 ? -11.008 -25.969 -10.789 1 97.5 341 THR A O 1
ATOM 2598 N N . GLY A 1 342 ? -10.75 -24.203 -9.445 1 98.19 342 GLY A N 1
ATOM 2599 C CA . GLY A 1 342 ? -9.57 -24.812 -8.852 1 98.19 342 GLY A CA 1
ATOM 2600 C C . GLY A 1 342 ? -8.422 -24.969 -9.828 1 98.19 342 GLY A C 1
ATOM 2601 O O . GLY A 1 342 ? -8.367 -24.281 -10.852 1 98.19 342 GLY A O 1
ATOM 2602 N N . LYS A 1 343 ? -7.484 -25.75 -9.422 1 98.69 343 LYS A N 1
ATOM 2603 C CA . LYS A 1 343 ? -6.293 -25.953 -10.234 1 98.69 343 LYS A CA 1
ATOM 2604 C C . LYS A 1 343 ? -6.555 -26.969 -11.344 1 98.69 343 LYS A C 1
ATOM 2606 O O . LYS A 1 343 ? -7.191 -28 -11.117 1 98.69 343 LYS A O 1
ATOM 2611 N N . VAL A 1 344 ? -6.141 -26.625 -12.539 1 98.75 344 VAL A N 1
ATOM 2612 C CA . VAL A 1 344 ? -6.152 -27.547 -13.672 1 98.75 344 VAL A CA 1
ATOM 2613 C C . VAL A 1 344 ? -4.77 -28.172 -13.844 1 98.75 344 VAL A C 1
ATOM 2615 O O . VAL A 1 344 ? -3.758 -27.469 -13.828 1 98.75 344 VAL A O 1
ATOM 2618 N N . LEU A 1 345 ? -4.738 -29.516 -13.984 1 98.81 345 LEU A N 1
ATOM 2619 C CA . LEU A 1 345 ? -3.469 -30.219 -14.117 1 98.81 345 LEU A CA 1
ATOM 2620 C C . LEU A 1 345 ? -3.375 -30.922 -15.461 1 98.81 345 LEU A C 1
ATOM 2622 O O . LEU A 1 345 ? -4.398 -31.281 -16.047 1 98.81 345 LEU A O 1
ATOM 2626 N N . LEU A 1 346 ? -2.17 -31.031 -15.898 1 98.81 346 LEU A N 1
ATOM 2627 C CA . LEU A 1 346 ? -1.824 -32 -16.938 1 98.81 346 LEU A CA 1
ATOM 2628 C C . LEU A 1 346 ? -1.209 -33.25 -16.312 1 98.81 346 LEU A C 1
ATOM 2630 O O . LEU A 1 346 ? -0.296 -33.156 -15.484 1 98.81 346 LEU A O 1
ATOM 2634 N N . SER A 1 347 ? -1.73 -34.344 -16.656 1 98.75 347 SER A N 1
ATOM 2635 C CA . SER A 1 347 ? -1.109 -35.625 -16.312 1 98.75 347 SER A CA 1
ATOM 2636 C C . SER A 1 347 ? -0.202 -36.125 -17.422 1 98.75 347 SER A C 1
ATOM 2638 O O . SER A 1 347 ? -0.661 -36.344 -18.547 1 98.75 347 SER A O 1
ATOM 2640 N N . LEU A 1 348 ? 1.015 -36.281 -17.141 1 97.69 348 LEU A N 1
ATOM 2641 C CA . LEU A 1 348 ? 1.986 -36.656 -18.156 1 97.69 348 LEU A CA 1
ATOM 2642 C C . LEU A 1 348 ? 2.297 -38.156 -18.078 1 97.69 348 LEU A C 1
ATOM 2644 O O . LEU A 1 348 ? 3.035 -38.688 -18.922 1 97.69 348 LEU A O 1
ATOM 2648 N N . LYS A 1 349 ? 1.744 -38.812 -17.078 1 88.94 349 LYS A N 1
ATOM 2649 C CA . LYS A 1 349 ? 1.864 -40.25 -16.922 1 88.94 349 LYS A CA 1
ATOM 2650 C C . LYS A 1 349 ? 0.502 -40.906 -16.688 1 88.94 349 LYS A C 1
ATOM 2652 O O . LYS A 1 349 ? -0.419 -40.25 -16.188 1 88.94 349 LYS A O 1
ATOM 2657 N N . MET B 1 1 ? -27.562 28.391 83.562 1 18.77 1 MET B N 1
ATOM 2658 C CA . MET B 1 1 ? -27.703 29.562 82.688 1 18.77 1 MET B CA 1
ATOM 2659 C C . MET B 1 1 ? -26.922 29.406 81.438 1 18.77 1 MET B C 1
ATOM 2661 O O . MET B 1 1 ? -25.703 29.594 81.375 1 18.77 1 MET B O 1
ATOM 2665 N N . ALA B 1 2 ? -27.297 28.109 80.812 1 31.16 2 ALA B N 1
ATOM 2666 C CA . ALA B 1 2 ? -26.875 27.453 79.562 1 31.16 2 ALA B CA 1
ATOM 2667 C C . ALA B 1 2 ? -27.016 28.391 78.375 1 31.16 2 ALA B C 1
ATOM 2669 O O . ALA B 1 2 ? -28.109 28.609 77.875 1 31.16 2 ALA B O 1
ATOM 2670 N N . ALA B 1 3 ? -26.219 29.641 78.562 1 25.58 3 ALA B N 1
ATOM 2671 C CA . ALA B 1 3 ? -26.203 30.781 77.625 1 25.58 3 ALA B CA 1
ATOM 2672 C C . ALA B 1 3 ? -25.812 30.328 76.25 1 25.58 3 ALA B C 1
ATOM 2674 O O . ALA B 1 3 ? -24.688 29.875 76 1 25.58 3 ALA B O 1
ATOM 2675 N N . ALA B 1 4 ? -26.766 29.688 75.5 1 30.89 4 ALA B N 1
ATOM 2676 C CA . ALA B 1 4 ? -26.703 29.25 74.125 1 30.89 4 ALA B CA 1
ATOM 2677 C C . ALA B 1 4 ? -26.344 30.406 73.188 1 30.89 4 ALA B C 1
ATOM 2679 O O . ALA B 1 4 ? -27.141 31.312 73 1 30.89 4 ALA B O 1
ATOM 2680 N N . TRP B 1 5 ? -25.094 30.938 73.312 1 27.11 5 TRP B N 1
ATOM 2681 C CA . TRP B 1 5 ? -24.516 31.938 72.438 1 27.11 5 TRP B CA 1
ATOM 2682 C C . TRP B 1 5 ? -24.703 31.531 71 1 27.11 5 TRP B C 1
ATOM 2684 O O . TRP B 1 5 ? -24.234 30.484 70.562 1 27.11 5 TRP B O 1
ATOM 2694 N N . GLY B 1 6 ? -25.969 31.641 70.5 1 28.69 6 GLY B N 1
ATOM 2695 C CA . GLY B 1 6 ? -26.344 31.375 69.125 1 28.69 6 GLY B CA 1
ATOM 2696 C C . GLY B 1 6 ? -25.453 32.062 68.125 1 28.69 6 GLY B C 1
ATOM 2697 O O . GLY B 1 6 ? -25.312 33.312 68.125 1 28.69 6 GLY B O 1
ATOM 2698 N N . ARG B 1 7 ? -24.219 31.484 67.812 1 29.72 7 ARG B N 1
ATOM 2699 C CA . ARG B 1 7 ? -23.25 32 66.875 1 29.72 7 ARG B CA 1
ATOM 2700 C C . ARG B 1 7 ? -23.906 32.344 65.562 1 29.72 7 ARG B C 1
ATOM 2702 O O . ARG B 1 7 ? -24.688 31.578 65 1 29.72 7 ARG B O 1
ATOM 2709 N N . CYS B 1 8 ? -24.203 33.625 65.25 1 27.88 8 CYS B N 1
ATOM 2710 C CA . CYS B 1 8 ? -24.578 34.312 64 1 27.88 8 CYS B CA 1
ATOM 2711 C C . CYS B 1 8 ? -23.656 33.875 62.875 1 27.88 8 CYS B C 1
ATOM 2713 O O . CYS B 1 8 ? -22.469 34.219 62.875 1 27.88 8 CYS B O 1
ATOM 2715 N N . VAL B 1 9 ? -23.719 32.656 62.438 1 31.59 9 VAL B N 1
ATOM 2716 C CA . VAL B 1 9 ? -22.953 32.219 61.281 1 31.59 9 VAL B CA 1
ATOM 2717 C C . VAL B 1 9 ? -23.188 33.219 60.125 1 31.59 9 VAL B C 1
ATOM 2719 O O . VAL B 1 9 ? -24.328 33.438 59.719 1 31.59 9 VAL B O 1
ATOM 2722 N N . SER B 1 10 ? -22.391 34.25 60.062 1 28.05 10 SER B N 1
ATOM 2723 C CA . SER B 1 10 ? -22.328 35.188 58.938 1 28.05 10 SER B CA 1
ATOM 2724 C C . SER B 1 10 ? -22.281 34.469 57.594 1 28.05 10 SER B C 1
ATOM 2726 O O . SER B 1 10 ? -21.422 33.594 57.406 1 28.05 10 SER B O 1
ATOM 2728 N N . ARG B 1 11 ? -23.438 34.219 56.969 1 28.8 11 ARG B N 1
ATOM 2729 C CA . ARG B 1 11 ? -23.609 33.781 55.562 1 28.8 11 ARG B CA 1
ATOM 2730 C C . ARG B 1 11 ? -22.797 34.688 54.625 1 28.8 11 ARG B C 1
ATOM 2732 O O . ARG B 1 11 ? -23.203 35.812 54.344 1 28.8 11 ARG B O 1
ATOM 2739 N N . ALA B 1 12 ? -21.5 34.812 54.812 1 32.75 12 ALA B N 1
ATOM 2740 C CA . ALA B 1 12 ? -20.781 35.438 53.688 1 32.75 12 ALA B CA 1
ATOM 2741 C C . ALA B 1 12 ? -21.281 34.906 52.344 1 32.75 12 ALA B C 1
ATOM 2743 O O . ALA B 1 12 ? -21.297 33.688 52.125 1 32.75 12 ALA B O 1
ATOM 2744 N N . TRP B 1 13 ? -22.188 35.594 51.656 1 28.91 13 TRP B N 1
ATOM 2745 C CA . TRP B 1 13 ? -22.641 35.5 50.281 1 28.91 13 TRP B CA 1
ATOM 2746 C C . TRP B 1 13 ? -21.484 35.219 49.344 1 28.91 13 TRP B C 1
ATOM 2748 O O . TRP B 1 13 ? -20.5 35.969 49.344 1 28.91 13 TRP B O 1
ATOM 2758 N N . LEU B 1 14 ? -21.172 34 49.062 1 30.11 14 LEU B N 1
ATOM 2759 C CA . LEU B 1 14 ? -20.328 33.594 47.969 1 30.11 14 LEU B CA 1
ATOM 2760 C C . LEU B 1 14 ? -20.625 34.438 46.719 1 30.11 14 LEU B C 1
ATOM 2762 O O . LEU B 1 14 ? -21.688 34.312 46.125 1 30.11 14 LEU B O 1
ATOM 2766 N N . CYS B 1 15 ? -20.344 35.75 46.844 1 28.98 15 CYS B N 1
ATOM 2767 C CA . CYS B 1 15 ? -20.312 36.531 45.594 1 28.98 15 CYS B CA 1
ATOM 2768 C C . CYS B 1 15 ? -19.672 35.719 44.469 1 28.98 15 CYS B C 1
ATOM 2770 O O . CYS B 1 15 ? -18.453 35.594 44.406 1 28.98 15 CYS B O 1
ATOM 2772 N N . ARG B 1 16 ? -20.203 34.562 44.188 1 33.47 16 ARG B N 1
ATOM 2773 C CA . ARG B 1 16 ? -19.812 34.062 42.875 1 33.47 16 ARG B CA 1
ATOM 2774 C C . ARG B 1 16 ? -19.797 35.188 41.844 1 33.47 16 ARG B C 1
ATOM 2776 O O . ARG B 1 16 ? -20.844 35.719 41.469 1 33.47 16 ARG B O 1
ATOM 2783 N N . THR B 1 17 ? -18.938 36.188 42.062 1 33.03 17 THR B N 1
ATOM 2784 C CA . THR B 1 17 ? -18.719 37 40.875 1 33.03 17 THR B CA 1
ATOM 2785 C C . THR B 1 17 ? -18.828 36.188 39.594 1 33.03 17 THR B C 1
ATOM 2787 O O . THR B 1 17 ? -18.016 35.281 39.375 1 33.03 17 THR B O 1
ATOM 2790 N N . ALA B 1 18 ? -19.984 35.75 39.281 1 37.41 18 ALA B N 1
ATOM 2791 C CA . ALA B 1 18 ? -20.219 35.375 37.906 1 37.41 18 ALA B CA 1
ATOM 2792 C C . ALA B 1 18 ? -19.328 36.188 36.969 1 37.41 18 ALA B C 1
ATOM 2794 O O . ALA B 1 18 ? -19.391 37.406 36.938 1 37.41 18 ALA B O 1
ATOM 2795 N N . TRP B 1 19 ? -18.094 35.781 36.781 1 36.03 19 TRP B N 1
ATOM 2796 C CA . TRP B 1 19 ? -17.438 36.312 35.594 1 36.03 19 TRP B CA 1
ATOM 2797 C C . TRP B 1 19 ? -18.453 36.719 34.531 1 36.03 19 TRP B C 1
ATOM 2799 O O . TRP B 1 19 ? -19.219 35.875 34.062 1 36.03 19 TRP B O 1
ATOM 2809 N N . GLN B 1 20 ? -19.406 37.625 34.812 1 37.66 20 GLN B N 1
ATOM 2810 C CA . GLN B 1 20 ? -20.125 38.25 33.688 1 37.66 20 GLN B CA 1
ATOM 2811 C C . GLN B 1 20 ? -19.266 38.281 32.438 1 37.66 20 GLN B C 1
ATOM 2813 O O . GLN B 1 20 ? -18.234 38.938 32.406 1 37.66 20 GLN B O 1
ATOM 2818 N N . GLY B 1 21 ? -18.844 37.25 31.844 1 42.72 21 GLY B N 1
ATOM 2819 C CA . GLY B 1 21 ? -18.156 37.031 30.578 1 42.72 21 GLY B CA 1
ATOM 2820 C C . GLY B 1 21 ? -18.359 38.188 29.609 1 42.72 21 GLY B C 1
ATOM 2821 O O . GLY B 1 21 ? -18.938 38 28.531 1 42.72 21 GLY B O 1
ATOM 2822 N N . CYS B 1 22 ? -18.891 39.25 30.031 1 46.97 22 CYS B N 1
ATOM 2823 C CA . CYS B 1 22 ? -18.938 40.344 29.094 1 46.97 22 CYS B CA 1
ATOM 2824 C C . CYS B 1 22 ? -17.641 40.469 28.297 1 46.97 22 CYS B C 1
ATOM 2826 O O . CYS B 1 22 ? -16.766 41.281 28.641 1 46.97 22 CYS B O 1
ATOM 2828 N N . GLY B 1 23 ? -16.969 39.344 28.031 1 58.84 23 GLY B N 1
ATOM 2829 C CA . GLY B 1 23 ? -15.625 39.25 27.469 1 58.84 23 GLY B CA 1
ATOM 2830 C C . GLY B 1 23 ? -15.414 40.156 26.266 1 58.84 23 GLY B C 1
ATOM 2831 O O . GLY B 1 23 ? -16.375 40.562 25.625 1 58.84 23 GLY B O 1
ATOM 2832 N N . ARG B 1 24 ? -14.43 41.031 26.25 1 81.44 24 ARG B N 1
ATOM 2833 C CA . ARG B 1 24 ? -13.992 41.906 25.172 1 81.44 24 ARG B CA 1
ATOM 2834 C C . ARG B 1 24 ? -13.984 41.188 23.828 1 81.44 24 ARG B C 1
ATOM 2836 O O . ARG B 1 24 ? -13.602 40.031 23.766 1 81.44 24 ARG B O 1
ATOM 2843 N N . ASN B 1 25 ? -14.633 41.812 22.922 1 92.88 25 ASN B N 1
ATOM 2844 C CA . ASN B 1 25 ? -14.578 41.312 21.547 1 92.88 25 ASN B CA 1
ATOM 2845 C C . ASN B 1 25 ? -13.141 41.031 21.109 1 92.88 25 ASN B C 1
ATOM 2847 O O . ASN B 1 25 ? -12.203 41.594 21.688 1 92.88 25 ASN B O 1
ATOM 2851 N N . TYR B 1 26 ? -13.016 40.094 20.344 1 96.5 26 TYR B N 1
ATOM 2852 C CA . TYR B 1 26 ? -11.695 39.812 19.781 1 96.5 26 TYR B CA 1
ATOM 2853 C C . TYR B 1 26 ? -11.75 39.75 18.25 1 96.5 26 TYR B C 1
ATOM 2855 O O . TYR B 1 26 ? -12.828 39.625 17.672 1 96.5 26 TYR B O 1
ATOM 2863 N N . ARG B 1 27 ? -10.586 39.812 17.594 1 97.69 27 ARG B N 1
ATOM 2864 C CA . ARG B 1 27 ? -10.508 39.844 16.141 1 97.69 27 ARG B CA 1
ATOM 2865 C C . ARG B 1 27 ? -10.383 38.406 15.594 1 97.69 27 ARG B C 1
ATOM 2867 O O . ARG B 1 27 ? -9.711 37.562 16.188 1 97.69 27 ARG B O 1
ATOM 2874 N N . ALA B 1 28 ? -11.055 38.219 14.461 1 98.38 28 ALA B N 1
ATOM 2875 C CA . ALA B 1 28 ? -10.992 36.938 13.766 1 98.38 28 ALA B CA 1
ATOM 2876 C C . ALA B 1 28 ? -11.055 37.125 12.25 1 98.38 28 ALA B C 1
ATOM 2878 O O . ALA B 1 28 ? -11.633 38.094 11.766 1 98.38 28 ALA B O 1
ATOM 2879 N N . ALA B 1 29 ? -10.352 36.312 11.547 1 98.69 29 ALA B N 1
ATOM 2880 C CA . ALA B 1 29 ? -10.539 36.219 10.102 1 98.69 29 ALA B CA 1
ATOM 2881 C C . ALA B 1 29 ? -11.727 35.312 9.766 1 98.69 29 ALA B C 1
ATOM 2883 O O . ALA B 1 29 ? -11.805 34.156 10.211 1 98.69 29 ALA B O 1
ATOM 2884 N N . LEU B 1 30 ? -12.625 35.781 8.922 1 98.38 30 LEU B N 1
ATOM 2885 C CA . LEU B 1 30 ? -13.844 35.062 8.594 1 98.38 30 LEU B CA 1
ATOM 2886 C C . LEU B 1 30 ? -13.945 34.812 7.098 1 98.38 30 LEU B C 1
ATOM 2888 O O . LEU B 1 30 ? -13.672 35.688 6.289 1 98.38 30 LEU B O 1
ATOM 2892 N N . CYS B 1 31 ? -14.203 33.562 6.773 1 98.44 31 CYS B N 1
ATOM 2893 C CA . CYS B 1 31 ? -14.664 33.25 5.426 1 98.44 31 CYS B CA 1
ATOM 2894 C C . CYS B 1 31 ? -16.172 33.469 5.293 1 98.44 31 CYS B C 1
ATOM 2896 O O . CYS B 1 31 ? -16.953 32.625 5.73 1 98.44 31 CYS B O 1
ATOM 2898 N N . THR B 1 32 ? -16.547 34.531 4.688 1 97.94 32 THR B N 1
ATOM 2899 C CA . THR B 1 32 ? -17.953 34.875 4.566 1 97.94 32 THR B CA 1
ATOM 2900 C C . THR B 1 32 ? -18.516 34.406 3.229 1 97.94 32 THR B C 1
ATOM 2902 O O . THR B 1 32 ? -19.734 34.219 3.082 1 97.94 32 THR B O 1
ATOM 2905 N N . GLU B 1 33 ? -17.656 34.312 2.26 1 97.44 33 GLU B N 1
ATOM 2906 C CA . GLU B 1 33 ? -17.953 33.812 0.925 1 97.44 33 GLU B CA 1
ATOM 2907 C C . GLU B 1 33 ? -16.797 32.969 0.389 1 97.44 33 GLU B C 1
ATOM 2909 O O . GLU B 1 33 ? -15.641 33.344 0.494 1 97.44 33 GLU B O 1
ATOM 2914 N N . LEU B 1 34 ? -17.203 31.844 -0.173 1 96.88 34 LEU B N 1
ATOM 2915 C CA . LEU B 1 34 ? -16.172 30.984 -0.729 1 96.88 34 LEU B CA 1
ATOM 2916 C C . LEU B 1 34 ? -15.445 31.672 -1.884 1 96.88 34 LEU B C 1
ATOM 2918 O O . LEU B 1 34 ? -16.047 32.438 -2.641 1 96.88 34 LEU B O 1
ATOM 2922 N N . LYS B 1 35 ? -14.18 31.391 -2.033 1 96.38 35 LYS B N 1
ATOM 2923 C CA . LYS B 1 35 ? -13.328 31.859 -3.123 1 96.38 35 LYS B CA 1
ATOM 2924 C C . LYS B 1 35 ? -13.188 33.375 -3.094 1 96.38 35 LYS B C 1
ATOM 2926 O O . LYS B 1 35 ? -12.906 34 -4.121 1 96.38 35 LYS B O 1
ATOM 2931 N N . ARG B 1 36 ? -13.445 34.031 -1.948 1 97.38 36 ARG B N 1
ATOM 2932 C CA . ARG B 1 36 ? -13.234 35.469 -1.722 1 97.38 36 ARG B CA 1
ATOM 2933 C C . ARG B 1 36 ? -12.273 35.688 -0.563 1 97.38 36 ARG B C 1
ATOM 2935 O O . ARG B 1 36 ? -12.07 34.812 0.272 1 97.38 36 ARG B O 1
ATOM 2942 N N . PRO B 1 37 ? -11.695 36.875 -0.539 1 98 37 PRO B N 1
ATOM 2943 C CA . PRO B 1 37 ? -10.789 37.156 0.576 1 98 37 PRO B CA 1
ATOM 2944 C C . PRO B 1 37 ? -11.484 37.062 1.935 1 98 37 PRO B C 1
ATOM 2946 O O . PRO B 1 37 ? -12.664 37.406 2.047 1 98 37 PRO B O 1
ATOM 2949 N N . LEU B 1 38 ? -10.719 36.688 2.861 1 98.62 38 LEU B N 1
ATOM 2950 C CA . LEU B 1 38 ? -11.234 36.656 4.227 1 98.62 38 LEU B CA 1
ATOM 2951 C C . LEU B 1 38 ? -11.453 38.062 4.762 1 98.62 38 LEU B C 1
ATOM 2953 O O . LEU B 1 38 ? -10.742 39 4.371 1 98.62 38 LEU B O 1
ATOM 2957 N N . VAL B 1 39 ? -12.414 38.156 5.656 1 98.44 39 VAL B N 1
ATOM 2958 C CA . VAL B 1 39 ? -12.727 39.469 6.266 1 98.44 39 VAL B CA 1
ATOM 2959 C C . VAL B 1 39 ? -12.352 39.438 7.746 1 98.44 39 VAL B C 1
ATOM 2961 O O . VAL B 1 39 ? -12.633 38.469 8.445 1 98.44 39 VAL B O 1
ATOM 2964 N N . ILE B 1 40 ? -11.727 40.531 8.203 1 98.19 40 ILE B N 1
ATOM 2965 C CA . ILE B 1 40 ? -11.406 40.656 9.617 1 98.19 40 ILE B CA 1
ATOM 2966 C C . ILE B 1 40 ? -12.57 41.312 10.352 1 98.19 40 ILE B C 1
ATOM 2968 O O . ILE B 1 40 ? -13 42.406 9.984 1 98.19 40 ILE B O 1
ATOM 2972 N N . GLU B 1 41 ? -13.016 40.625 11.359 1 97 41 GLU B N 1
ATOM 2973 C CA . GLU B 1 41 ? -14.133 41.156 12.125 1 97 41 GLU B CA 1
ATOM 2974 C C . GLU B 1 41 ? -13.914 40.969 13.625 1 97 41 GLU B C 1
ATOM 2976 O O . GLU B 1 41 ? -13.078 40.156 14.047 1 97 41 GLU B O 1
ATOM 2981 N N . GLU B 1 42 ? -14.672 41.781 14.312 1 96.56 42 GLU B N 1
ATOM 2982 C CA . GLU B 1 42 ? -14.758 41.562 15.758 1 96.56 42 GLU B CA 1
ATOM 2983 C C . GLU B 1 42 ? -15.859 40.562 16.109 1 96.56 42 GLU B C 1
ATOM 2985 O O . GLU B 1 42 ? -16.984 40.656 15.602 1 96.56 42 GLU B O 1
ATOM 2990 N N . VAL B 1 43 ? -15.438 39.656 16.969 1 95.06 43 VAL B N 1
ATOM 2991 C CA . VAL B 1 43 ? -16.375 38.625 17.359 1 95.06 43 VAL B CA 1
ATOM 2992 C C . VAL B 1 43 ? -16.578 38.656 18.875 1 95.06 43 VAL B C 1
ATOM 2994 O O . VAL B 1 43 ? -15.641 38.844 19.641 1 95.06 43 VAL B O 1
ATOM 2997 N N . SER B 1 44 ? -17.828 38.469 19.281 1 93.94 44 SER B N 1
ATOM 2998 C CA . SER B 1 44 ? -18.141 38.375 20.703 1 93.94 44 SER B CA 1
ATOM 2999 C C . SER B 1 44 ? -17.844 36.969 21.25 1 93.94 44 SER B C 1
ATOM 3001 O O . SER B 1 44 ? -18.219 35.969 20.641 1 93.94 44 SER B O 1
ATOM 3003 N N . PRO B 1 45 ? -17.234 36.938 22.359 1 93 45 PRO B N 1
ATOM 3004 C CA . PRO B 1 45 ? -16.953 35.625 22.953 1 93 45 PRO B CA 1
ATOM 3005 C C . PRO B 1 45 ? -18.203 34.906 23.469 1 93 45 PRO B C 1
ATOM 3007 O O . PRO B 1 45 ? -19.141 35.562 23.906 1 93 45 PRO B O 1
ATOM 3010 N N . ARG B 1 46 ? -18.203 33.656 23.359 1 94.19 46 ARG B N 1
ATOM 3011 C CA . ARG B 1 46 ? -19.25 32.844 23.969 1 94.19 46 ARG B CA 1
ATOM 3012 C C . ARG B 1 46 ? -18.75 32.125 25.219 1 94.19 46 ARG B C 1
ATOM 3014 O O . ARG B 1 46 ? -17.547 32 25.422 1 94.19 46 ARG B O 1
ATOM 3021 N N . PRO B 1 47 ? -19.703 31.719 26.078 1 95.81 47 PRO B N 1
ATOM 3022 C CA . PRO B 1 47 ? -19.281 31 27.266 1 95.81 47 PRO B CA 1
ATOM 3023 C C . PRO B 1 47 ? -18.609 29.656 26.938 1 95.81 47 PRO B C 1
ATOM 3025 O O . PRO B 1 47 ? -18.953 29.031 25.938 1 95.81 47 PRO B O 1
ATOM 3028 N N . VAL B 1 48 ? -17.75 29.297 27.859 1 97.31 48 VAL B N 1
ATOM 3029 C CA . VAL B 1 48 ? -17.047 28.016 27.719 1 97.31 48 VAL B CA 1
ATOM 3030 C C . VAL B 1 48 ? -17.906 26.891 28.281 1 97.31 48 VAL B C 1
ATOM 3032 O O . VAL B 1 48 ? -18.438 27 29.391 1 97.31 48 VAL B O 1
ATOM 3035 N N . GLN B 1 49 ? -18.078 25.797 27.516 1 98 49 GLN B N 1
ATOM 3036 C CA . GLN B 1 49 ? -18.812 24.625 27.969 1 98 49 GLN B CA 1
ATOM 3037 C C . GLN B 1 49 ? -17.953 23.734 28.844 1 98 49 GLN B C 1
ATOM 3039 O O . GLN B 1 49 ? -16.734 23.922 28.906 1 98 49 GLN B O 1
ATOM 3044 N N . PRO B 1 50 ? -18.547 22.75 29.516 1 98.12 50 PRO B N 1
ATOM 3045 C CA . PRO B 1 50 ? -17.859 21.984 30.562 1 98.12 50 PRO B CA 1
ATOM 3046 C C . PRO B 1 50 ? -16.609 21.281 30.047 1 98.12 50 PRO B C 1
ATOM 3048 O O . PRO B 1 50 ? -15.641 21.125 30.797 1 98.12 50 PRO B O 1
ATOM 3051 N N . HIS B 1 51 ? -16.547 20.922 28.797 1 98.38 51 HIS B N 1
ATOM 3052 C CA . HIS B 1 51 ? -15.406 20.172 28.297 1 98.38 51 HIS B CA 1
ATOM 3053 C C . HIS B 1 51 ? -14.539 21.031 27.391 1 98.38 51 HIS B C 1
ATOM 3055 O O . HIS B 1 51 ? -13.648 20.516 26.703 1 98.38 51 HIS B O 1
ATOM 3061 N N . GLU B 1 52 ? -14.781 22.281 27.391 1 98.5 52 GLU B N 1
ATOM 3062 C CA . GLU B 1 52 ? -14.117 23.203 26.469 1 98.5 52 GLU B CA 1
ATOM 3063 C C . GLU B 1 52 ? -13.078 24.062 27.203 1 98.5 52 GLU B C 1
ATOM 3065 O O . GLU B 1 52 ? -13.094 24.156 28.422 1 98.5 52 GLU B O 1
ATOM 3070 N N . VAL B 1 53 ? -12.164 24.609 26.438 1 98.69 53 VAL B N 1
ATOM 3071 C CA . VAL B 1 53 ? -11.109 25.516 26.906 1 98.69 53 VAL B CA 1
ATOM 3072 C C . VAL B 1 53 ? -11.031 26.734 25.984 1 98.69 53 VAL B C 1
ATOM 3074 O O . VAL B 1 53 ? -11.07 26.594 24.766 1 98.69 53 VAL B O 1
ATOM 3077 N N . ARG B 1 54 ? -11.008 27.875 26.562 1 98.38 54 ARG B N 1
ATOM 3078 C CA . ARG B 1 54 ? -10.703 29.094 25.828 1 98.38 54 ARG B CA 1
ATOM 3079 C C . ARG B 1 54 ? -9.203 29.359 25.797 1 98.38 54 ARG B C 1
ATOM 3081 O O . ARG B 1 54 ? -8.562 29.406 26.859 1 98.38 54 ARG B O 1
ATOM 3088 N N . VAL B 1 55 ? -8.711 29.5 24.641 1 98.62 55 VAL B N 1
ATOM 3089 C CA . VAL B 1 55 ? -7.273 29.703 24.5 1 98.62 55 VAL B CA 1
ATOM 3090 C C . VAL B 1 55 ? -7.008 31.062 23.859 1 98.62 55 VAL B C 1
ATOM 3092 O O . VAL B 1 55 ? -7.691 31.453 22.906 1 98.62 55 VAL B O 1
ATOM 3095 N N . ASN B 1 56 ? -6.105 31.797 24.484 1 98.5 56 ASN B N 1
ATOM 3096 C CA . ASN B 1 56 ? -5.523 32.969 23.859 1 98.5 56 ASN B CA 1
ATOM 3097 C C . ASN B 1 56 ? -4.512 32.594 22.781 1 98.5 56 ASN B C 1
ATOM 3099 O O . ASN B 1 56 ? -3.369 32.25 23.078 1 98.5 56 ASN B O 1
ATOM 3103 N N . VAL B 1 57 ? -4.914 32.75 21.469 1 98.81 57 VAL B N 1
ATOM 3104 C CA . VAL B 1 57 ? -4.086 32.25 20.375 1 98.81 57 VAL B CA 1
ATOM 3105 C C . VAL B 1 57 ? -2.961 33.25 20.094 1 98.81 57 VAL B C 1
ATOM 3107 O O . VAL B 1 57 ? -3.209 34.438 19.891 1 98.81 57 VAL B O 1
ATOM 3110 N N . HIS B 1 58 ? -1.759 32.781 20.094 1 98.81 58 HIS B N 1
ATOM 3111 C CA . HIS B 1 58 ? -0.604 33.625 19.812 1 98.81 58 HIS B CA 1
ATOM 3112 C C . HIS B 1 58 ? -0.133 33.438 18.375 1 98.81 58 HIS B C 1
ATOM 3114 O O . HIS B 1 58 ? 0.169 34.438 17.688 1 98.81 58 HIS B O 1
ATOM 3120 N N . PHE B 1 59 ? -0.045 32.188 17.922 1 98.88 59 PHE B N 1
ATOM 3121 C CA . PHE B 1 59 ? 0.336 31.875 16.562 1 98.88 59 PHE B CA 1
ATOM 3122 C C . PHE B 1 59 ? -0.599 30.828 15.961 1 98.88 59 PHE B C 1
ATOM 3124 O O . PHE B 1 59 ? -1.047 29.922 16.656 1 98.88 59 PHE B O 1
ATOM 3131 N N . CYS B 1 60 ? -0.945 31 14.711 1 98.88 60 CYS B N 1
ATOM 3132 C CA . CYS B 1 60 ? -1.707 30.031 13.93 1 98.88 60 CYS B CA 1
ATOM 3133 C C . CYS B 1 60 ? -0.941 29.609 12.68 1 98.88 60 CYS B C 1
ATOM 3135 O O . CYS B 1 60 ? -0.471 30.469 11.922 1 98.88 60 CYS B O 1
ATOM 3137 N N . GLY B 1 61 ? 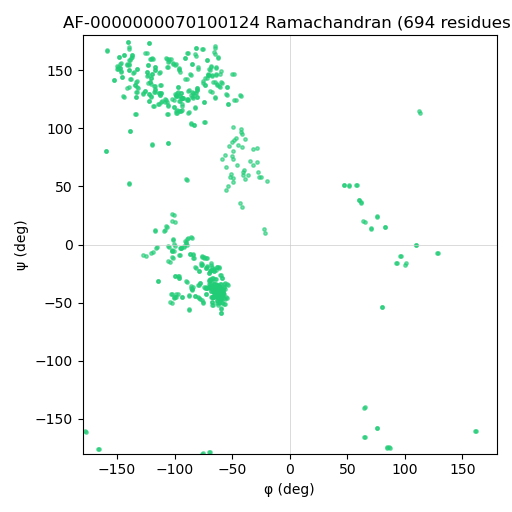-0.74 28.328 12.562 1 98.69 61 GLY B N 1
ATOM 3138 C CA . GLY B 1 61 ? -0.121 27.844 11.336 1 98.69 61 GLY B CA 1
ATOM 3139 C C . GLY B 1 61 ? -1.073 27.828 10.156 1 98.69 61 GLY B C 1
ATOM 3140 O O . GLY B 1 61 ? -2.244 27.469 10.297 1 98.69 61 GLY B O 1
ATOM 3141 N N . ILE B 1 62 ? -0.562 28.234 9 1 98.25 62 ILE B N 1
ATOM 3142 C CA . ILE B 1 62 ? -1.355 28.203 7.773 1 98.25 62 ILE B CA 1
ATOM 3143 C C . ILE B 1 62 ? -1.069 26.922 7.008 1 98.25 62 ILE B C 1
ATOM 3145 O O . ILE B 1 62 ? 0.092 26.547 6.801 1 98.25 62 ILE B O 1
ATOM 3149 N N . ASN B 1 63 ? -2.094 26.234 6.672 1 96.5 63 ASN B N 1
ATOM 3150 C CA . ASN B 1 63 ? -2.012 25.016 5.883 1 96.5 63 ASN B CA 1
ATOM 3151 C C . ASN B 1 63 ? -2.736 25.156 4.547 1 96.5 63 ASN B C 1
ATOM 3153 O O . ASN B 1 63 ? -3.701 25.906 4.438 1 96.5 63 ASN B O 1
ATOM 3157 N N . PHE B 1 64 ? -2.26 24.406 3.623 1 94.5 64 PHE B N 1
ATOM 3158 C CA . PHE B 1 64 ? -2.955 24.391 2.342 1 94.5 64 PHE B CA 1
ATOM 3159 C C . PHE B 1 64 ? -4.418 24 2.523 1 94.5 64 PHE B C 1
ATOM 3161 O O . PHE B 1 64 ? -5.293 24.5 1.813 1 94.5 64 PHE B O 1
ATOM 3168 N N . ALA B 1 65 ? -4.695 23.188 3.428 1 94.31 65 ALA B N 1
ATOM 3169 C CA . ALA B 1 65 ? -6.051 22.75 3.748 1 94.31 65 ALA B CA 1
ATOM 3170 C C . ALA B 1 65 ? -6.926 23.922 4.16 1 94.31 65 ALA B C 1
ATOM 3172 O O . ALA B 1 65 ? -8.125 23.938 3.881 1 94.31 65 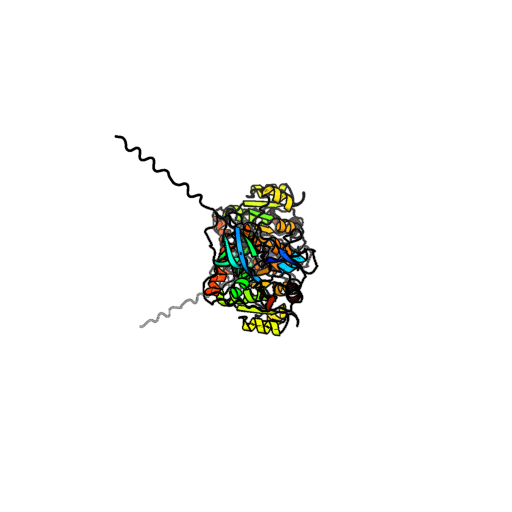ALA B O 1
ATOM 3173 N N . ASP B 1 66 ? -6.383 24.922 4.82 1 97 66 ASP B N 1
ATOM 3174 C CA . ASP B 1 66 ? -7.125 26.141 5.156 1 97 66 ASP B CA 1
ATOM 3175 C C . ASP B 1 66 ? -7.633 26.844 3.896 1 97 66 ASP B C 1
ATOM 3177 O O . ASP B 1 66 ? -8.781 27.281 3.85 1 97 66 ASP B O 1
ATOM 3181 N N . ILE B 1 67 ? -6.754 26.891 2.982 1 96.06 67 ILE B N 1
ATOM 3182 C CA . ILE B 1 67 ? -7.051 27.578 1.727 1 96.06 67 ILE B CA 1
ATOM 3183 C C . ILE B 1 67 ? -8.117 26.797 0.959 1 96.06 67 ILE B C 1
ATOM 3185 O O . ILE B 1 67 ? -9.094 27.391 0.475 1 96.06 67 ILE B O 1
ATOM 3189 N N . LEU B 1 68 ? -7.93 25.484 0.902 1 94.56 68 LEU B N 1
ATOM 3190 C CA . LEU B 1 68 ? -8.906 24.641 0.218 1 94.56 68 LEU B CA 1
ATOM 3191 C C . LEU B 1 68 ? -10.281 24.766 0.871 1 94.56 68 LEU B C 1
ATOM 3193 O O . LEU B 1 68 ? -11.305 24.797 0.179 1 94.56 68 LEU B O 1
ATOM 3197 N N . ALA B 1 69 ? -10.305 24.828 2.137 1 95.69 69 ALA B N 1
ATOM 3198 C CA . ALA B 1 69 ? -11.562 24.984 2.859 1 95.69 69 ALA B CA 1
ATOM 3199 C C . ALA B 1 69 ? -12.266 26.281 2.482 1 95.69 69 ALA B C 1
ATOM 3201 O O . ALA B 1 69 ? -13.477 26.297 2.256 1 95.69 69 ALA B O 1
ATOM 3202 N N . CYS B 1 70 ? -11.547 27.297 2.334 1 97.38 70 CYS B N 1
ATOM 3203 C CA . CYS B 1 70 ? -12.102 28.609 2.014 1 97.38 70 CYS B CA 1
ATOM 3204 C C . CYS B 1 70 ? -12.508 28.688 0.548 1 97.38 70 CYS B C 1
ATOM 3206 O O . CYS B 1 70 ? -13.188 29.625 0.137 1 97.38 70 CYS B O 1
ATOM 3208 N N . ARG B 1 71 ? -12.102 27.672 -0.181 1 95.31 71 ARG B N 1
ATOM 3209 C CA . ARG B 1 71 ? -12.469 27.625 -1.592 1 95.31 71 ARG B CA 1
ATOM 3210 C C . ARG B 1 71 ? -13.555 26.578 -1.829 1 95.31 71 ARG B C 1
ATOM 3212 O O . ARG B 1 71 ? -13.969 26.344 -2.969 1 95.31 71 ARG B O 1
ATOM 3219 N N . GLY B 1 72 ? -13.953 25.891 -0.777 1 93.75 72 GLY B N 1
ATOM 3220 C CA . GLY B 1 72 ? -14.961 24.859 -0.902 1 93.75 72 GLY B CA 1
ATOM 3221 C C . GLY B 1 72 ? -14.43 23.578 -1.52 1 93.75 72 GLY B C 1
ATOM 3222 O O . GLY B 1 72 ? -15.188 22.812 -2.115 1 93.75 72 GLY B O 1
ATOM 3223 N N . GLN B 1 73 ? -13.156 23.344 -1.414 1 89.81 73 GLN B N 1
ATOM 3224 C CA . GLN B 1 73 ? -12.516 22.219 -2.096 1 89.81 73 GLN B CA 1
ATOM 3225 C C . GLN B 1 73 ? -11.922 21.234 -1.096 1 89.81 73 GLN B C 1
ATOM 3227 O O . GLN B 1 73 ? -11.109 20.391 -1.463 1 89.81 73 GLN B O 1
ATOM 3232 N N . TYR B 1 74 ? -12.305 21.453 0.087 1 88 74 TYR B N 1
ATOM 3233 C CA . TYR B 1 74 ? -11.844 20.547 1.136 1 88 74 TYR B CA 1
ATOM 3234 C C . TYR B 1 74 ? -12.906 19.5 1.463 1 88 74 TYR B C 1
ATOM 3236 O O . TYR B 1 74 ? -14.102 19.75 1.258 1 88 74 TYR B O 1
ATOM 3244 N N . GLN B 1 75 ? -12.547 18.406 1.967 1 82.25 75 GLN B N 1
ATOM 3245 C CA . GLN B 1 75 ? -13.461 17.297 2.195 1 82.25 75 GLN B CA 1
ATOM 3246 C C . GLN B 1 75 ? -14.453 17.625 3.309 1 82.25 75 GLN B C 1
ATOM 3248 O O . GLN B 1 75 ? -15.594 17.156 3.287 1 82.25 75 GLN B O 1
ATOM 3253 N N . GLU B 1 76 ? -14.023 18.344 4.262 1 81.44 76 GLU B N 1
ATOM 3254 C CA . GLU B 1 76 ? -14.922 18.797 5.316 1 81.44 76 GLU B CA 1
ATOM 3255 C C . GLU B 1 76 ? -15.469 20.188 5.012 1 81.44 76 GLU B C 1
ATOM 3257 O O . GLU B 1 76 ? -14.727 21.172 5.008 1 81.44 76 GLU B O 1
ATOM 3262 N N . ARG B 1 77 ? -16.781 20.281 4.793 1 83.12 77 ARG B N 1
ATOM 3263 C CA . ARG B 1 77 ? -17.422 21.547 4.461 1 83.12 77 ARG B CA 1
ATOM 3264 C C . ARG B 1 77 ? -18.031 22.203 5.703 1 83.12 77 ARG B C 1
ATOM 3266 O O . ARG B 1 77 ? -18.625 21.516 6.539 1 83.12 77 ARG B O 1
ATOM 3273 N N . ARG B 1 78 ? -17.734 23.516 5.715 1 88.5 78 ARG B N 1
ATOM 3274 C CA . ARG B 1 78 ? -18.266 24.297 6.824 1 88.5 78 ARG B CA 1
ATOM 3275 C C . ARG B 1 78 ? -19.312 25.281 6.336 1 88.5 78 ARG B C 1
ATOM 3277 O O . ARG B 1 78 ? -19.219 25.797 5.215 1 88.5 78 ARG B O 1
ATOM 3284 N N . GLN B 1 79 ? -20.266 25.516 7.238 1 94.06 79 GLN B N 1
ATOM 3285 C CA . GLN B 1 79 ? -21.25 26.531 6.93 1 94.06 79 GLN B CA 1
ATOM 3286 C C . GLN B 1 79 ? -20.656 27.938 7.039 1 94.06 79 GLN B C 1
ATOM 3288 O O . GLN B 1 79 ? -19.891 28.219 7.961 1 94.06 79 GLN B O 1
ATOM 3293 N N . LEU B 1 80 ? -21.094 28.797 6.156 1 94.88 80 LEU B N 1
ATOM 3294 C CA . LEU B 1 80 ? -20.641 30.172 6.152 1 94.88 80 LEU B CA 1
ATOM 3295 C C . LEU B 1 80 ? -21.469 31.031 7.098 1 94.88 80 LEU B C 1
ATOM 3297 O O . LEU B 1 80 ? -22.672 30.797 7.254 1 94.88 80 LEU B O 1
ATOM 3301 N N . PRO B 1 81 ? -20.922 32 7.746 1 96.56 81 PRO B N 1
ATOM 3302 C CA . PRO B 1 81 ? -19.484 32.281 7.793 1 96.56 81 PRO B CA 1
ATOM 3303 C C . PRO B 1 81 ? -18.734 31.375 8.773 1 96.56 81 PRO B C 1
ATOM 3305 O O . PRO B 1 81 ? -19.344 30.875 9.727 1 96.56 81 PRO B O 1
ATOM 3308 N N . PHE B 1 82 ? -17.484 31.109 8.523 1 97.19 82 PHE B N 1
ATOM 3309 C CA . PHE B 1 82 ? -16.672 30.391 9.484 1 97.19 82 PHE B CA 1
ATOM 3310 C C . PHE B 1 82 ? -15.273 30.984 9.586 1 97.19 82 PHE B C 1
ATOM 3312 O O . PHE B 1 82 ? -14.852 31.734 8.703 1 97.19 82 PHE B O 1
ATOM 3319 N N . THR B 1 83 ? -14.57 30.719 10.727 1 98.06 83 THR B N 1
ATOM 3320 C CA . THR B 1 83 ? -13.18 31.094 10.938 1 98.06 83 THR B CA 1
ATOM 3321 C C . THR B 1 83 ? -12.242 29.938 10.586 1 98.06 83 THR B C 1
ATOM 3323 O O . THR B 1 83 ? -12.266 28.906 11.25 1 98.06 83 THR B O 1
ATOM 3326 N N . PRO B 1 84 ? -11.383 30.094 9.516 1 98.25 84 PRO B N 1
ATOM 3327 C CA . PRO B 1 84 ? -10.406 29.031 9.234 1 98.25 84 PRO B CA 1
ATOM 3328 C C . PRO B 1 84 ? -9.312 28.953 10.289 1 98.25 84 PRO B C 1
ATOM 3330 O O . PRO B 1 84 ? -9.336 29.688 11.273 1 98.25 84 PRO B O 1
ATOM 3333 N N . GLY B 1 85 ? -8.398 28.031 10.07 1 98.38 85 GLY B N 1
ATOM 3334 C CA . GLY B 1 85 ? -7.297 27.797 10.992 1 98.38 85 GLY B CA 1
ATOM 3335 C C . GLY B 1 85 ? -7.371 26.453 11.68 1 98.38 85 GLY B C 1
ATOM 3336 O O . GLY B 1 85 ? -8.156 26.266 12.609 1 98.38 85 GLY B O 1
ATOM 3337 N N . MET B 1 86 ? -6.426 25.609 11.367 1 97.88 86 MET B N 1
ATOM 3338 C CA . MET B 1 86 ? -6.535 24.219 11.797 1 97.88 86 MET B CA 1
ATOM 3339 C C . MET B 1 86 ? -5.598 23.953 12.969 1 97.88 86 MET B C 1
ATOM 3341 O O . MET B 1 86 ? -5.719 22.922 13.633 1 97.88 86 MET B O 1
ATOM 3345 N N . GLU B 1 87 ? -4.691 24.844 13.164 1 98.69 87 GLU B N 1
ATOM 3346 C CA . GLU B 1 87 ? -3.723 24.625 14.242 1 98.69 87 GLU B CA 1
ATOM 3347 C C . GLU B 1 87 ? -3.289 25.953 14.852 1 98.69 87 GLU B C 1
ATOM 3349 O O . GLU B 1 87 ? -3.311 27 14.188 1 98.69 87 GLU B O 1
ATOM 3354 N N . PHE B 1 88 ? -2.902 25.891 16.188 1 98.81 88 PHE B N 1
ATOM 3355 C CA . PHE B 1 88 ? -2.414 27.109 16.828 1 98.81 88 PHE B CA 1
ATOM 3356 C C . PHE B 1 88 ? -1.573 26.781 18.047 1 98.81 88 PHE B C 1
ATOM 3358 O O . PHE B 1 88 ? -1.503 25.625 18.469 1 98.81 88 PHE B O 1
ATOM 3365 N N . SER B 1 89 ? -0.874 27.75 18.547 1 98.88 89 SER B N 1
ATOM 3366 C CA . SER B 1 89 ? -0.297 27.766 19.891 1 98.88 89 SER B CA 1
ATOM 3367 C C . SER B 1 89 ? -0.761 29 20.672 1 98.88 89 SER B C 1
ATOM 3369 O O . SER B 1 89 ? -1.053 30.031 20.078 1 98.88 89 SER B O 1
ATOM 3371 N N . GLY B 1 90 ? -0.866 28.812 21.922 1 98.75 90 GLY B N 1
ATOM 3372 C CA . GLY B 1 90 ? -1.323 29.906 22.766 1 98.75 90 GLY B CA 1
ATOM 3373 C C . GLY B 1 90 ? -1.336 29.578 24.234 1 98.75 90 GLY B C 1
ATOM 3374 O O . GLY B 1 90 ? -0.645 28.656 24.672 1 98.75 90 GLY B O 1
ATOM 3375 N N . MET B 1 91 ? -2.121 30.438 24.922 1 98.62 91 MET B N 1
ATOM 3376 C CA . MET B 1 91 ? -2.219 30.297 26.375 1 98.62 91 MET B CA 1
ATOM 3377 C C . MET B 1 91 ? -3.666 30.078 26.797 1 98.62 91 MET B C 1
ATOM 3379 O O . MET B 1 91 ? -4.574 30.75 26.297 1 98.62 91 MET B O 1
ATOM 3383 N N . VAL B 1 92 ? -3.793 29.188 27.766 1 98.69 92 VAL B N 1
ATOM 3384 C CA . VAL B 1 92 ? -5.129 28.922 28.281 1 98.69 92 VAL B CA 1
ATOM 3385 C C . VAL B 1 92 ? -5.637 30.141 29.047 1 98.69 92 VAL B C 1
ATOM 3387 O O . VAL B 1 92 ? -4.945 30.656 29.938 1 98.69 92 VAL B O 1
ATOM 3390 N N . LEU B 1 93 ? -6.867 30.531 28.75 1 97.75 93 LEU B N 1
ATOM 3391 C CA . LEU B 1 93 ? -7.504 31.656 29.422 1 97.75 93 LEU B CA 1
ATOM 3392 C C . LEU B 1 93 ? -8.516 31.172 30.453 1 97.75 93 LEU B C 1
ATOM 3394 O O . LEU B 1 93 ? -8.656 31.766 31.531 1 97.75 93 LEU B O 1
ATOM 3398 N N . GLU B 1 94 ? -9.25 30.172 30 1 97.31 94 GLU B N 1
ATOM 3399 C CA . GLU B 1 94 ? -10.375 29.672 30.781 1 97.31 94 GLU B CA 1
ATOM 3400 C C . GLU B 1 94 ? -10.648 28.203 30.469 1 97.31 94 GLU B C 1
ATOM 3402 O O . GLU B 1 94 ? -10.516 27.766 29.328 1 97.31 94 GLU B O 1
ATOM 3407 N N . THR B 1 95 ? -11.008 27.453 31.594 1 98.25 95 THR B N 1
ATOM 3408 C CA . THR B 1 95 ? -11.344 26.047 31.391 1 98.25 95 THR B CA 1
ATOM 3409 C C . THR B 1 95 ? -12.773 25.766 31.828 1 98.25 95 THR B C 1
ATOM 3411 O O . THR B 1 95 ? -13.281 26.406 32.75 1 98.25 95 THR B O 1
ATOM 3414 N N . GLY B 1 96 ? -13.383 24.859 31.125 1 97.94 96 GLY B N 1
ATOM 3415 C CA . GLY B 1 96 ? -14.672 24.359 31.562 1 97.94 96 GLY B CA 1
ATOM 3416 C C . GLY B 1 96 ? -14.602 23.609 32.875 1 97.94 96 GLY B C 1
ATOM 3417 O O . GLY B 1 96 ? -13.516 23.234 33.344 1 97.94 96 GLY B O 1
ATOM 3418 N N . THR B 1 97 ? -15.789 23.344 33.406 1 97.56 97 THR B N 1
ATOM 3419 C CA . THR B 1 97 ? -15.898 22.797 34.75 1 97.56 97 THR B CA 1
ATOM 3420 C C . THR B 1 97 ? -15.383 21.375 34.781 1 97.56 97 THR B C 1
ATOM 3422 O O . THR B 1 97 ? -14.961 20.891 35.844 1 97.56 97 THR B O 1
ATOM 3425 N N . ASP B 1 98 ? -15.359 20.688 33.625 1 98.06 98 ASP B N 1
ATOM 3426 C CA . ASP B 1 98 ? -15 19.281 33.625 1 98.06 98 ASP B CA 1
ATOM 3427 C C . ASP B 1 98 ? -13.609 19.062 33.031 1 98.06 98 ASP B C 1
ATOM 3429 O O . ASP B 1 98 ? -13.25 17.938 32.656 1 98.06 98 ASP B O 1
ATOM 3433 N N . VAL B 1 99 ? -12.867 20.109 32.938 1 98.19 99 VAL B N 1
ATOM 3434 C CA . VAL B 1 99 ? -11.523 20.047 32.344 1 98.19 99 VAL B CA 1
ATOM 3435 C C . VAL B 1 99 ? -10.484 20.047 33.469 1 98.19 99 VAL B C 1
ATOM 3437 O O . VAL B 1 99 ? -10.484 20.938 34.312 1 98.19 99 VAL B O 1
ATOM 3440 N N . SER B 1 100 ? -9.562 19.031 33.5 1 96.25 100 SER B N 1
ATOM 3441 C CA . SER B 1 100 ? -8.531 18.969 34.531 1 96.25 100 SER B CA 1
ATOM 3442 C C . SER B 1 100 ? -7.141 18.828 33.906 1 96.25 100 SER B C 1
ATOM 3444 O O . SER B 1 100 ? -6.129 19.031 34.594 1 96.25 100 SER B O 1
ATOM 3446 N N . MET B 1 101 ? -7.059 18.609 32.656 1 94.94 101 MET B N 1
ATOM 3447 C CA . MET B 1 101 ? -5.789 18.281 32 1 94.94 101 MET B CA 1
ATOM 3448 C C . MET B 1 101 ? -4.961 19.531 31.781 1 94.94 101 MET B C 1
ATOM 3450 O O . MET B 1 101 ? -3.752 19.453 31.547 1 94.94 101 MET B O 1
ATOM 3454 N N . VAL B 1 102 ? -5.633 20.719 31.75 1 97.62 102 VAL B N 1
ATOM 3455 C CA . VAL B 1 102 ? -4.957 22 31.609 1 97.62 102 VAL B CA 1
ATOM 3456 C C . VAL B 1 102 ? -5.574 23.016 32.562 1 97.62 102 VAL B C 1
ATOM 3458 O O . VAL B 1 102 ? -6.688 22.812 33.062 1 97.62 102 VAL B O 1
ATOM 3461 N N . LYS B 1 103 ? -4.809 24.109 32.781 1 97.62 103 LYS B N 1
ATOM 3462 C CA . LYS B 1 103 ? -5.293 25.203 33.594 1 97.62 103 LYS B CA 1
ATOM 3463 C C . LYS B 1 103 ? -4.918 26.562 33 1 97.62 103 LYS B C 1
ATOM 3465 O O . LYS B 1 103 ? -4.078 26.641 32.094 1 97.62 103 LYS B O 1
ATOM 3470 N N . GLU B 1 104 ? -5.523 27.531 33.594 1 97.88 104 GLU B N 1
ATOM 3471 C CA . GLU B 1 104 ? -5.23 28.891 33.156 1 97.88 104 GLU B CA 1
ATOM 3472 C C . GLU B 1 104 ? -3.732 29.188 33.219 1 97.88 104 GLU B C 1
ATOM 3474 O O . GLU B 1 104 ? -3.074 28.844 34.219 1 97.88 104 GLU B O 1
ATOM 3479 N N . GLY B 1 105 ? -3.195 29.719 32.094 1 98 105 GLY B N 1
ATOM 3480 C CA . GLY B 1 105 ? -1.783 30.062 32.062 1 98 105 GLY B CA 1
ATOM 3481 C C . GLY B 1 105 ? -0.93 29.031 31.359 1 98 105 GLY B C 1
ATOM 3482 O O . GLY B 1 105 ? 0.209 29.312 30.984 1 98 105 GLY B O 1
ATOM 3483 N N . ASP B 1 106 ? -1.475 27.844 31.203 1 98.56 106 ASP B N 1
ATOM 3484 C CA . ASP B 1 106 ? -0.726 26.797 30.5 1 98.56 106 ASP B CA 1
ATOM 3485 C C . ASP B 1 106 ? -0.503 27.156 29.047 1 98.56 106 ASP B C 1
ATOM 3487 O O . ASP B 1 106 ? -1.398 27.688 28.391 1 98.56 106 ASP B O 1
ATOM 3491 N N . ARG B 1 107 ? 0.729 26.844 28.516 1 98.75 107 ARG B N 1
ATOM 3492 C CA . ARG B 1 107 ? 1.039 26.953 27.094 1 98.75 107 ARG B CA 1
ATOM 3493 C C . ARG B 1 107 ? 0.627 25.688 26.359 1 98.75 107 ARG B C 1
ATOM 3495 O O . ARG B 1 107 ? 0.993 24.578 26.75 1 98.75 107 ARG B O 1
ATOM 3502 N N . VAL B 1 108 ? -0.152 25.875 25.25 1 98.88 108 VAL B N 1
ATOM 3503 C CA . VAL B 1 108 ? -0.701 24.703 24.594 1 98.88 108 VAL B CA 1
ATOM 3504 C C . VAL B 1 108 ? -0.625 24.859 23.078 1 98.88 108 VAL B C 1
ATOM 3506 O O . VAL B 1 108 ? -0.591 26 22.578 1 98.88 108 VAL B O 1
ATOM 3509 N N . ILE B 1 109 ? -0.492 23.766 22.406 1 98.88 109 ILE B N 1
ATOM 3510 C CA . ILE B 1 109 ? -0.899 23.688 21.016 1 98.88 109 ILE B CA 1
ATOM 3511 C C . ILE B 1 109 ? -2.312 23.125 20.906 1 98.88 109 ILE B C 1
ATOM 3513 O O . ILE B 1 109 ? -2.742 22.359 21.781 1 98.88 109 ILE B O 1
ATOM 3517 N N . GLY B 1 110 ? -3.027 23.578 19.875 1 98.69 110 GLY B N 1
ATOM 3518 C CA . GLY B 1 110 ? -4.387 23.094 19.656 1 98.69 110 GLY B CA 1
ATOM 3519 C C . GLY B 1 110 ? -4.676 22.75 18.219 1 98.69 110 GLY B C 1
ATOM 3520 O O . GLY B 1 110 ? -4.141 23.391 17.297 1 98.69 110 GLY B O 1
ATOM 3521 N N . LEU B 1 111 ? -5.523 21.781 18.031 1 98.44 111 LEU B N 1
ATOM 3522 C CA . LEU B 1 111 ? -6.082 21.375 16.75 1 98.44 111 LEU B CA 1
ATOM 3523 C C . LEU B 1 111 ? -7.602 21.5 16.75 1 98.44 111 LEU B C 1
ATOM 3525 O O . LEU B 1 111 ? -8.305 20.5 16.891 1 98.44 111 LEU B O 1
ATOM 3529 N N . PRO B 1 112 ? -8.086 22.656 16.453 1 96.44 112 PRO B N 1
ATOM 3530 C CA . PRO B 1 112 ? -9.531 22.875 16.578 1 96.44 112 PRO B CA 1
ATOM 3531 C C . PRO B 1 112 ? -10.305 22.406 15.344 1 96.44 112 PRO B C 1
ATOM 3533 O O . PRO B 1 112 ? -11.539 22.359 15.367 1 96.44 112 PRO B O 1
ATOM 3536 N N . GLY B 1 113 ? -9.695 22.031 14.297 1 93.38 113 GLY B N 1
ATOM 3537 C CA . GLY B 1 113 ? -10.359 21.828 13.023 1 93.38 113 GLY B CA 1
ATOM 3538 C C . GLY B 1 113 ? -10.609 23.125 12.266 1 93.38 113 GLY B C 1
ATOM 3539 O O . GLY B 1 113 ? -10.242 23.234 11.094 1 93.38 113 GLY B O 1
ATOM 3540 N N . PHE B 1 114 ? -11.227 24.031 12.898 1 94.94 114 PHE B N 1
ATOM 3541 C CA . PHE B 1 114 ? -11.445 25.391 12.43 1 94.94 114 PHE B CA 1
ATOM 3542 C C . PHE B 1 114 ? -11.453 26.375 13.602 1 94.94 114 PHE B C 1
ATOM 3544 O O . PHE B 1 114 ? -11.656 25.969 14.75 1 94.94 114 PHE B O 1
ATOM 3551 N N . GLY B 1 115 ? -11.141 27.609 13.281 1 97.19 115 GLY B N 1
ATOM 3552 C CA . GLY B 1 115 ? -11.281 28.625 14.312 1 97.19 115 GLY B CA 1
ATOM 3553 C C . GLY B 1 115 ? -9.953 29.156 14.812 1 97.19 115 GLY B C 1
ATOM 3554 O O . GLY B 1 115 ? -9.914 30.094 15.609 1 97.19 115 GLY B O 1
ATOM 3555 N N . GLY B 1 116 ? -8.891 28.641 14.266 1 98.38 116 GLY B N 1
ATOM 3556 C CA . GLY B 1 116 ? -7.574 29.016 14.766 1 98.38 116 GLY B CA 1
ATOM 3557 C C . GLY B 1 116 ? -7.129 30.391 14.312 1 98.38 116 GLY B C 1
ATOM 3558 O O . GLY B 1 116 ? -6.215 30.984 14.898 1 98.38 116 GLY B O 1
ATOM 3559 N N . MET B 1 117 ? -7.75 30.938 13.273 1 98.75 117 MET B N 1
ATOM 3560 C CA . MET B 1 117 ? -7.383 32.25 12.773 1 98.75 117 MET B CA 1
ATOM 3561 C C . MET B 1 117 ? -8.188 33.344 13.477 1 98.75 117 MET B C 1
ATOM 3563 O O . MET B 1 117 ? -8.812 34.188 12.82 1 98.75 117 MET B O 1
ATOM 3567 N N . ALA B 1 118 ? -8.078 33.312 14.758 1 98.62 118 ALA B N 1
ATOM 3568 C CA . ALA B 1 118 ? -8.727 34.25 15.68 1 98.62 118 ALA B CA 1
ATOM 3569 C C . ALA B 1 118 ? -7.891 34.438 16.938 1 98.62 118 ALA B C 1
ATOM 3571 O O . ALA B 1 118 ? -7.133 33.562 17.328 1 98.62 118 ALA B O 1
ATOM 3572 N N . GLU B 1 119 ? -8.07 35.594 17.531 1 98.44 119 GLU B N 1
ATOM 3573 C CA . GLU B 1 119 ? -7.285 35.906 18.719 1 98.44 119 GLU B CA 1
ATOM 3574 C C . GLU B 1 119 ? -7.641 35 19.875 1 98.44 119 GLU B C 1
ATOM 3576 O O . GLU B 1 119 ? -6.844 34.812 20.797 1 98.44 119 GLU B O 1
ATOM 3581 N N . GLU B 1 120 ? -8.836 34.438 19.828 1 98 120 GLU B N 1
ATOM 3582 C CA . GLU B 1 120 ? -9.281 33.438 20.781 1 98 120 GLU B CA 1
ATOM 3583 C C . GLU B 1 120 ? -9.914 32.25 20.078 1 98 120 GLU B C 1
ATOM 3585 O O . GLU B 1 120 ? -10.516 32.406 19.016 1 98 120 GLU B O 1
ATOM 3590 N N . CYS B 1 121 ? -9.789 31.094 20.734 1 98.25 121 CYS B N 1
ATOM 3591 C CA . CYS B 1 121 ? -10.391 29.875 20.203 1 98.25 121 CYS B CA 1
ATOM 3592 C C . CYS B 1 121 ? -10.914 29 21.328 1 98.25 121 CYS B C 1
ATOM 3594 O O . CYS B 1 121 ? -10.211 28.75 22.312 1 98.25 121 CYS B O 1
ATOM 3596 N N . ILE B 1 122 ? -12.156 28.625 21.234 1 98.25 122 ILE B N 1
ATOM 3597 C CA . ILE B 1 122 ? -12.719 27.641 22.141 1 98.25 122 ILE B CA 1
ATOM 3598 C C . ILE B 1 122 ? -12.625 26.25 21.516 1 98.25 122 ILE B C 1
ATOM 3600 O O . ILE B 1 122 ? -13.039 26.047 20.375 1 98.25 122 ILE B O 1
ATOM 3604 N N . ILE B 1 123 ? -12.102 25.312 22.297 1 98.19 123 ILE B N 1
ATOM 3605 C CA . ILE B 1 123 ? -11.781 24 21.75 1 98.19 123 ILE B CA 1
ATOM 3606 C C . ILE B 1 123 ? -11.992 22.922 22.812 1 98.19 123 ILE B C 1
ATOM 3608 O O . ILE B 1 123 ? -11.906 23.203 24.016 1 98.19 123 ILE B O 1
ATOM 3612 N N . ASP B 1 124 ? -12.367 21.734 22.328 1 97.88 124 ASP B N 1
ATOM 3613 C CA . ASP B 1 124 ? -12.422 20.594 23.25 1 97.88 124 ASP B CA 1
ATOM 3614 C C . ASP B 1 124 ? -11.047 20.312 23.859 1 97.88 124 ASP B C 1
ATOM 3616 O O . ASP B 1 124 ? -10.039 20.281 23.141 1 97.88 124 ASP B O 1
ATOM 3620 N N . HIS B 1 125 ? -11.016 20.062 25.188 1 97.69 125 HIS B N 1
ATOM 3621 C CA . HIS B 1 125 ? -9.75 19.906 25.906 1 97.69 125 HIS B CA 1
ATOM 3622 C C . HIS B 1 125 ? -8.953 18.719 25.359 1 97.69 125 HIS B C 1
ATOM 3624 O O . HIS B 1 125 ? -7.727 18.703 25.438 1 97.69 125 HIS B O 1
ATOM 3630 N N . LYS B 1 126 ? -9.555 17.781 24.672 1 96.62 126 LYS B N 1
ATOM 3631 C CA . LYS B 1 126 ? -8.891 16.609 24.141 1 96.62 126 LYS B CA 1
ATOM 3632 C C . LYS B 1 126 ? -7.988 16.969 22.969 1 96.62 126 LYS B C 1
ATOM 3634 O O . LYS B 1 126 ? -7.102 16.188 22.594 1 96.62 126 LYS B O 1
ATOM 3639 N N . ASN B 1 127 ? -8.242 18.094 22.406 1 97.88 127 ASN B N 1
ATOM 3640 C CA . ASN B 1 127 ? -7.477 18.531 21.234 1 97.88 127 ASN B CA 1
ATOM 3641 C C . ASN B 1 127 ? -6.402 19.547 21.609 1 97.88 127 ASN B C 1
ATOM 3643 O O . ASN B 1 127 ? -6.008 20.359 20.781 1 97.88 127 ASN B O 1
ATOM 3647 N N . LEU B 1 128 ? -5.973 19.469 22.891 1 98.5 128 LEU B N 1
ATOM 3648 C CA . LEU B 1 128 ? -4.898 20.328 23.391 1 98.5 128 LEU B CA 1
ATOM 3649 C C . LEU B 1 128 ? -3.729 19.484 23.906 1 98.5 128 LEU B C 1
ATOM 3651 O O . LEU B 1 128 ? -3.934 18.438 24.516 1 98.5 128 LEU B O 1
ATOM 3655 N N . TRP B 1 129 ? -2.539 19.984 23.672 1 98.62 129 TRP B N 1
ATOM 3656 C CA . TRP B 1 129 ? -1.307 19.406 24.219 1 98.62 129 TRP B CA 1
ATOM 3657 C C . TRP B 1 129 ? -0.438 20.5 24.828 1 98.62 129 TRP B C 1
ATOM 3659 O O . TRP B 1 129 ? -0.25 21.562 24.25 1 98.62 129 TRP B O 1
ATOM 3669 N N . GLN B 1 130 ? 0.062 20.219 25.953 1 98.56 130 GLN B N 1
ATOM 3670 C CA . GLN B 1 130 ? 0.891 21.203 26.656 1 98.56 130 GLN B CA 1
ATOM 3671 C C . GLN B 1 130 ? 2.262 21.328 26 1 98.56 130 GLN B C 1
ATOM 3673 O O . GLN B 1 130 ? 2.865 20.312 25.609 1 98.56 130 GLN B O 1
ATOM 3678 N N . ILE B 1 131 ? 2.697 22.516 25.875 1 98.69 131 ILE B N 1
ATOM 3679 C CA . ILE B 1 131 ? 4.004 22.797 25.297 1 98.69 131 ILE B CA 1
ATOM 3680 C C . ILE B 1 131 ? 5.082 22.688 26.375 1 98.69 131 ILE B C 1
ATOM 3682 O O . ILE B 1 131 ? 4.996 23.359 27.406 1 98.69 131 ILE B O 1
ATOM 3686 N N . PRO B 1 132 ? 6.078 21.922 26.141 1 97.44 132 PRO B N 1
ATOM 3687 C CA . PRO B 1 132 ? 7.164 21.859 27.125 1 97.44 132 PRO B CA 1
ATOM 3688 C C . PRO B 1 132 ? 7.922 23.172 27.266 1 97.44 132 PRO B C 1
ATOM 3690 O O . PRO B 1 132 ? 7.844 24.031 26.375 1 97.44 132 PRO B O 1
ATOM 3693 N N . GLU B 1 133 ? 8.688 23.312 28.281 1 93.88 133 GLU B N 1
ATOM 3694 C CA . GLU B 1 133 ? 9.305 24.578 28.703 1 93.88 133 GLU B CA 1
ATOM 3695 C C . GLU B 1 133 ? 10.297 25.078 27.656 1 93.88 133 GLU B C 1
ATOM 3697 O O . GLU B 1 133 ? 10.367 26.266 27.375 1 93.88 133 GLU B O 1
ATOM 3702 N N . LYS B 1 134 ? 10.984 24.234 26.969 1 95.19 134 LYS B N 1
ATOM 3703 C CA . LYS B 1 134 ? 12.07 24.656 26.078 1 95.19 134 LYS B CA 1
ATOM 3704 C C . LYS B 1 134 ? 11.555 24.938 24.672 1 95.19 134 LYS B C 1
ATOM 3706 O O . LYS B 1 134 ? 12.312 25.375 23.812 1 95.19 134 LYS B O 1
ATOM 3711 N N . VAL B 1 135 ? 10.281 24.812 24.438 1 98.19 135 VAL B N 1
ATOM 3712 C CA . VAL B 1 135 ? 9.711 25.031 23.109 1 98.19 135 VAL B CA 1
ATOM 3713 C C . VAL B 1 135 ? 8.922 26.344 23.109 1 98.19 135 VAL B C 1
ATOM 3715 O O . VAL B 1 135 ? 8.008 26.531 23.906 1 98.19 135 VAL B O 1
ATOM 3718 N N . SER B 1 136 ? 9.258 27.25 22.266 1 98.38 136 SER B N 1
ATOM 3719 C CA . SER B 1 136 ? 8.555 28.531 22.172 1 98.38 136 SER B CA 1
ATOM 3720 C C . SER B 1 136 ? 7.172 28.359 21.547 1 98.38 136 SER B C 1
ATOM 3722 O O . SER B 1 136 ? 6.918 27.375 20.859 1 98.38 136 SER B O 1
ATOM 3724 N N . LEU B 1 137 ? 6.312 29.312 21.797 1 98.62 137 LEU B N 1
ATOM 3725 C CA . LEU B 1 137 ? 4.992 29.297 21.188 1 98.62 137 LEU B CA 1
ATOM 3726 C C . LEU B 1 137 ? 5.098 29.344 19.672 1 98.62 137 LEU B C 1
ATOM 3728 O O . LEU B 1 137 ? 4.332 28.672 18.969 1 98.62 137 LEU B O 1
ATOM 3732 N N . ARG B 1 138 ? 6.062 30.094 19.219 1 98.38 138 ARG B N 1
ATOM 3733 C CA . ARG B 1 138 ? 6.285 30.234 17.781 1 98.38 138 ARG B CA 1
ATOM 3734 C C . ARG B 1 138 ? 6.672 28.906 17.141 1 98.38 138 ARG B C 1
ATOM 3736 O O . ARG B 1 138 ? 6.07 28.484 16.156 1 98.38 138 ARG B O 1
ATOM 3743 N N . GLU B 1 139 ? 7.59 28.219 17.719 1 98.31 139 GLU B N 1
ATOM 3744 C CA . GLU B 1 139 ? 8.008 26.906 17.234 1 98.31 139 GLU B CA 1
ATOM 3745 C C . GLU B 1 139 ? 6.883 25.891 17.344 1 98.31 139 GLU B C 1
ATOM 3747 O O . GLU B 1 139 ? 6.648 25.094 16.438 1 98.31 139 GLU B O 1
ATOM 3752 N N . ALA B 1 140 ? 6.223 25.938 18.422 1 98.75 140 ALA B N 1
ATOM 3753 C CA . ALA B 1 140 ? 5.172 24.969 18.719 1 98.75 140 ALA B CA 1
ATOM 3754 C C . ALA B 1 140 ? 4.039 25.062 17.688 1 98.75 140 ALA B C 1
ATOM 3756 O O . ALA B 1 140 ? 3.457 24.047 17.312 1 98.75 140 ALA B O 1
ATOM 3757 N N . ALA B 1 141 ? 3.752 26.25 17.219 1 98.69 141 ALA B N 1
ATOM 3758 C CA . ALA B 1 141 ? 2.65 26.469 16.297 1 98.69 141 ALA B CA 1
ATOM 3759 C C . ALA B 1 141 ? 2.932 25.812 14.945 1 98.69 141 ALA B C 1
ATOM 3761 O O . ALA B 1 141 ? 2.008 25.547 14.172 1 98.69 141 ALA B O 1
ATOM 3762 N N . ALA B 1 142 ? 4.195 25.547 14.711 1 98.44 142 ALA B N 1
ATOM 3763 C CA . ALA B 1 142 ? 4.602 25 13.414 1 98.44 142 ALA B CA 1
ATOM 3764 C C . ALA B 1 142 ? 4.598 23.469 13.445 1 98.44 142 ALA B C 1
ATOM 3766 O O . ALA B 1 142 ? 4.824 22.828 12.414 1 98.44 142 ALA B O 1
ATOM 3767 N N . LEU B 1 143 ? 4.199 22.828 14.531 1 98.62 143 LEU B N 1
ATOM 3768 C CA . LEU B 1 143 ? 4.457 21.406 14.711 1 98.62 143 LEU B CA 1
ATOM 3769 C C . LEU B 1 143 ? 3.223 20.578 14.359 1 98.62 143 LEU B C 1
ATOM 3771 O O . LEU B 1 143 ? 3.32 19.594 13.633 1 98.62 143 LEU B O 1
ATOM 3775 N N . PRO B 1 144 ? 2.049 20.906 14.758 1 98.44 144 PRO B N 1
ATOM 3776 C CA . PRO B 1 144 ? 0.976 19.906 14.797 1 98.44 144 PRO B CA 1
ATOM 3777 C C . PRO B 1 144 ? 0.696 19.297 13.422 1 98.44 144 PRO B C 1
ATOM 3779 O O . PRO B 1 144 ? 0.917 18.094 13.227 1 98.44 144 PRO B O 1
ATOM 3782 N N . VAL B 1 145 ? 0.348 20.094 12.445 1 98.25 145 VAL B N 1
ATOM 3783 C CA . VAL B 1 145 ? -0.116 19.531 11.18 1 98.25 145 VAL B CA 1
ATOM 3784 C C . VAL B 1 145 ? 1.071 18.984 10.398 1 98.25 145 VAL B C 1
ATOM 3786 O O . VAL B 1 145 ? 1.064 17.828 9.977 1 98.25 145 VAL B O 1
ATOM 3789 N N . SER B 1 146 ? 2.137 19.75 10.219 1 98.44 146 SER B N 1
ATOM 3790 C CA . SER B 1 146 ? 3.256 19.359 9.375 1 98.44 146 SER B CA 1
ATOM 3791 C C . SER B 1 146 ? 4.008 18.172 9.969 1 98.44 146 SER B C 1
ATOM 3793 O O . SER B 1 146 ? 4.207 17.156 9.297 1 98.44 146 SER B O 1
ATOM 3795 N N . TYR B 1 147 ? 4.348 18.25 11.242 1 98.75 147 TYR B N 1
ATOM 3796 C CA . TYR B 1 147 ? 5.129 17.172 11.844 1 98.75 147 TYR B CA 1
ATOM 3797 C C . TYR B 1 147 ? 4.246 15.984 12.203 1 98.75 147 TYR B C 1
ATOM 3799 O O . TYR B 1 147 ? 4.684 14.836 12.133 1 98.75 147 TYR B O 1
ATOM 3807 N N . GLY B 1 148 ? 2.992 16.266 12.617 1 98.44 148 GLY B N 1
ATOM 3808 C CA . GLY B 1 148 ? 2.062 15.164 12.75 1 98.44 148 GLY B CA 1
ATOM 3809 C C . GLY B 1 148 ? 1.921 14.336 11.484 1 98.44 148 GLY B C 1
ATOM 3810 O O . GLY B 1 148 ? 1.988 13.109 11.531 1 98.44 148 GLY B O 1
ATOM 3811 N N . THR B 1 149 ? 1.781 15 10.375 1 98.56 149 THR B N 1
ATOM 3812 C CA . THR B 1 149 ? 1.665 14.352 9.078 1 98.56 149 THR B CA 1
ATOM 3813 C C . THR B 1 149 ? 2.945 13.594 8.734 1 98.56 149 THR B C 1
ATOM 3815 O O . THR B 1 149 ? 2.895 12.438 8.297 1 98.56 149 THR B O 1
ATOM 3818 N N . ALA B 1 150 ? 4.09 14.219 8.961 1 98.88 150 ALA B N 1
ATOM 3819 C CA . ALA B 1 150 ? 5.379 13.609 8.648 1 98.88 150 ALA B CA 1
ATOM 3820 C C . ALA B 1 150 ? 5.594 12.328 9.445 1 98.88 150 ALA B C 1
ATOM 3822 O O . ALA B 1 150 ? 5.984 11.297 8.891 1 98.88 150 ALA B O 1
ATOM 3823 N N . ILE B 1 151 ? 5.305 12.391 10.727 1 98.75 151 ILE B N 1
ATOM 3824 C CA . ILE B 1 151 ? 5.504 11.258 11.617 1 98.75 151 ILE B CA 1
ATOM 3825 C C . ILE B 1 151 ? 4.59 10.102 11.195 1 98.75 151 ILE B C 1
ATOM 3827 O O . ILE B 1 151 ? 5.031 8.961 11.086 1 98.75 151 ILE B O 1
ATOM 3831 N N . PHE B 1 152 ? 3.357 10.422 10.883 1 98.69 152 PHE B N 1
ATOM 3832 C CA . PHE B 1 152 ? 2.441 9.375 10.453 1 98.69 152 PHE B CA 1
ATOM 3833 C C . PHE B 1 152 ? 2.877 8.789 9.117 1 98.69 152 PHE B C 1
ATOM 3835 O O . PHE B 1 152 ? 2.867 7.566 8.93 1 98.69 152 PHE B O 1
ATOM 3842 N N . ALA B 1 153 ? 3.234 9.641 8.188 1 98.88 153 ALA B N 1
ATOM 3843 C CA . ALA B 1 153 ? 3.615 9.172 6.855 1 98.88 153 ALA B CA 1
ATOM 3844 C C . ALA B 1 153 ? 4.816 8.234 6.922 1 98.88 153 ALA B C 1
ATOM 3846 O O . ALA B 1 153 ? 4.805 7.152 6.324 1 98.88 153 ALA B O 1
ATOM 3847 N N . LEU B 1 154 ? 5.82 8.617 7.707 1 98.88 154 LEU B N 1
ATOM 3848 C CA . LEU B 1 154 ? 7.09 7.898 7.73 1 98.88 154 LEU B CA 1
ATOM 3849 C C . LEU B 1 154 ? 7.008 6.672 8.633 1 98.88 154 LEU B C 1
ATOM 3851 O O . LEU B 1 154 ? 7.445 5.582 8.258 1 98.88 154 LEU B O 1
ATOM 3855 N N . GLU B 1 155 ? 6.418 6.855 9.805 1 98.12 155 GLU B N 1
ATOM 3856 C CA . GLU B 1 155 ? 6.496 5.805 10.82 1 98.12 155 GLU B CA 1
ATOM 3857 C C . GLU B 1 155 ? 5.285 4.883 10.75 1 98.12 155 GLU B C 1
ATOM 3859 O O . GLU B 1 155 ? 5.426 3.658 10.789 1 98.12 155 GLU B O 1
ATOM 3864 N N . HIS B 1 156 ? 4.152 5.461 10.633 1 97.81 156 HIS B N 1
ATOM 3865 C CA . HIS B 1 156 ? 2.936 4.668 10.781 1 97.81 156 HIS B CA 1
ATOM 3866 C C . HIS B 1 156 ? 2.512 4.055 9.453 1 97.81 156 HIS B C 1
ATOM 3868 O O . HIS B 1 156 ? 2.152 2.875 9.391 1 97.81 156 HIS B O 1
ATOM 3874 N N . ARG B 1 157 ? 2.545 4.801 8.383 1 98.44 157 ARG B N 1
ATOM 3875 C CA . ARG B 1 157 ? 2.086 4.289 7.098 1 98.44 157 ARG B CA 1
ATOM 3876 C C . ARG B 1 157 ? 3.213 3.57 6.363 1 98.44 157 ARG B C 1
ATOM 3878 O O . ARG B 1 157 ? 3.141 2.361 6.137 1 98.44 157 ARG B O 1
ATOM 3885 N N . ALA B 1 158 ? 4.34 4.258 6.145 1 98.75 158 ALA B N 1
ATOM 3886 C CA . ALA B 1 158 ? 5.418 3.699 5.332 1 98.75 158 ALA B CA 1
ATOM 3887 C C . ALA B 1 158 ? 6.293 2.756 6.152 1 98.75 158 ALA B C 1
ATOM 3889 O O . ALA B 1 158 ? 7.066 1.974 5.594 1 98.75 158 ALA B O 1
ATOM 3890 N N . CYS B 1 159 ? 6.238 2.877 7.492 1 98.5 159 CYS B N 1
ATOM 3891 C CA . CYS B 1 159 ? 7.09 2.072 8.359 1 98.5 159 CYS B CA 1
ATOM 3892 C C . CYS B 1 159 ? 8.547 2.16 7.93 1 98.5 159 CYS B C 1
ATOM 3894 O O . CYS B 1 159 ? 9.211 1.136 7.77 1 98.5 159 CYS B O 1
ATOM 3896 N N . THR B 1 160 ? 9.016 3.346 7.758 1 98.88 160 THR B N 1
ATOM 3897 C CA . THR B 1 160 ? 10.367 3.611 7.27 1 98.88 160 THR B CA 1
ATOM 3898 C C . THR B 1 160 ? 11.406 3.074 8.242 1 98.88 160 THR B C 1
ATOM 3900 O O . THR B 1 160 ? 11.273 3.236 9.461 1 98.88 160 THR B O 1
ATOM 3903 N N . GLN B 1 161 ? 12.414 2.477 7.688 1 98.69 161 GLN B N 1
ATOM 3904 C CA . GLN B 1 161 ? 13.484 1.899 8.492 1 98.69 161 GLN B CA 1
ATOM 3905 C C . GLN B 1 161 ? 14.758 2.74 8.406 1 98.69 161 GLN B C 1
ATOM 3907 O O . GLN B 1 161 ? 14.969 3.451 7.418 1 98.69 161 GLN B O 1
ATOM 3912 N N . PRO B 1 162 ? 15.57 2.637 9.531 1 98.62 162 PRO B N 1
ATOM 3913 C CA . PRO B 1 162 ? 16.875 3.309 9.438 1 98.62 162 PRO B CA 1
ATOM 3914 C C . PRO B 1 162 ? 17.672 2.867 8.219 1 98.62 162 PRO B C 1
ATOM 3916 O O . PRO B 1 162 ? 17.672 1.686 7.867 1 98.62 162 PRO B O 1
ATOM 3919 N N . GLY B 1 163 ? 18.266 3.834 7.531 1 98.38 163 GLY B N 1
ATOM 3920 C CA . GLY B 1 163 ? 19.125 3.529 6.398 1 98.38 163 GLY B CA 1
ATOM 3921 C C . GLY B 1 163 ? 18.391 3.541 5.074 1 98.38 163 GLY B C 1
ATOM 3922 O O . GLY B 1 163 ? 19.016 3.623 4.012 1 98.38 163 GLY B O 1
ATOM 3923 N N . GLU B 1 164 ? 17.109 3.496 5.039 1 98.75 164 GLU B N 1
ATOM 3924 C CA . GLU B 1 164 ? 16.328 3.549 3.803 1 98.75 164 GLU B CA 1
ATOM 3925 C C . GLU B 1 164 ? 16.422 4.922 3.146 1 98.75 164 GLU B C 1
ATOM 3927 O O . GLU B 1 164 ? 16.672 5.926 3.826 1 98.75 164 GLU B O 1
ATOM 3932 N N . THR B 1 165 ? 16.266 4.914 1.861 1 98.88 165 THR B N 1
ATOM 3933 C CA . THR B 1 165 ? 16.25 6.156 1.095 1 98.88 165 THR B CA 1
ATOM 3934 C C . THR B 1 165 ? 14.82 6.656 0.897 1 98.88 165 THR B C 1
ATOM 3936 O O . THR B 1 165 ? 13.961 5.926 0.4 1 98.88 165 THR B O 1
ATOM 3939 N N . VAL B 1 166 ? 14.609 7.918 1.294 1 98.94 166 VAL B N 1
ATOM 3940 C CA . VAL B 1 166 ? 13.297 8.547 1.23 1 98.94 166 VAL B CA 1
ATOM 3941 C C . VAL B 1 166 ? 13.32 9.688 0.22 1 98.94 166 VAL B C 1
ATOM 3943 O O . VAL B 1 166 ? 14.125 10.617 0.341 1 98.94 166 VAL B O 1
ATOM 3946 N N . LEU B 1 167 ? 12.461 9.609 -0.804 1 98.94 167 LEU B N 1
ATOM 3947 C CA . LEU B 1 167 ? 12.242 10.711 -1.737 1 98.94 167 LEU B CA 1
ATOM 3948 C C . LEU B 1 167 ? 11.07 11.578 -1.287 1 98.94 167 LEU B C 1
ATOM 3950 O O . LEU B 1 167 ? 9.977 11.07 -1.042 1 98.94 167 LEU B O 1
ATOM 3954 N N . VAL B 1 168 ? 11.312 12.859 -1.166 1 98.94 168 VAL B N 1
ATOM 3955 C CA . VAL B 1 168 ? 10.297 13.797 -0.702 1 98.94 168 VAL B CA 1
ATOM 3956 C C . VAL B 1 168 ? 10.008 14.828 -1.793 1 98.94 168 VAL B C 1
ATOM 3958 O O . VAL B 1 168 ? 10.906 15.539 -2.24 1 98.94 168 VAL B O 1
ATOM 3961 N N . THR B 1 169 ? 8.758 14.852 -2.24 1 98.69 169 THR B N 1
ATOM 3962 C CA . THR B 1 169 ? 8.383 15.898 -3.189 1 98.69 169 THR B CA 1
ATOM 3963 C C . THR B 1 169 ? 7.855 17.125 -2.459 1 98.69 169 THR B C 1
ATOM 3965 O O . THR B 1 169 ? 7.48 17.047 -1.287 1 98.69 169 THR B O 1
ATOM 3968 N N . ALA B 1 170 ? 7.871 18.312 -3.221 1 98 170 ALA B N 1
ATOM 3969 C CA . ALA B 1 170 ? 7.578 19.578 -2.551 1 98 170 ALA B CA 1
ATOM 3970 C C . ALA B 1 170 ? 8.367 19.703 -1.252 1 98 170 ALA B C 1
ATOM 3972 O O . ALA B 1 170 ? 7.812 20.062 -0.213 1 98 170 ALA B O 1
ATOM 3973 N N . ALA B 1 171 ? 9.625 19.484 -1.357 1 98.69 171 ALA B N 1
ATOM 3974 C CA . ALA B 1 171 ? 10.477 19.234 -0.198 1 98.69 171 ALA B CA 1
ATOM 3975 C C . ALA B 1 171 ? 10.703 20.516 0.606 1 98.69 171 ALA B C 1
ATOM 3977 O O . ALA B 1 171 ? 11.047 20.453 1.789 1 98.69 171 ALA B O 1
ATOM 3978 N N . ALA B 1 172 ? 10.5 21.641 0.005 1 98.38 172 ALA B N 1
ATOM 3979 C CA . ALA B 1 172 ? 10.82 22.891 0.684 1 98.38 172 ALA B CA 1
ATOM 3980 C C . ALA B 1 172 ? 9.586 23.469 1.376 1 98.38 172 ALA B C 1
ATOM 3982 O O . ALA B 1 172 ? 9.68 24.484 2.068 1 98.38 172 ALA B O 1
ATOM 3983 N N . GLY B 1 173 ? 8.461 22.781 1.18 1 97.75 173 GLY B N 1
ATOM 3984 C CA . GLY B 1 173 ? 7.266 23.219 1.886 1 97.75 173 GLY B CA 1
ATOM 3985 C C . GLY B 1 173 ? 7.266 22.844 3.354 1 97.75 173 GLY B C 1
ATOM 3986 O O . GLY B 1 173 ? 8.227 22.25 3.844 1 97.75 173 GLY B O 1
ATOM 3987 N N . ALA B 1 174 ? 6.176 23.234 4.023 1 97.94 174 ALA B N 1
ATOM 3988 C CA . ALA B 1 174 ? 6.078 22.984 5.457 1 97.94 174 ALA B CA 1
ATOM 3989 C C . ALA B 1 174 ? 6.164 21.5 5.766 1 97.94 174 ALA B C 1
ATOM 3991 O O . ALA B 1 174 ? 7.027 21.062 6.539 1 97.94 174 ALA B O 1
ATOM 3992 N N . THR B 1 175 ? 5.324 20.719 5.164 1 98.5 175 THR B N 1
ATOM 3993 C CA . THR B 1 175 ? 5.324 19.281 5.414 1 98.5 175 THR B CA 1
ATOM 3994 C C . THR B 1 175 ? 6.578 18.641 4.832 1 98.5 175 THR B C 1
ATOM 3996 O O . THR B 1 175 ? 7.129 17.703 5.414 1 98.5 175 THR B O 1
ATOM 3999 N N . GLY B 1 176 ? 7.012 19.125 3.689 1 98.75 176 GLY B N 1
ATOM 4000 C CA . GLY B 1 176 ? 8.234 18.609 3.098 1 98.75 176 GLY B CA 1
ATOM 4001 C C . GLY B 1 176 ? 9.438 18.703 4.02 1 98.75 176 GLY B C 1
ATOM 4002 O O . GLY B 1 176 ? 10.141 17.719 4.25 1 98.75 176 GLY B O 1
ATOM 4003 N N . LEU B 1 177 ? 9.641 19.859 4.539 1 98.88 177 LEU B N 1
ATOM 4004 C CA . LEU B 1 177 ? 10.766 20.078 5.445 1 98.88 177 LEU B CA 1
ATOM 4005 C C . LEU B 1 177 ? 10.578 19.281 6.73 1 98.88 177 LEU B C 1
ATOM 4007 O O . LEU B 1 177 ? 11.555 18.812 7.32 1 98.88 177 LEU B O 1
ATOM 4011 N N . ALA B 1 178 ? 9.352 19.125 7.164 1 98.88 178 ALA B N 1
ATOM 4012 C CA . ALA B 1 178 ? 9.078 18.281 8.328 1 98.88 178 ALA B CA 1
ATOM 4013 C C . ALA B 1 178 ? 9.461 16.844 8.055 1 98.88 178 ALA B C 1
ATOM 4015 O O . ALA B 1 178 ? 10.055 16.172 8.914 1 98.88 178 ALA B O 1
ATOM 4016 N N . VAL B 1 179 ? 9.156 16.344 6.883 1 98.94 179 VAL B N 1
ATOM 4017 C CA . VAL B 1 179 ? 9.492 14.969 6.5 1 98.94 179 VAL B CA 1
ATOM 4018 C C . VAL B 1 179 ? 11.008 14.805 6.48 1 98.94 179 VAL B C 1
ATOM 4020 O O . VAL B 1 179 ? 11.539 13.812 6.996 1 98.94 179 VAL B O 1
ATOM 4023 N N . ILE B 1 180 ? 11.695 15.758 5.91 1 98.94 180 ILE B N 1
ATOM 4024 C CA . ILE B 1 180 ? 13.156 15.711 5.879 1 98.94 180 ILE B CA 1
ATOM 4025 C C . ILE B 1 180 ? 13.695 15.648 7.301 1 98.94 180 ILE B C 1
ATOM 4027 O O . ILE B 1 180 ? 14.555 14.82 7.609 1 98.94 180 ILE B O 1
ATOM 4031 N N . ASP B 1 181 ? 13.148 16.469 8.102 1 98.88 181 ASP B N 1
ATOM 4032 C CA . ASP B 1 181 ? 13.602 16.578 9.484 1 98.88 181 ASP B CA 1
ATOM 4033 C C . ASP B 1 181 ? 13.391 15.281 10.25 1 98.88 181 ASP B C 1
ATOM 4035 O O . ASP B 1 181 ? 14.336 14.727 10.82 1 98.88 181 ASP B O 1
ATOM 4039 N N . VAL B 1 182 ? 12.25 14.727 10.219 1 98.88 182 VAL B N 1
ATOM 4040 C CA . VAL B 1 182 ? 11.914 13.5 10.938 1 98.88 182 VAL B CA 1
ATOM 4041 C C . VAL B 1 182 ? 12.68 12.32 10.336 1 98.88 182 VAL B C 1
ATOM 4043 O O . VAL B 1 182 ? 13.25 11.508 11.062 1 98.88 182 VAL B O 1
ATOM 4046 N N . ALA B 1 183 ? 12.734 12.195 9.023 1 98.94 183 ALA B N 1
ATOM 4047 C CA . ALA B 1 183 ? 13.422 11.086 8.359 1 98.94 183 ALA B CA 1
ATOM 4048 C C . ALA B 1 183 ? 14.906 11.07 8.703 1 98.94 183 ALA B C 1
ATOM 4050 O O . ALA B 1 183 ? 15.461 10.016 9.016 1 98.94 183 ALA B O 1
ATOM 4051 N N . THR B 1 184 ? 15.5 12.234 8.672 1 98.81 184 THR B N 1
ATOM 4052 C CA . THR B 1 184 ? 16.938 12.328 8.883 1 98.81 184 THR B CA 1
ATOM 4053 C C . THR B 1 184 ? 17.281 12.203 10.367 1 98.81 184 THR B C 1
ATOM 4055 O O . THR B 1 184 ? 18.109 11.375 10.758 1 98.81 184 THR B O 1
ATOM 4058 N N . ASN B 1 185 ? 16.594 12.906 11.164 1 98.69 185 ASN B N 1
ATOM 4059 C CA . ASN B 1 185 ? 17.078 13.125 12.523 1 98.69 185 ASN B CA 1
ATOM 4060 C C . ASN B 1 185 ? 16.453 12.141 13.508 1 98.69 185 ASN B C 1
ATOM 4062 O O . ASN B 1 185 ? 17 11.891 14.578 1 98.69 185 ASN B O 1
ATOM 4066 N N . ILE B 1 186 ? 15.281 11.68 13.242 1 98.62 186 ILE B N 1
ATOM 4067 C CA . ILE B 1 186 ? 14.625 10.734 14.133 1 98.62 186 ILE B CA 1
ATOM 4068 C C . ILE B 1 186 ? 14.828 9.312 13.625 1 98.62 186 ILE B C 1
ATOM 4070 O O . ILE B 1 186 ? 15.219 8.422 14.391 1 98.62 186 ILE B O 1
ATOM 4074 N N . LEU B 1 187 ? 14.703 9.102 12.305 1 98.69 187 LEU B N 1
ATOM 4075 C CA . LEU B 1 187 ? 14.664 7.734 11.789 1 98.69 187 LEU B CA 1
ATOM 4076 C C . LEU B 1 187 ? 16.016 7.344 11.188 1 98.69 187 LEU B C 1
ATOM 4078 O O . LEU B 1 187 ? 16.234 6.184 10.836 1 98.69 187 LEU B O 1
ATOM 4082 N N . GLN B 1 188 ? 16.891 8.312 11.023 1 98.62 188 GLN B N 1
ATOM 4083 C CA . GLN B 1 188 ? 18.219 8.07 10.445 1 98.62 188 GLN B CA 1
ATOM 4084 C C . GLN B 1 188 ? 18.094 7.504 9.031 1 98.62 188 GLN B C 1
ATOM 4086 O O . GLN B 1 188 ? 18.812 6.566 8.672 1 98.62 188 GLN B O 1
ATOM 4091 N N . ALA B 1 189 ? 17.141 7.988 8.273 1 98.81 189 ALA B N 1
ATOM 4092 C CA . ALA B 1 189 ? 17 7.664 6.855 1 98.81 189 ALA B CA 1
ATOM 4093 C C . ALA B 1 189 ? 17.797 8.625 5.98 1 98.81 189 ALA B C 1
ATOM 4095 O O . ALA B 1 189 ? 18.281 9.648 6.465 1 98.81 189 ALA B O 1
ATOM 4096 N N . LYS B 1 190 ? 17.984 8.258 4.758 1 98.75 190 LYS B N 1
ATOM 4097 C CA . LYS B 1 190 ? 18.625 9.109 3.758 1 98.75 190 LYS B CA 1
ATOM 4098 C C . LYS B 1 190 ? 17.578 9.805 2.887 1 98.75 190 LYS B C 1
ATOM 4100 O O . LYS B 1 190 ? 16.75 9.148 2.26 1 98.75 190 LYS B O 1
ATOM 4105 N N . VAL B 1 191 ? 17.703 11.125 2.791 1 98.94 191 VAL B N 1
ATOM 4106 C CA . VAL B 1 191 ? 16.625 11.852 2.129 1 98.94 191 VAL B CA 1
ATOM 4107 C C . VAL B 1 191 ? 17.125 12.438 0.81 1 98.94 191 VAL B C 1
ATOM 4109 O O . VAL B 1 191 ? 18.188 13.055 0.761 1 98.94 191 VAL B O 1
ATOM 4112 N N . ILE B 1 192 ? 16.406 12.172 -0.213 1 98.94 192 ILE B N 1
ATOM 4113 C CA . ILE B 1 192 ? 16.484 12.914 -1.469 1 98.94 192 ILE B CA 1
ATOM 4114 C C . ILE B 1 192 ? 15.336 13.914 -1.554 1 98.94 192 ILE B C 1
ATOM 4116 O O . ILE B 1 192 ? 14.172 13.531 -1.593 1 98.94 192 ILE B O 1
ATOM 4120 N N . ALA B 1 193 ? 15.695 15.195 -1.62 1 98.88 193 ALA B N 1
ATOM 4121 C CA . ALA B 1 193 ? 14.695 16.25 -1.669 1 98.88 193 ALA B CA 1
ATOM 4122 C C . ALA B 1 193 ? 14.406 16.672 -3.107 1 98.88 193 ALA B C 1
ATOM 4124 O O . ALA B 1 193 ? 15.328 17.047 -3.846 1 98.88 193 ALA B O 1
ATOM 4125 N N . ALA B 1 194 ? 13.148 16.594 -3.482 1 98.81 194 ALA B N 1
ATOM 4126 C CA . ALA B 1 194 ? 12.727 17.094 -4.789 1 98.81 194 ALA B CA 1
ATOM 4127 C C . ALA B 1 194 ? 11.922 18.391 -4.648 1 98.81 194 ALA B C 1
ATOM 4129 O O . ALA B 1 194 ? 10.953 18.438 -3.893 1 98.81 194 ALA B O 1
ATOM 4130 N N . ALA B 1 195 ? 12.352 19.422 -5.316 1 98.19 195 ALA B N 1
ATOM 4131 C CA . ALA B 1 195 ? 11.68 20.719 -5.242 1 98.19 195 ALA B CA 1
ATOM 4132 C C . ALA B 1 195 ? 11.633 21.391 -6.613 1 98.19 195 ALA B C 1
ATOM 4134 O O . ALA B 1 195 ? 12.188 20.875 -7.586 1 98.19 195 ALA B O 1
ATOM 4135 N N . GLY B 1 196 ? 10.938 22.516 -6.668 1 96.19 196 GLY B N 1
ATOM 4136 C CA . GLY B 1 196 ? 10.641 23.141 -7.949 1 96.19 196 GLY B CA 1
ATOM 4137 C C . GLY B 1 196 ? 11.641 24.219 -8.336 1 96.19 196 GLY B C 1
ATOM 4138 O O . GLY B 1 196 ? 11.5 24.844 -9.383 1 96.19 196 GLY B O 1
ATOM 4139 N N . SER B 1 197 ? 12.617 24.531 -7.508 1 97 197 SER B N 1
ATOM 4140 C CA . SER B 1 197 ? 13.648 25.516 -7.816 1 97 197 SER B CA 1
ATOM 4141 C C . SER B 1 197 ? 14.977 25.156 -7.148 1 97 197 SER B C 1
ATOM 4143 O O . SER B 1 197 ? 15 24.375 -6.195 1 97 197 SER B O 1
ATOM 4145 N N . ASP B 1 198 ? 16.016 25.766 -7.68 1 97.56 198 ASP B N 1
ATOM 4146 C CA . ASP B 1 198 ? 17.344 25.516 -7.105 1 97.56 198 ASP B CA 1
ATOM 4147 C C . ASP B 1 198 ? 17.438 26.062 -5.684 1 97.56 198 ASP B C 1
ATOM 4149 O O . ASP B 1 198 ? 18.062 25.453 -4.82 1 97.56 198 ASP B O 1
ATOM 4153 N N . GLU B 1 199 ? 16.812 27.172 -5.457 1 98 199 GLU B N 1
ATOM 4154 C CA . GLU B 1 199 ? 16.812 27.781 -4.129 1 98 199 GLU B CA 1
ATOM 4155 C C . GLU B 1 199 ? 16.141 26.875 -3.107 1 98 199 GLU B C 1
ATOM 4157 O O . GLU B 1 199 ? 16.625 26.703 -1.986 1 98 199 GLU B O 1
ATOM 4162 N N . LYS B 1 200 ? 15.109 26.312 -3.504 1 98.31 200 LYS B N 1
ATOM 4163 C CA . LYS B 1 200 ? 14.375 25.406 -2.621 1 98.31 200 LYS B CA 1
ATOM 4164 C C . LYS B 1 200 ? 15.148 24.125 -2.379 1 98.31 200 LYS B C 1
ATOM 4166 O O . LYS B 1 200 ? 15.133 23.578 -1.272 1 98.31 200 LYS B O 1
ATOM 4171 N N . CYS B 1 201 ? 15.812 23.672 -3.391 1 98.38 201 CYS B N 1
ATOM 4172 C CA . CYS B 1 201 ? 16.688 22.516 -3.23 1 98.38 201 CYS B CA 1
ATOM 4173 C C . CYS B 1 201 ? 17.797 22.797 -2.225 1 98.38 201 CYS B C 1
ATOM 4175 O O . CYS B 1 201 ? 18.078 21.953 -1.363 1 98.38 201 CYS B O 1
ATOM 4177 N N . GLN B 1 202 ? 18.344 23.922 -2.361 1 98.5 202 GLN B N 1
ATOM 4178 C CA . GLN B 1 202 ? 19.406 24.297 -1.449 1 98.5 202 GLN B CA 1
ATOM 4179 C C . GLN B 1 202 ? 18.922 24.359 -0.008 1 98.5 202 GLN B C 1
ATOM 4181 O O . GLN B 1 202 ? 19.594 23.906 0.909 1 98.5 202 GLN B O 1
ATOM 4186 N N . LEU B 1 203 ? 17.75 24.922 0.145 1 98.62 203 LEU B N 1
ATOM 4187 C CA . LEU B 1 203 ? 17.172 24.969 1.479 1 98.62 203 LEU B CA 1
ATOM 4188 C C . LEU B 1 203 ? 16.984 23.578 2.049 1 98.62 203 LEU B C 1
ATOM 4190 O O . LEU B 1 203 ? 17.312 23.312 3.207 1 98.62 203 LEU B O 1
ATOM 4194 N N . ALA B 1 204 ? 16.438 22.703 1.263 1 98.75 204 ALA B N 1
ATOM 4195 C CA . ALA B 1 204 ? 16.203 21.328 1.7 1 98.75 204 ALA B CA 1
ATOM 4196 C C . ALA B 1 204 ? 17.5 20.656 2.125 1 98.75 204 ALA B C 1
ATOM 4198 O O . ALA B 1 204 ? 17.547 19.938 3.119 1 98.75 204 ALA B O 1
ATOM 4199 N N . MET B 1 205 ? 18.562 20.938 1.377 1 98.69 205 MET B N 1
ATOM 4200 C CA . MET B 1 205 ? 19.875 20.391 1.717 1 98.69 205 MET B CA 1
ATOM 4201 C C . MET B 1 205 ? 20.359 20.938 3.051 1 98.69 205 MET B C 1
ATOM 4203 O O . MET B 1 205 ? 20.891 20.188 3.879 1 98.69 205 MET B O 1
ATOM 4207 N N . GLN B 1 206 ? 20.141 22.156 3.26 1 98.38 206 GLN B N 1
ATOM 4208 C CA . GLN B 1 206 ? 20.531 22.781 4.512 1 98.38 206 GLN B CA 1
ATOM 4209 C C . GLN B 1 206 ? 19.75 22.219 5.691 1 98.38 206 GLN B C 1
ATOM 4211 O O . GLN B 1 206 ? 20.234 22.234 6.828 1 98.38 206 GLN B O 1
ATOM 4216 N N . ARG B 1 207 ? 18.641 21.656 5.355 1 98.31 207 ARG B N 1
ATOM 4217 C CA . ARG B 1 207 ? 17.734 21.219 6.414 1 98.31 207 ARG B CA 1
ATOM 4218 C C . ARG B 1 207 ? 17.859 19.703 6.629 1 98.31 207 ARG B C 1
ATOM 4220 O O . ARG B 1 207 ? 17.047 19.109 7.359 1 98.31 207 ARG B O 1
ATOM 4227 N N . GLY B 1 208 ? 18.766 19.078 5.941 1 98.38 208 GLY B N 1
ATOM 4228 C CA . GLY B 1 208 ? 19.047 17.703 6.34 1 98.38 208 GLY B CA 1
ATOM 4229 C C . GLY B 1 208 ? 18.984 16.719 5.184 1 98.38 208 GLY B C 1
ATOM 4230 O O . GLY B 1 208 ? 19.344 15.555 5.336 1 98.38 208 GLY B O 1
ATOM 4231 N N . ALA B 1 209 ? 18.562 17.156 4.023 1 98.81 209 ALA B N 1
ATOM 4232 C CA . ALA B 1 209 ? 18.562 16.25 2.869 1 98.81 209 ALA B CA 1
ATOM 4233 C C . ALA B 1 209 ? 19.984 15.906 2.445 1 98.81 209 ALA B C 1
ATOM 4235 O O . ALA B 1 209 ? 20.875 16.75 2.504 1 98.81 209 ALA B O 1
ATOM 4236 N N . GLN B 1 210 ? 20.156 14.711 1.978 1 98.44 210 GLN B N 1
ATOM 4237 C CA . GLN B 1 210 ? 21.484 14.266 1.528 1 98.44 210 GLN B CA 1
ATOM 4238 C C . GLN B 1 210 ? 21.734 14.664 0.079 1 98.44 210 GLN B C 1
ATOM 4240 O O . GLN B 1 210 ? 22.875 14.922 -0.31 1 98.44 210 GLN B O 1
ATOM 4245 N N . SER B 1 211 ? 20.719 14.633 -0.686 1 98.56 211 SER B N 1
ATOM 4246 C CA . SER B 1 211 ? 20.75 15.055 -2.082 1 98.56 211 SER B CA 1
ATOM 4247 C C . SER B 1 211 ? 19.438 15.742 -2.471 1 98.56 211 SER B C 1
ATOM 4249 O O . SER B 1 211 ? 18.453 15.68 -1.729 1 98.56 211 SER B O 1
ATOM 4251 N N . SER B 1 212 ? 19.516 16.453 -3.58 1 98.44 212 SER B N 1
ATOM 4252 C CA . SER B 1 212 ? 18.312 17.141 -4.027 1 98.44 212 SER B CA 1
ATOM 4253 C C . SER B 1 212 ? 18.172 17.094 -5.547 1 98.44 212 SER B C 1
ATOM 4255 O O . SER B 1 212 ? 19.156 16.875 -6.254 1 98.44 212 SER B O 1
ATOM 4257 N N . VAL B 1 213 ? 16.938 17.203 -6 1 98.31 213 VAL B N 1
ATOM 4258 C CA . VAL B 1 213 ? 16.594 17.219 -7.418 1 98.31 213 VAL B CA 1
ATOM 4259 C C . VAL B 1 213 ? 15.609 18.359 -7.699 1 98.31 213 VAL B C 1
ATOM 4261 O O . VAL B 1 213 ? 14.586 18.484 -7.02 1 98.31 213 VAL B O 1
ATOM 4264 N N . ASN B 1 214 ? 15.953 19.188 -8.664 1 97.94 214 ASN B N 1
ATOM 4265 C CA . ASN B 1 214 ? 15.008 20.172 -9.188 1 97.94 214 ASN B CA 1
ATOM 4266 C C . ASN B 1 214 ? 14.133 19.594 -10.289 1 97.94 214 ASN B C 1
ATOM 4268 O O . ASN B 1 214 ? 14.586 19.438 -11.43 1 97.94 214 ASN B O 1
ATOM 4272 N N . TYR B 1 215 ? 12.883 19.297 -9.961 1 94.5 215 TYR B N 1
ATOM 4273 C CA . TYR B 1 215 ? 12.07 18.531 -10.906 1 94.5 215 TYR B CA 1
ATOM 4274 C C . TYR B 1 215 ? 11.422 19.469 -11.93 1 94.5 215 TYR B C 1
ATOM 4276 O O . TYR B 1 215 ? 10.578 19.031 -12.719 1 94.5 215 TYR B O 1
ATOM 4284 N N . SER B 1 216 ? 11.75 20.734 -11.898 1 93.38 216 SER B N 1
ATOM 4285 C CA . SER B 1 216 ? 11.344 21.641 -12.961 1 93.38 216 SER B CA 1
ATOM 4286 C C . SER B 1 216 ? 12.297 21.578 -14.148 1 93.38 216 SER B C 1
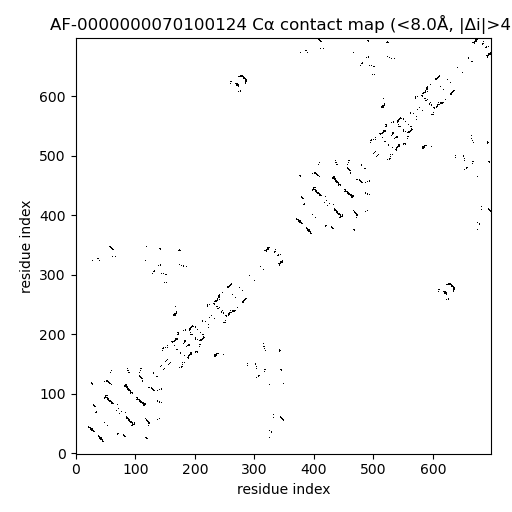ATOM 4288 O O . SER B 1 216 ? 11.992 22.062 -15.234 1 93.38 216 SER B O 1
ATOM 4290 N N . ARG B 1 217 ? 13.406 20.969 -14.016 1 90.94 217 ARG B N 1
ATOM 4291 C CA . ARG B 1 217 ? 14.445 20.953 -15.039 1 90.94 217 ARG B CA 1
ATOM 4292 C C . ARG B 1 217 ? 14.414 19.641 -15.828 1 90.94 217 ARG B C 1
ATOM 4294 O O . ARG B 1 217 ? 15.227 19.438 -16.734 1 90.94 217 ARG B O 1
ATOM 4301 N N . GLY B 1 218 ? 13.562 18.797 -15.531 1 90.06 218 GLY B N 1
ATOM 4302 C CA . GLY B 1 218 ? 13.547 17.516 -16.25 1 90.06 218 GLY B CA 1
ATOM 4303 C C . GLY B 1 218 ? 12.789 16.438 -15.5 1 90.06 218 GLY B C 1
ATOM 4304 O O . GLY B 1 218 ? 12.008 16.734 -14.594 1 90.06 218 GLY B O 1
ATOM 4305 N N . SER B 1 219 ? 13.148 15.203 -15.961 1 94.25 219 SER B N 1
ATOM 4306 C CA . SER B 1 219 ? 12.461 14.039 -15.406 1 94.25 219 SER B CA 1
ATOM 4307 C C . SER B 1 219 ? 12.945 13.734 -13.992 1 94.25 219 SER B C 1
ATOM 4309 O O . SER B 1 219 ? 14.133 13.523 -13.773 1 94.25 219 SER B O 1
ATOM 4311 N N . LEU B 1 220 ? 11.977 13.727 -13.086 1 97.88 220 LEU B N 1
ATOM 4312 C CA . LEU B 1 220 ? 12.297 13.359 -11.711 1 97.88 220 LEU B CA 1
ATOM 4313 C C . LEU B 1 220 ? 12.859 11.945 -11.648 1 97.88 220 LEU B C 1
ATOM 4315 O O . LEU B 1 220 ? 13.852 11.695 -10.953 1 97.88 220 LEU B O 1
ATOM 4319 N N . LYS B 1 221 ? 12.266 11.031 -12.367 1 97.62 221 LYS B N 1
ATOM 4320 C CA . LYS B 1 221 ? 12.695 9.641 -12.375 1 97.62 221 LYS B CA 1
ATOM 4321 C C . LYS B 1 221 ? 14.141 9.508 -12.836 1 97.62 221 LYS B C 1
ATOM 4323 O O . LYS B 1 221 ? 14.938 8.797 -12.211 1 97.62 221 LYS B O 1
ATOM 4328 N N . GLU B 1 222 ? 14.492 10.18 -13.898 1 97.19 222 GLU B N 1
ATOM 4329 C CA . GLU B 1 222 ? 15.852 10.117 -14.422 1 97.19 222 GLU B CA 1
ATOM 4330 C C . GLU B 1 222 ? 16.859 10.703 -13.43 1 97.19 222 GLU B C 1
ATOM 4332 O O . GLU B 1 222 ? 17.922 10.141 -13.211 1 97.19 222 GLU B O 1
ATOM 4337 N N . ALA B 1 223 ? 16.484 11.828 -12.875 1 97.44 223 ALA B N 1
ATOM 4338 C CA . ALA B 1 223 ? 17.375 12.484 -11.914 1 97.44 223 ALA B CA 1
ATOM 4339 C C . ALA B 1 223 ? 17.594 11.602 -10.688 1 97.44 223 ALA B C 1
ATOM 4341 O O . ALA B 1 223 ? 18.719 11.469 -10.211 1 97.44 223 ALA B O 1
ATOM 4342 N N . VAL B 1 224 ? 16.547 11 -10.195 1 98.06 224 VAL B N 1
ATOM 4343 C CA . VAL B 1 224 ? 16.656 10.109 -9.047 1 98.06 224 VAL B CA 1
ATOM 4344 C C . VAL B 1 224 ? 17.484 8.891 -9.414 1 98.06 224 VAL B C 1
ATOM 4346 O O . VAL B 1 224 ? 18.312 8.43 -8.625 1 98.06 224 VAL B O 1
ATOM 4349 N N . GLY B 1 225 ? 17.281 8.367 -10.625 1 97.69 225 GLY B N 1
ATOM 4350 C CA . GLY B 1 225 ? 18.047 7.23 -11.102 1 97.69 225 GLY B CA 1
ATOM 4351 C C . GLY B 1 225 ? 19.547 7.477 -11.086 1 97.69 225 GLY B C 1
ATOM 4352 O O . GLY B 1 225 ? 20.328 6.57 -10.789 1 97.69 225 GLY B O 1
ATOM 4353 N N . LYS B 1 226 ? 19.953 8.648 -11.383 1 96.75 226 LYS B N 1
ATOM 4354 C CA . LYS B 1 226 ? 21.359 9.016 -11.383 1 96.75 226 LYS B CA 1
ATOM 4355 C C . LYS B 1 226 ? 21.938 8.992 -9.969 1 96.75 226 LYS B C 1
ATOM 4357 O O . LYS B 1 226 ? 23.125 8.719 -9.781 1 96.75 226 LYS B O 1
ATOM 4362 N N . LEU B 1 227 ? 21.109 9.227 -9.039 1 97.06 227 LEU B N 1
ATOM 4363 C CA . LEU B 1 227 ? 21.562 9.32 -7.66 1 97.06 227 LEU B CA 1
ATOM 4364 C C . LEU B 1 227 ? 21.625 7.941 -7.016 1 97.06 227 LEU B C 1
ATOM 4366 O O . LEU B 1 227 ? 22.531 7.66 -6.23 1 97.06 227 LEU B O 1
ATOM 4370 N N . VAL B 1 228 ? 20.672 7.055 -7.332 1 96.25 228 VAL B N 1
ATOM 4371 C CA . VAL B 1 228 ? 20.547 5.832 -6.547 1 96.25 228 VAL B CA 1
ATOM 4372 C C . VAL B 1 228 ? 20.734 4.617 -7.453 1 96.25 228 VAL B C 1
ATOM 4374 O O . VAL B 1 228 ? 20.75 3.479 -6.98 1 96.25 228 VAL B O 1
ATOM 4377 N N . GLY B 1 229 ? 20.828 4.77 -8.703 1 92.06 229 GLY B N 1
ATOM 4378 C CA . GLY B 1 229 ? 20.984 3.662 -9.633 1 92.06 229 GLY B CA 1
ATOM 4379 C C . GLY B 1 229 ? 19.703 2.898 -9.875 1 92.06 229 GLY B C 1
ATOM 4380 O O . GLY B 1 229 ? 18.609 3.441 -9.688 1 92.06 229 GLY B O 1
ATOM 4381 N N . ALA B 1 230 ? 19.859 1.682 -10.312 1 86.69 230 ALA B N 1
ATOM 4382 C CA . ALA B 1 230 ? 18.734 0.861 -10.727 1 86.69 230 ALA B CA 1
ATOM 4383 C C . ALA B 1 230 ? 17.953 0.36 -9.516 1 86.69 230 ALA B C 1
ATOM 4385 O O . ALA B 1 230 ? 16.812 -0.101 -9.648 1 86.69 230 ALA B O 1
ATOM 4386 N N . GLY B 1 231 ? 18.422 0.5 -8.445 1 92.19 231 GLY B N 1
ATOM 4387 C CA . GLY B 1 231 ? 17.766 -0.015 -7.254 1 92.19 231 GLY B CA 1
ATOM 4388 C C . GLY B 1 231 ? 16.531 0.779 -6.855 1 92.19 231 GLY B C 1
ATOM 4389 O O . GLY B 1 231 ? 15.594 0.226 -6.293 1 92.19 231 GLY B O 1
ATOM 4390 N N . GLY B 1 232 ? 16.578 2.107 -7.047 1 97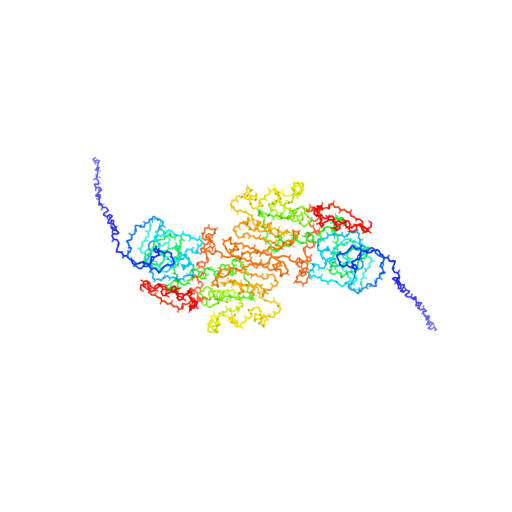.44 232 GLY B N 1
ATOM 4391 C CA . GLY B 1 232 ? 15.445 2.963 -6.723 1 97.44 232 GLY B CA 1
ATOM 4392 C C . GLY B 1 232 ? 15.438 3.414 -5.277 1 97.44 232 GLY B C 1
ATOM 4393 O O . GLY B 1 232 ? 16.406 3.193 -4.543 1 97.44 232 GLY B O 1
ATOM 4394 N N . VAL B 1 233 ? 14.383 4.09 -4.91 1 98.81 233 VAL B N 1
ATOM 4395 C CA . VAL B 1 233 ? 14.227 4.566 -3.539 1 98.81 233 VAL B CA 1
ATOM 4396 C C . VAL B 1 233 ? 13.266 3.654 -2.783 1 98.81 233 VAL B C 1
ATOM 4398 O O . VAL B 1 233 ? 12.383 3.039 -3.385 1 98.81 233 VAL B O 1
ATOM 4401 N N . ASN B 1 234 ? 13.375 3.617 -1.451 1 98.88 234 ASN B N 1
ATOM 4402 C CA . ASN B 1 234 ? 12.562 2.717 -0.642 1 98.88 234 ASN B CA 1
ATOM 4403 C C . ASN B 1 234 ? 11.195 3.324 -0.326 1 98.88 234 ASN B C 1
ATOM 4405 O O . ASN B 1 234 ? 10.188 2.615 -0.291 1 98.88 234 ASN B O 1
ATOM 4409 N N . VAL B 1 235 ? 11.219 4.617 -0.073 1 98.94 235 VAL B N 1
ATOM 4410 C CA . VAL B 1 235 ? 10.016 5.32 0.367 1 98.94 235 VAL B CA 1
ATOM 4411 C C . VAL B 1 235 ? 9.867 6.629 -0.407 1 98.94 235 VAL B C 1
ATOM 4413 O O . VAL B 1 235 ? 10.852 7.328 -0.65 1 98.94 235 VAL B O 1
ATOM 4416 N N . VAL B 1 236 ? 8.648 6.91 -0.826 1 98.94 236 VAL B N 1
ATOM 4417 C CA . VAL B 1 236 ? 8.32 8.219 -1.376 1 98.94 236 VAL B CA 1
ATOM 4418 C C . VAL B 1 236 ? 7.211 8.859 -0.543 1 98.94 236 VAL B C 1
ATOM 4420 O O . VAL B 1 236 ? 6.207 8.219 -0.229 1 98.94 236 VAL B O 1
ATOM 4423 N N . ILE B 1 237 ? 7.434 10.062 -0.098 1 98.94 237 ILE B N 1
ATOM 4424 C CA . ILE B 1 237 ? 6.375 10.898 0.458 1 98.94 237 ILE B CA 1
ATOM 4425 C C . ILE B 1 237 ? 6.004 11.992 -0.539 1 98.94 237 ILE B C 1
ATOM 4427 O O . ILE B 1 237 ? 6.789 12.914 -0.773 1 98.94 237 ILE B O 1
ATOM 4431 N N . ASP B 1 238 ? 4.797 11.906 -1.071 1 98.88 238 ASP B N 1
ATOM 4432 C CA . ASP B 1 238 ? 4.449 12.797 -2.172 1 98.88 238 ASP B CA 1
ATOM 4433 C C . ASP B 1 238 ? 3.383 13.805 -1.748 1 98.88 238 ASP B C 1
ATOM 4435 O O . ASP B 1 238 ? 2.322 13.422 -1.25 1 98.88 238 ASP B O 1
ATOM 4439 N N . MET B 1 239 ? 3.684 15.055 -2.049 1 97.62 239 MET B N 1
ATOM 4440 C CA . MET B 1 239 ? 2.748 16.141 -1.756 1 97.62 239 MET B CA 1
ATOM 4441 C C . MET B 1 239 ? 2.262 16.797 -3.041 1 97.62 239 MET B C 1
ATOM 4443 O O . MET B 1 239 ? 1.386 17.672 -3.006 1 97.62 239 MET B O 1
ATOM 4447 N N . VAL B 1 240 ? 2.707 16.406 -4.133 1 97 240 VAL B N 1
ATOM 4448 C CA . VAL B 1 240 ? 2.543 17.219 -5.34 1 97 240 VAL B CA 1
ATOM 4449 C C . VAL B 1 240 ? 1.433 16.625 -6.207 1 97 240 VAL B C 1
ATOM 4451 O O . VAL B 1 240 ? 0.548 17.344 -6.668 1 97 240 VAL B O 1
ATOM 4454 N N . GLY B 1 241 ? 1.459 15.375 -6.469 1 97.25 241 GLY B N 1
ATOM 4455 C CA . GLY B 1 241 ? 0.518 14.734 -7.371 1 97.25 241 GLY B CA 1
ATOM 4456 C C . GLY B 1 241 ? 0.93 14.828 -8.828 1 97.25 241 GLY B C 1
ATOM 4457 O O . GLY B 1 241 ? 2.082 15.141 -9.133 1 97.25 241 GLY B O 1
ATOM 4458 N N . GLY B 1 242 ? 0.027 14.328 -9.68 1 97 242 GLY B N 1
ATOM 4459 C CA . GLY B 1 242 ? 0.215 14.453 -11.117 1 97 242 GLY B CA 1
ATOM 4460 C C . GLY B 1 242 ? 1.419 13.688 -11.625 1 97 242 GLY B C 1
ATOM 4461 O O . GLY B 1 242 ? 1.68 12.562 -11.188 1 97 242 GLY B O 1
ATOM 4462 N N . ASP B 1 243 ? 2.1 14.305 -12.539 1 96.62 243 ASP B N 1
ATOM 4463 C CA . ASP B 1 243 ? 3.229 13.656 -13.195 1 96.62 243 ASP B CA 1
ATOM 4464 C C . ASP B 1 243 ? 4.383 13.438 -12.219 1 96.62 243 ASP B C 1
ATOM 4466 O O . ASP B 1 243 ? 5.094 12.438 -12.305 1 96.62 243 ASP B O 1
ATOM 4470 N N . VAL B 1 244 ? 4.551 14.383 -11.344 1 97.69 244 VAL B N 1
ATOM 4471 C CA . VAL B 1 244 ? 5.609 14.25 -10.344 1 97.69 244 VAL B CA 1
ATOM 4472 C C . VAL B 1 244 ? 5.383 13 -9.508 1 97.69 244 VAL B C 1
ATOM 4474 O O . VAL B 1 244 ? 6.316 12.227 -9.273 1 97.69 244 VAL B O 1
ATOM 4477 N N . PHE B 1 245 ? 4.195 12.789 -9.156 1 98.44 245 PHE B N 1
ATOM 4478 C CA . PHE B 1 245 ? 3.82 11.586 -8.422 1 98.44 245 PHE B CA 1
ATOM 4479 C C . PHE B 1 245 ? 4.129 10.336 -9.234 1 98.44 245 PHE B C 1
ATOM 4481 O O . PHE B 1 245 ? 4.719 9.383 -8.719 1 98.44 245 PHE B O 1
ATOM 4488 N N . LEU B 1 246 ? 3.701 10.328 -10.445 1 98.38 246 LEU B N 1
ATOM 4489 C CA . LEU B 1 246 ? 3.883 9.148 -11.289 1 98.38 246 LEU B CA 1
ATOM 4490 C C . LEU B 1 246 ? 5.363 8.859 -11.508 1 98.38 246 LEU B C 1
ATOM 4492 O O . LEU B 1 246 ? 5.785 7.703 -11.492 1 98.38 246 LEU B O 1
ATOM 4496 N N . GLU B 1 247 ? 6.176 9.875 -11.695 1 98.31 247 GLU B N 1
ATOM 4497 C CA . GLU B 1 247 ? 7.617 9.688 -11.836 1 98.31 247 GLU B CA 1
ATOM 4498 C C . GLU B 1 247 ? 8.234 9.18 -10.531 1 98.31 247 GLU B C 1
ATOM 4500 O O . GLU B 1 247 ? 9.141 8.344 -10.555 1 98.31 247 GLU B O 1
ATOM 4505 N N . ALA B 1 248 ? 7.758 9.719 -9.43 1 98.75 248 ALA B N 1
ATOM 4506 C CA . ALA B 1 248 ? 8.227 9.234 -8.133 1 98.75 248 ALA B CA 1
ATOM 4507 C C . ALA B 1 248 ? 7.855 7.77 -7.926 1 98.75 248 ALA B C 1
ATOM 4509 O O . ALA B 1 248 ? 8.672 6.98 -7.441 1 98.75 248 ALA B O 1
ATOM 4510 N N . LEU B 1 249 ? 6.676 7.426 -8.32 1 98.75 249 LEU B N 1
ATOM 4511 C CA . LEU B 1 249 ? 6.203 6.047 -8.234 1 98.75 249 LEU B CA 1
ATOM 4512 C C . LEU B 1 249 ? 7.113 5.113 -9.023 1 98.75 249 LEU B C 1
ATOM 4514 O O . LEU B 1 249 ? 7.484 4.043 -8.539 1 98.75 249 LEU B O 1
ATOM 4518 N N . ARG B 1 250 ? 7.477 5.504 -10.156 1 98.12 250 ARG B N 1
ATOM 4519 C CA . ARG B 1 250 ? 8.305 4.691 -11.047 1 98.12 250 ARG B CA 1
ATOM 4520 C C . ARG B 1 250 ? 9.742 4.621 -10.539 1 98.12 250 ARG B C 1
ATOM 4522 O O . ARG B 1 250 ? 10.531 3.799 -11.008 1 98.12 250 ARG B O 1
ATOM 4529 N N . SER B 1 251 ? 10.094 5.441 -9.562 1 98.56 251 SER B N 1
ATOM 4530 C CA . SER B 1 251 ? 11.438 5.484 -9.008 1 98.56 251 SER B CA 1
ATOM 4531 C C . SER B 1 251 ? 11.578 4.551 -7.812 1 98.56 251 SER B C 1
ATOM 4533 O O . SER B 1 251 ? 12.664 4.414 -7.246 1 98.56 251 SER B O 1
ATOM 4535 N N . LEU B 1 252 ? 10.523 3.91 -7.449 1 98.75 252 LEU B N 1
ATOM 4536 C CA . LEU B 1 252 ? 10.531 3.057 -6.27 1 98.75 252 LEU B CA 1
ATOM 4537 C C . LEU B 1 252 ? 11.344 1.792 -6.512 1 98.75 252 LEU B C 1
ATOM 4539 O O . LEU B 1 252 ? 11.328 1.24 -7.613 1 98.75 252 LEU B O 1
ATOM 4543 N N . ALA B 1 253 ? 11.984 1.346 -5.465 1 98.19 253 ALA B N 1
ATOM 4544 C CA . ALA B 1 253 ? 12.641 0.041 -5.426 1 98.19 253 ALA B CA 1
ATOM 4545 C C . ALA B 1 253 ? 11.617 -1.081 -5.273 1 98.19 253 ALA B C 1
ATOM 4547 O O . ALA B 1 253 ? 10.438 -0.826 -5.016 1 98.19 253 ALA B O 1
ATOM 4548 N N . TYR B 1 254 ? 12.125 -2.361 -5.484 1 97.25 254 TYR B N 1
ATOM 4549 C CA . TYR B 1 254 ? 11.32 -3.545 -5.211 1 97.25 254 TYR B CA 1
ATOM 4550 C C . TYR B 1 254 ? 10.773 -3.516 -3.789 1 97.25 254 TYR B C 1
ATOM 4552 O O . TYR B 1 254 ? 11.531 -3.322 -2.832 1 97.25 254 TYR B O 1
ATOM 4560 N N . GLU B 1 255 ? 9.398 -3.555 -3.65 1 97.94 255 GLU B N 1
ATOM 4561 C CA . GLU B 1 255 ? 8.641 -3.477 -2.404 1 97.94 255 GLU B CA 1
ATOM 4562 C C . GLU B 1 255 ? 8.711 -2.076 -1.805 1 97.94 255 GLU B C 1
ATOM 4564 O O . GLU B 1 255 ? 8.43 -1.888 -0.618 1 97.94 255 GLU B O 1
ATOM 4569 N N . GLY B 1 256 ? 9.188 -1.092 -2.652 1 98.69 256 GLY B N 1
ATOM 4570 C CA . GLY B 1 256 ? 9.086 0.294 -2.225 1 98.69 256 GLY B CA 1
ATOM 4571 C C . GLY B 1 256 ? 7.652 0.754 -2.035 1 98.69 256 GLY B C 1
ATOM 4572 O O . GLY B 1 256 ? 6.723 0.128 -2.547 1 98.69 256 GLY B O 1
ATOM 4573 N N . ARG B 1 257 ? 7.5 1.839 -1.283 1 98.75 257 ARG B N 1
ATOM 4574 C CA . ARG B 1 257 ? 6.148 2.324 -1.026 1 98.75 257 ARG B CA 1
ATOM 4575 C C . ARG B 1 257 ? 6.086 3.846 -1.122 1 98.75 257 ARG B C 1
ATOM 4577 O O . ARG B 1 257 ? 7.043 4.535 -0.764 1 98.75 257 ARG B O 1
ATOM 4584 N N . ILE B 1 258 ? 4.98 4.27 -1.665 1 98.94 258 ILE B N 1
ATOM 4585 C CA . ILE B 1 258 ? 4.73 5.699 -1.8 1 98.94 258 ILE B CA 1
ATOM 4586 C C . ILE B 1 258 ? 3.502 6.09 -0.978 1 98.94 258 ILE B C 1
ATOM 4588 O O . ILE B 1 258 ? 2.49 5.383 -0.989 1 98.94 258 ILE B O 1
ATOM 4592 N N . VAL B 1 259 ? 3.621 7.191 -0.199 1 98.94 259 VAL B N 1
ATOM 4593 C CA . VAL B 1 259 ? 2.516 7.742 0.578 1 98.94 259 VAL B CA 1
ATOM 4594 C C . VAL B 1 259 ? 1.998 9.016 -0.091 1 98.94 259 VAL B C 1
ATOM 4596 O O . VAL B 1 259 ? 2.744 9.977 -0.262 1 98.94 259 VAL B O 1
ATOM 4599 N N . VAL B 1 260 ? 0.742 8.969 -0.46 1 98.81 260 VAL B N 1
ATOM 4600 C CA . VAL B 1 260 ? 0.054 10.141 -1 1 98.81 260 VAL B CA 1
ATOM 4601 C C . VAL B 1 260 ? -0.436 11.023 0.144 1 98.81 260 VAL B C 1
ATOM 4603 O O . VAL B 1 260 ? -1.338 10.641 0.893 1 98.81 260 VAL B O 1
ATOM 4606 N N . VAL B 1 261 ? 0.093 12.266 0.18 1 98.19 261 VAL B N 1
ATOM 4607 C CA . VAL B 1 261 ? -0.217 13.148 1.3 1 98.19 261 VAL B CA 1
ATOM 4608 C C . VAL B 1 261 ? -1.019 14.352 0.806 1 98.19 261 VAL B C 1
ATOM 4610 O O . VAL B 1 261 ? -1.823 14.914 1.55 1 98.19 261 VAL B O 1
ATOM 4613 N N . GLY B 1 262 ? -0.77 14.742 -0.404 1 95.88 262 GLY B N 1
ATOM 4614 C CA . GLY B 1 262 ? -1.47 15.891 -0.947 1 95.88 262 GLY B CA 1
ATOM 4615 C C . GLY B 1 262 ? -1.312 16.031 -2.449 1 95.88 262 GLY B C 1
ATOM 4616 O O . GLY B 1 262 ? -0.685 15.188 -3.094 1 95.88 262 GLY B O 1
ATOM 4617 N N . PHE B 1 263 ? -1.888 17.141 -2.965 1 95.38 263 PHE B N 1
ATOM 4618 C CA . PHE B 1 263 ? -1.904 17.406 -4.398 1 95.38 263 PHE B CA 1
ATOM 4619 C C . PHE B 1 263 ? -1.641 18.875 -4.68 1 95.38 263 PHE B C 1
ATOM 4621 O O . PHE B 1 263 ? -2.381 19.516 -5.434 1 95.38 263 PHE B O 1
ATOM 4628 N N . THR B 1 264 ? -0.609 19.344 -4.152 1 92.38 264 THR B N 1
ATOM 4629 C CA . THR B 1 264 ? -0.311 20.766 -4.262 1 92.38 264 THR B CA 1
ATOM 4630 C C . THR B 1 264 ? -0.091 21.172 -5.715 1 92.38 264 THR B C 1
ATOM 4632 O O . THR B 1 264 ? -0.214 22.344 -6.07 1 92.38 264 THR B O 1
ATOM 4635 N N . GLY B 1 265 ? 0.2 20.188 -6.547 1 90.44 265 GLY B N 1
ATOM 4636 C CA . GLY B 1 265 ? 0.368 20.469 -7.965 1 90.44 265 GLY B CA 1
ATOM 4637 C C . GLY B 1 265 ? -0.947 20.672 -8.695 1 90.44 265 GLY B C 1
ATOM 4638 O O . GLY B 1 265 ? -0.965 21.141 -9.836 1 90.44 265 GLY B O 1
ATOM 4639 N N . GLY B 1 266 ? -1.972 20.266 -8.062 1 90.69 266 GLY B N 1
ATOM 4640 C CA . GLY B 1 266 ? -3.291 20.547 -8.602 1 90.69 266 GLY B CA 1
ATOM 4641 C C . GLY B 1 266 ? -3.867 19.406 -9.422 1 90.69 266 GLY B C 1
ATOM 4642 O O . GLY B 1 266 ? -5.031 19.453 -9.828 1 90.69 266 GLY B O 1
ATOM 4643 N N . THR B 1 267 ? -3.076 18.453 -9.688 1 94.19 267 THR B N 1
ATOM 4644 C CA . THR B 1 267 ? -3.545 17.328 -10.492 1 94.19 267 THR B CA 1
ATOM 4645 C C . THR B 1 267 ? -3.492 16.031 -9.688 1 94.19 267 THR B C 1
ATOM 4647 O O . THR B 1 267 ? -2.52 15.773 -8.977 1 94.19 267 THR B O 1
ATOM 4650 N N . ILE B 1 268 ? -4.531 15.297 -9.836 1 95 268 ILE B N 1
ATOM 4651 C CA . ILE B 1 268 ? -4.621 13.992 -9.188 1 95 268 ILE B CA 1
ATOM 4652 C C . ILE B 1 268 ? -4.148 12.898 -10.141 1 95 268 ILE B C 1
ATOM 4654 O O . ILE B 1 268 ? -4.664 12.773 -11.258 1 95 268 ILE B O 1
ATOM 4658 N N . ALA B 1 269 ? -3.252 12.133 -9.719 1 95.38 269 ALA B N 1
ATOM 4659 C CA . ALA B 1 269 ? -2.715 11.07 -10.555 1 95.38 269 ALA B CA 1
ATOM 4660 C C . ALA B 1 269 ? -3.584 9.82 -10.477 1 95.38 269 ALA B C 1
ATOM 4662 O O . ALA B 1 269 ? -4.34 9.641 -9.523 1 95.38 269 ALA B O 1
ATOM 4663 N N . SER B 1 270 ? -3.5 9.016 -11.523 1 97.31 270 SER B N 1
ATOM 4664 C CA . SER B 1 270 ? -4.07 7.672 -11.562 1 97.31 270 SER B CA 1
ATOM 4665 C C . SER B 1 270 ? -2.979 6.605 -11.602 1 97.31 270 SER B C 1
ATOM 4667 O O . SER B 1 270 ? -2.164 6.582 -12.531 1 97.31 270 SER B O 1
ATOM 4669 N N . VAL B 1 271 ? -3.008 5.719 -10.633 1 98.31 271 VAL B N 1
ATOM 4670 C CA . VAL B 1 271 ? -1.989 4.684 -10.516 1 98.31 271 VAL B CA 1
ATOM 4671 C C . VAL B 1 271 ? -2.391 3.465 -11.352 1 98.31 271 VAL B C 1
ATOM 4673 O O . VAL B 1 271 ? -3.391 2.805 -11.047 1 98.31 271 VAL B O 1
ATOM 4676 N N . PRO B 1 272 ? -1.641 3.203 -12.367 1 97.5 272 PRO B N 1
ATOM 4677 C CA . PRO B 1 272 ? -1.946 1.956 -13.078 1 97.5 272 PRO B CA 1
ATOM 4678 C C . PRO B 1 272 ? -1.704 0.717 -12.219 1 97.5 272 PRO B C 1
ATOM 4680 O O . PRO B 1 272 ? -0.59 0.507 -11.727 1 97.5 272 PRO B O 1
ATOM 4683 N N . ALA B 1 273 ? -2.715 -0.109 -12.117 1 98 273 ALA B N 1
ATOM 4684 C CA . ALA B 1 273 ? -2.621 -1.271 -11.242 1 98 273 ALA B CA 1
ATOM 4685 C C . ALA B 1 273 ? -1.547 -2.24 -11.727 1 98 273 ALA B C 1
ATOM 4687 O O . ALA B 1 273 ? -0.926 -2.939 -10.922 1 98 273 ALA B O 1
ATOM 4688 N N . ASN B 1 274 ? -1.305 -2.285 -12.977 1 96.69 274 ASN B N 1
ATOM 4689 C CA . ASN B 1 274 ? -0.287 -3.191 -13.5 1 96.69 274 ASN B CA 1
ATOM 4690 C C . ASN B 1 274 ? 1.116 -2.752 -13.086 1 96.69 274 ASN B C 1
ATOM 4692 O O . ASN B 1 274 ? 2.014 -3.584 -12.938 1 96.69 274 ASN B O 1
ATOM 4696 N N . LEU B 1 275 ? 1.291 -1.455 -12.93 1 97.69 275 LEU B N 1
ATOM 4697 C CA . LEU B 1 275 ? 2.58 -0.976 -12.445 1 97.69 275 LEU B CA 1
ATOM 4698 C C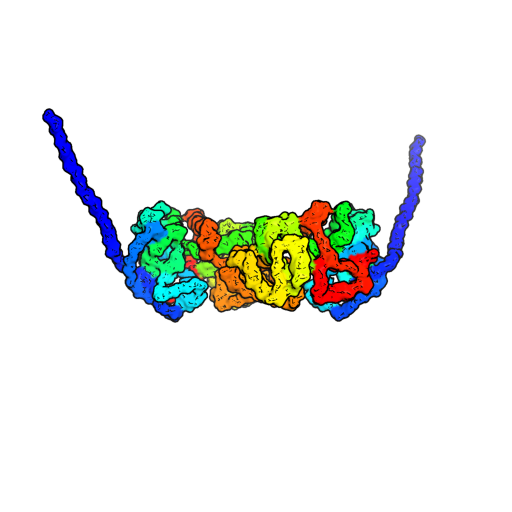 . LEU B 1 275 ? 2.838 -1.46 -11.023 1 97.69 275 LEU B C 1
ATOM 4700 O O . LEU B 1 275 ? 3.955 -1.868 -10.695 1 97.69 275 LEU B O 1
ATOM 4704 N N . LEU B 1 276 ? 1.813 -1.41 -10.188 1 98.62 276 LEU B N 1
ATOM 4705 C CA . LEU B 1 276 ? 1.946 -1.923 -8.828 1 98.62 276 LEU B CA 1
ATOM 4706 C C . LEU B 1 276 ? 2.381 -3.385 -8.844 1 98.62 276 LEU B C 1
ATOM 4708 O O . LEU B 1 276 ? 3.279 -3.773 -8.094 1 98.62 276 LEU B O 1
ATOM 4712 N N . LEU B 1 277 ? 1.746 -4.172 -9.672 1 97.88 277 LEU B N 1
ATOM 4713 C CA . LEU B 1 277 ? 2.018 -5.605 -9.734 1 97.88 277 LEU B CA 1
ATOM 4714 C C . LEU B 1 277 ? 3.418 -5.871 -10.273 1 97.88 277 LEU B C 1
ATOM 4716 O O . LEU B 1 277 ? 4.227 -6.531 -9.617 1 97.88 277 LEU B O 1
ATOM 4720 N N . LEU B 1 278 ? 3.783 -5.309 -11.414 1 96.25 278 LEU B N 1
ATOM 4721 C CA . LEU B 1 278 ? 5.008 -5.641 -12.133 1 96.25 278 LEU B CA 1
ATOM 4722 C C . LEU B 1 278 ? 6.234 -5.145 -11.375 1 96.25 278 LEU B C 1
ATOM 4724 O O . LEU B 1 278 ? 7.285 -5.785 -11.406 1 96.25 278 LEU B O 1
ATOM 4728 N N . LYS B 1 279 ? 6.074 -4.051 -10.648 1 97.06 279 LYS B N 1
ATOM 4729 C CA . LYS B 1 279 ? 7.195 -3.516 -9.883 1 97.06 279 LYS B CA 1
ATOM 4730 C C . LYS B 1 279 ? 7.156 -4 -8.438 1 97.06 279 LYS B C 1
ATOM 4732 O O . LYS B 1 279 ? 8.109 -3.797 -7.684 1 97.06 279 LYS B O 1
ATOM 4737 N N . ASN B 1 280 ? 6.051 -4.629 -8.094 1 98.38 280 ASN B N 1
ATOM 4738 C CA . ASN B 1 280 ? 5.887 -5.133 -6.738 1 98.38 280 ASN B CA 1
ATOM 4739 C C . ASN B 1 280 ? 6.008 -4.016 -5.707 1 98.38 280 ASN B C 1
ATOM 4741 O O . ASN B 1 280 ? 6.742 -4.148 -4.727 1 98.38 280 ASN B O 1
ATOM 4745 N N . ILE B 1 281 ? 5.227 -2.951 -5.957 1 98.81 281 ILE B N 1
ATOM 4746 C CA . ILE B 1 281 ? 5.336 -1.774 -5.102 1 98.81 281 ILE B CA 1
ATOM 4747 C C . ILE B 1 281 ? 3.979 -1.464 -4.473 1 98.81 281 ILE B C 1
ATOM 4749 O O . ILE B 1 281 ? 2.984 -2.129 -4.77 1 98.81 281 ILE B O 1
ATOM 4753 N N . THR B 1 282 ? 3.979 -0.46 -3.521 1 98.88 282 THR B N 1
ATOM 4754 C CA . THR B 1 282 ? 2.801 -0.106 -2.736 1 98.88 282 THR B CA 1
ATOM 4755 C C . THR B 1 282 ? 2.5 1.385 -2.855 1 98.88 282 THR B C 1
ATOM 4757 O O . THR B 1 282 ? 3.408 2.215 -2.795 1 98.88 282 THR B O 1
ATOM 4760 N N . ALA B 1 283 ? 1.265 1.688 -3.109 1 98.94 283 ALA B N 1
ATOM 4761 C CA . ALA B 1 283 ? 0.752 3.051 -2.998 1 98.94 283 ALA B CA 1
ATOM 4762 C C . ALA B 1 283 ? -0.267 3.162 -1.868 1 98.94 283 ALA B C 1
ATOM 4764 O O . ALA B 1 283 ? -1.205 2.365 -1.788 1 98.94 283 ALA B O 1
ATOM 4765 N N . MET B 1 284 ? -0.096 4.152 -0.99 1 98.81 284 MET B N 1
ATOM 4766 C CA . MET B 1 284 ? -1.001 4.305 0.146 1 98.81 284 MET B CA 1
ATOM 4767 C C . MET B 1 284 ? -1.331 5.773 0.386 1 98.81 284 MET B C 1
ATOM 4769 O O . MET B 1 284 ? -0.611 6.66 -0.079 1 98.81 284 MET B O 1
ATOM 4773 N N . GLY B 1 285 ? -2.443 5.98 0.986 1 98.75 285 GLY B N 1
ATOM 4774 C CA . GLY B 1 285 ? -2.861 7.328 1.328 1 98.75 285 GLY B CA 1
ATOM 4775 C C . GLY B 1 285 ? -2.729 7.641 2.807 1 98.75 285 GLY B C 1
ATOM 4776 O O . GLY B 1 285 ? -2.707 6.73 3.637 1 98.75 285 GLY B O 1
ATOM 4777 N N . LEU B 1 286 ? -2.641 8.938 3.078 1 98.56 286 LEU B N 1
ATOM 4778 C CA . LEU B 1 286 ? -2.656 9.398 4.461 1 98.56 286 LEU B CA 1
ATOM 4779 C C . LEU B 1 286 ? -3.602 10.586 4.625 1 98.56 286 LEU B C 1
ATOM 4781 O O . LEU B 1 286 ? -3.346 11.672 4.094 1 98.56 286 LEU B O 1
ATOM 4785 N N . TYR B 1 287 ? -4.625 10.32 5.316 1 96.62 287 TYR B N 1
ATOM 4786 C CA . TYR B 1 287 ? -5.488 11.375 5.828 1 96.62 287 TYR B CA 1
ATOM 4787 C C . TYR B 1 287 ? -5.285 11.57 7.328 1 96.62 287 TYR B C 1
ATOM 4789 O O . TYR B 1 287 ? -6.078 11.078 8.133 1 96.62 287 TYR B O 1
ATOM 4797 N N . TRP B 1 288 ? -4.363 12.367 7.672 1 96.12 288 TRP B N 1
ATOM 4798 C CA . TRP B 1 288 ? -3.824 12.453 9.023 1 96.12 288 TRP B CA 1
ATOM 4799 C C . TRP B 1 288 ? -4.906 12.867 10.016 1 96.12 288 TRP B C 1
ATOM 4801 O O . TRP B 1 288 ? -5.07 12.234 11.062 1 96.12 288 TRP B O 1
ATOM 4811 N N . SER B 1 289 ? -5.691 13.867 9.68 1 93.5 289 SER B N 1
ATOM 4812 C CA . SER B 1 289 ? -6.625 14.438 10.648 1 93.5 289 SER B CA 1
ATOM 4813 C C . SER B 1 289 ? -7.742 13.453 10.977 1 93.5 289 SER B C 1
ATOM 4815 O O . SER B 1 289 ? -8.359 13.539 12.039 1 93.5 289 SER B O 1
ATOM 4817 N N . ARG B 1 290 ? -7.953 12.562 10.117 1 94.19 290 ARG B N 1
ATOM 4818 C CA . ARG B 1 290 ? -9.016 11.586 10.344 1 94.19 290 ARG B CA 1
ATOM 4819 C C . ARG B 1 290 ? -8.648 10.633 11.469 1 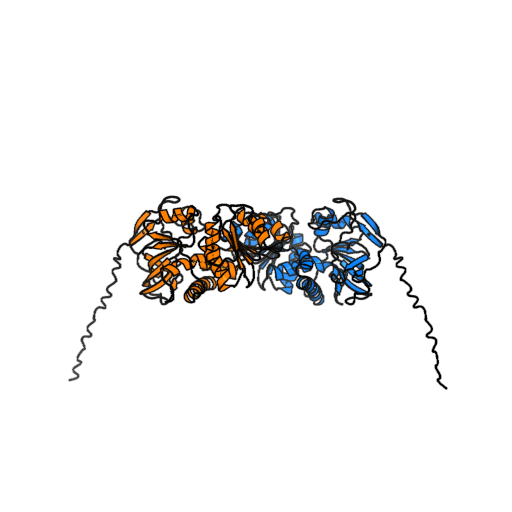94.19 290 ARG B C 1
ATOM 4821 O O . ARG B 1 290 ? -9.531 10.031 12.094 1 94.19 290 ARG B O 1
ATOM 4828 N N . TYR B 1 291 ? -7.434 10.43 11.75 1 96.44 291 TYR B N 1
ATOM 4829 C CA . TYR B 1 291 ? -6.992 9.57 12.836 1 96.44 291 TYR B CA 1
ATOM 4830 C C . TYR B 1 291 ? -7.523 10.062 14.18 1 96.44 291 TYR B C 1
ATOM 4832 O O . TYR B 1 291 ? -7.68 9.281 15.117 1 96.44 291 TYR B O 1
ATOM 4840 N N . ARG B 1 292 ? -7.777 11.359 14.219 1 94.56 292 ARG B N 1
ATOM 4841 C CA . ARG B 1 292 ? -8.336 11.914 15.453 1 94.56 292 ARG B CA 1
ATOM 4842 C C . ARG B 1 292 ? -9.602 11.164 15.859 1 94.56 292 ARG B C 1
ATOM 4844 O O . ARG B 1 292 ? -9.852 10.961 17.047 1 94.56 292 ARG B O 1
ATOM 4851 N N . HIS B 1 293 ? -10.359 10.727 14.875 1 93.06 293 HIS B N 1
ATOM 4852 C CA . HIS B 1 293 ? -11.625 10.047 15.133 1 93.06 293 HIS B CA 1
ATOM 4853 C C . HIS B 1 293 ? -11.469 8.539 15.023 1 93.06 293 HIS B C 1
ATOM 4855 O O . HIS B 1 293 ? -12.164 7.781 15.703 1 93.06 293 HIS B O 1
ATOM 4861 N N . GLN B 1 294 ? -10.523 8.102 14.234 1 94.56 294 GLN B N 1
ATOM 4862 C CA . GLN B 1 294 ? -10.398 6.676 13.93 1 94.56 294 GLN B CA 1
ATOM 4863 C C . GLN B 1 294 ? -9.492 5.977 14.938 1 94.56 294 GLN B C 1
ATOM 4865 O O . GLN B 1 294 ? -9.68 4.789 15.227 1 94.56 294 GLN B O 1
ATOM 4870 N N . ASN B 1 295 ? -8.547 6.727 15.406 1 96.19 295 ASN B N 1
ATOM 4871 C CA . ASN B 1 295 ? -7.562 6.207 16.344 1 96.19 295 ASN B CA 1
ATOM 4872 C C . ASN B 1 295 ? -6.891 7.332 17.125 1 96.19 295 ASN B C 1
ATOM 4874 O O . ASN B 1 295 ? -5.73 7.664 16.875 1 96.19 295 ASN B O 1
ATOM 4878 N N . PHE B 1 296 ? -7.539 7.828 18.156 1 96.81 296 PHE B N 1
ATOM 4879 C CA . PHE B 1 296 ? -7.113 9.016 18.891 1 96.81 296 PHE B CA 1
ATOM 4880 C C . PHE B 1 296 ? -5.801 8.758 19.625 1 96.81 296 PHE B C 1
ATOM 4882 O O . PHE B 1 296 ? -4.918 9.625 19.641 1 96.81 296 PHE B O 1
ATOM 4889 N N . PRO B 1 297 ? -5.582 7.559 20.188 1 97.12 297 PRO B N 1
ATOM 4890 C CA . PRO B 1 297 ? -4.332 7.34 20.922 1 97.12 297 PRO B CA 1
ATOM 4891 C C . PRO B 1 297 ? -3.096 7.512 20.047 1 97.12 297 PRO B C 1
ATOM 4893 O O . PRO B 1 297 ? -2.135 8.172 20.453 1 97.12 297 PRO B O 1
ATOM 4896 N N . ILE B 1 298 ? -3.188 6.965 18.875 1 96.44 298 ILE B N 1
ATOM 4897 C CA . ILE B 1 298 ? -2.018 7.082 18.016 1 96.44 298 ILE B CA 1
ATOM 4898 C C . ILE B 1 298 ? -1.888 8.523 17.516 1 96.44 298 ILE B C 1
ATOM 4900 O O . ILE B 1 298 ? -0.776 9.031 17.344 1 96.44 298 ILE B O 1
ATOM 4904 N N . PHE B 1 299 ? -3.021 9.102 17.25 1 97.69 299 PHE B N 1
ATOM 4905 C CA . PHE B 1 299 ? -3.049 10.5 16.828 1 97.69 299 PHE B CA 1
ATOM 4906 C C . PHE B 1 299 ? -2.42 11.391 17.891 1 97.69 299 PHE B C 1
ATOM 4908 O O . PHE B 1 299 ? -1.504 12.164 17.594 1 97.69 299 PHE B O 1
ATOM 4915 N N . SER B 1 300 ? -2.828 11.242 19.094 1 97.69 300 SER B N 1
ATOM 4916 C CA . SER B 1 300 ? -2.354 12.055 20.203 1 97.69 300 SER B CA 1
ATOM 4917 C C . SER B 1 300 ? -0.878 11.797 20.484 1 97.69 300 SER B C 1
ATOM 4919 O O . SER B 1 300 ? -0.122 12.727 20.766 1 97.69 300 SER B O 1
ATOM 4921 N N . ARG B 1 301 ? -0.476 10.617 20.375 1 96.88 301 ARG B N 1
ATOM 4922 C CA . ARG B 1 301 ? 0.916 10.258 20.625 1 96.88 301 ARG B CA 1
ATOM 4923 C C . ARG B 1 301 ? 1.845 10.93 19.609 1 96.88 301 ARG B C 1
ATOM 4925 O O . ARG B 1 301 ? 2.967 11.312 19.953 1 96.88 301 ARG B O 1
ATOM 4932 N N . SER B 1 302 ? 1.389 11 18.438 1 96.5 302 SER B N 1
ATOM 4933 C CA . SER B 1 302 ? 2.229 11.617 17.406 1 96.5 302 SER B CA 1
ATOM 4934 C C . SER B 1 302 ? 2.494 13.086 17.719 1 96.5 302 SER B C 1
ATOM 4936 O O . SER B 1 302 ? 3.594 13.586 17.484 1 96.5 302 SER B O 1
ATOM 4938 N N . LEU B 1 303 ? 1.54 13.766 18.281 1 98.06 303 LEU B N 1
ATOM 4939 C CA . LEU B 1 303 ? 1.705 15.172 18.625 1 98.06 303 LEU B CA 1
ATOM 4940 C C . LEU B 1 303 ? 2.59 15.32 19.859 1 98.06 303 LEU B C 1
ATOM 4942 O O . LEU B 1 303 ? 3.443 16.203 19.922 1 98.06 303 LEU B O 1
ATOM 4946 N N . SER B 1 304 ? 2.428 14.422 20.734 1 97.94 304 SER B N 1
ATOM 4947 C CA . SER B 1 304 ? 3.311 14.406 21.906 1 97.94 304 SER B CA 1
ATOM 4948 C C . SER B 1 304 ? 4.754 14.133 21.5 1 97.94 304 SER B C 1
ATOM 4950 O O . SER B 1 304 ? 5.68 14.758 22.016 1 97.94 304 SER B O 1
ATOM 4952 N N . SER B 1 305 ? 4.875 13.25 20.594 1 97.75 305 SER B N 1
ATOM 4953 C CA . SER B 1 305 ? 6.211 12.938 20.094 1 97.75 305 SER B CA 1
ATOM 4954 C C . SER B 1 305 ? 6.848 14.141 19.406 1 97.75 305 SER B C 1
ATOM 4956 O O . SER B 1 305 ? 8.023 14.43 19.625 1 97.75 305 SER B O 1
ATOM 4958 N N . ALA B 1 306 ? 6.066 14.812 18.609 1 98.5 306 ALA B N 1
ATOM 4959 C CA . ALA B 1 306 ? 6.59 15.992 17.922 1 98.5 306 ALA B CA 1
ATOM 4960 C C . ALA B 1 306 ? 7.094 17.031 18.922 1 98.5 306 ALA B C 1
ATOM 4962 O O . ALA B 1 306 ? 8.18 17.578 18.75 1 98.5 306 ALA B O 1
ATOM 4963 N N . LEU B 1 307 ? 6.352 17.25 19.969 1 98.62 307 LEU B N 1
ATOM 4964 C CA . LEU B 1 307 ? 6.73 18.203 21 1 98.62 307 LEU B CA 1
ATOM 4965 C C . LEU B 1 307 ? 7.984 17.734 21.734 1 98.62 307 LEU B C 1
ATOM 4967 O O . LEU B 1 307 ? 8.883 18.531 22.016 1 98.62 307 LEU B O 1
ATOM 4971 N N . GLN B 1 308 ? 8.039 16.469 22 1 98.19 308 GLN B N 1
ATOM 4972 C CA . GLN B 1 308 ? 9.18 15.906 22.703 1 98.19 308 GLN B CA 1
ATOM 4973 C C . GLN B 1 308 ? 10.445 15.984 21.844 1 98.19 308 GLN B C 1
ATOM 4975 O O . GLN B 1 308 ? 11.508 16.359 22.344 1 98.19 308 GLN B O 1
ATOM 4980 N N . TYR B 1 309 ? 10.289 15.617 20.594 1 98.5 309 TYR B N 1
ATOM 4981 C CA . TYR B 1 309 ? 11.43 15.703 19.703 1 98.5 309 TYR B CA 1
ATOM 4982 C C . TYR B 1 309 ? 11.961 17.125 19.625 1 98.5 309 TYR B C 1
ATOM 4984 O O . TYR B 1 309 ? 13.18 17.344 19.578 1 98.5 309 TYR B O 1
ATOM 4992 N N . CYS B 1 310 ? 11.062 18.078 19.594 1 98.44 310 CYS B N 1
ATOM 4993 C CA . CYS B 1 310 ? 11.445 19.484 19.531 1 98.44 310 CYS B CA 1
ATOM 4994 C C . CYS B 1 310 ? 12.109 19.938 20.828 1 98.44 310 CYS B C 1
ATOM 4996 O O . CYS B 1 310 ? 13.133 20.625 20.797 1 98.44 310 CYS B O 1
ATOM 4998 N N . GLN B 1 311 ? 11.609 19.5 21.906 1 97.88 311 GLN B N 1
ATOM 4999 C CA . GLN B 1 311 ? 12.148 19.828 23.219 1 97.88 311 GLN B CA 1
ATOM 5000 C C . GLN B 1 311 ? 13.578 19.312 23.375 1 97.88 311 GLN B C 1
ATOM 5002 O O . GLN B 1 311 ? 14.422 19.984 23.984 1 97.88 311 GLN B O 1
ATOM 5007 N N . GLU B 1 312 ? 13.812 18.203 22.812 1 97.88 312 GLU B N 1
ATOM 5008 C CA . GLU B 1 312 ? 15.102 17.547 22.938 1 97.88 312 GLU B CA 1
ATOM 5009 C C . GLU B 1 312 ? 16.094 18.047 21.875 1 97.88 312 GLU B C 1
ATOM 5011 O O . GLU B 1 312 ? 17.266 17.672 21.891 1 97.88 312 GLU B O 1
ATOM 5016 N N . GLY B 1 313 ? 15.617 18.797 21 1 97.56 313 GLY B N 1
ATOM 5017 C CA . GLY B 1 313 ? 16.469 19.391 20 1 97.56 313 GLY B CA 1
ATOM 5018 C C . GLY B 1 313 ? 16.75 18.469 18.828 1 97.56 313 GLY B C 1
ATOM 5019 O O . GLY B 1 313 ? 17.625 18.734 18 1 97.56 313 GLY B O 1
ATOM 5020 N N . HIS B 1 314 ? 15.953 17.422 18.75 1 98.19 314 HIS B N 1
ATOM 5021 C CA . HIS B 1 314 ? 16.156 16.469 17.656 1 98.19 314 HIS B CA 1
ATOM 5022 C C . HIS B 1 314 ? 15.57 17 16.344 1 98.19 314 HIS B C 1
ATOM 5024 O O . HIS B 1 314 ? 16.062 16.672 15.266 1 98.19 314 HIS B O 1
ATOM 5030 N N . ILE B 1 315 ? 14.469 17.766 16.469 1 98.25 315 ILE B N 1
ATOM 5031 C CA . ILE B 1 315 ? 13.898 18.406 15.289 1 98.25 315 ILE B CA 1
ATOM 5032 C C . ILE B 1 315 ? 13.82 19.922 15.516 1 98.25 315 ILE B C 1
ATOM 5034 O O . ILE B 1 315 ? 13.781 20.375 16.656 1 98.25 315 ILE B O 1
ATOM 5038 N N . GLN B 1 316 ? 13.836 20.625 14.406 1 97.62 316 GLN B N 1
ATOM 5039 C CA . GLN B 1 316 ? 13.766 22.094 14.406 1 97.62 316 GLN B CA 1
ATOM 5040 C C . GLN B 1 316 ? 12.859 22.594 13.289 1 97.62 316 GLN B C 1
ATOM 5042 O O . GLN B 1 316 ? 13.305 22.766 12.156 1 97.62 316 GLN B O 1
ATOM 5047 N N . PRO B 1 317 ? 11.609 22.891 13.641 1 98.25 317 PRO B N 1
ATOM 5048 C CA . PRO B 1 317 ? 10.703 23.391 12.594 1 98.25 317 PRO B CA 1
ATOM 5049 C C . PRO B 1 317 ? 11.219 24.672 11.93 1 98.25 317 PRO B C 1
ATOM 5051 O O . PRO B 1 317 ? 11.805 25.531 12.602 1 98.25 317 PRO B O 1
ATOM 5054 N N . TYR B 1 318 ? 11.062 24.75 10.625 1 98.38 318 TYR B N 1
ATOM 5055 C CA . TYR B 1 318 ? 11.469 25.922 9.852 1 98.38 318 TYR B CA 1
ATOM 5056 C C . TYR B 1 318 ? 10.273 26.828 9.578 1 98.38 318 TYR B C 1
ATOM 5058 O O . TYR B 1 318 ? 9.328 26.438 8.891 1 98.38 318 TYR B O 1
ATOM 5066 N N . ILE B 1 319 ? 10.344 27.953 10.117 1 98.62 319 ILE B N 1
ATOM 5067 C CA . ILE B 1 319 ? 9.305 28.953 9.891 1 98.62 319 ILE B CA 1
ATOM 5068 C C . ILE B 1 319 ? 9.75 29.938 8.812 1 98.62 319 ILE B C 1
ATOM 5070 O O . ILE B 1 319 ? 10.672 30.734 9.023 1 98.62 319 ILE B O 1
ATOM 5074 N N . GLY B 1 320 ? 9.078 29.891 7.711 1 98 320 GLY B N 1
ATOM 5075 C CA . GLY B 1 320 ? 9.484 30.688 6.566 1 98 320 GLY B CA 1
ATOM 5076 C C . GLY B 1 320 ? 9.078 32.125 6.676 1 98 320 GLY B C 1
ATOM 5077 O O . GLY B 1 320 ? 9.852 33.031 6.348 1 98 320 GLY B O 1
ATOM 5078 N N . GLU B 1 321 ? 7.859 32.344 7.062 1 98.19 321 GLU B N 1
ATOM 5079 C CA . GLU B 1 321 ? 7.312 33.688 7.156 1 98.19 321 GLU B CA 1
ATOM 5080 C C . GLU B 1 321 ? 6.258 33.781 8.258 1 98.19 321 GLU B C 1
ATOM 5082 O O . GLU B 1 321 ? 5.605 32.781 8.586 1 98.19 321 GLU B O 1
ATOM 5087 N N . VAL B 1 322 ? 6.168 35 8.797 1 98.62 322 VAL B N 1
ATOM 5088 C CA . VAL B 1 322 ? 5.148 35.312 9.789 1 98.62 322 VAL B CA 1
ATOM 5089 C C . VAL B 1 322 ? 4.371 36.562 9.367 1 98.62 322 VAL B C 1
ATOM 5091 O O . VAL B 1 322 ? 4.965 37.562 9 1 98.62 322 VAL B O 1
ATOM 5094 N N . PHE B 1 323 ? 3.061 36.469 9.383 1 98.75 323 PHE B N 1
ATOM 5095 C CA . PHE B 1 323 ? 2.164 37.562 9.023 1 98.75 323 PHE B CA 1
ATOM 5096 C C . PHE B 1 323 ? 1.278 37.938 10.203 1 98.75 323 PHE B C 1
ATOM 5098 O O . PHE B 1 323 ? 1.069 37.125 11.117 1 98.75 323 PHE B O 1
ATOM 5105 N N . LYS B 1 324 ? 0.75 39.125 10.156 1 98.62 324 LYS B N 1
ATOM 5106 C CA . LYS B 1 324 ? -0.295 39.531 11.086 1 98.62 324 LYS B CA 1
ATOM 5107 C C . LYS B 1 324 ? -1.661 39.031 10.641 1 98.62 324 LYS B C 1
ATOM 5109 O O . LYS B 1 324 ? -1.83 38.625 9.492 1 98.62 324 LYS B O 1
ATOM 5114 N N . LEU B 1 325 ? -2.561 39.031 11.57 1 98.5 325 LEU B N 1
ATOM 5115 C CA . LEU B 1 325 ? -3.908 38.562 11.266 1 98.5 325 LEU B CA 1
ATOM 5116 C C . LEU B 1 325 ? -4.496 39.344 10.094 1 98.5 325 LEU B C 1
ATOM 5118 O O . LEU B 1 325 ? -5.109 38.75 9.203 1 98.5 325 LEU B O 1
ATOM 5122 N N . GLU B 1 326 ? -4.234 40.625 10.031 1 97.75 326 GLU B N 1
ATOM 5123 C CA . GLU B 1 326 ? -4.777 41.5 8.984 1 97.75 326 GLU B CA 1
ATOM 5124 C C . GLU B 1 326 ? -4.18 41.156 7.621 1 97.75 326 GLU B C 1
ATOM 5126 O O . GLU B 1 326 ? -4.711 41.562 6.586 1 97.75 326 GLU B O 1
ATOM 5131 N N . GLU B 1 327 ? -3.076 40.438 7.691 1 98.44 327 GLU B N 1
ATOM 5132 C CA . GLU B 1 327 ? -2.369 40.094 6.461 1 98.44 327 GLU B CA 1
ATOM 5133 C C . GLU B 1 327 ? -2.688 38.656 6.012 1 98.44 327 GLU B C 1
ATOM 5135 O O . GLU B 1 327 ? -1.959 38.094 5.203 1 98.44 327 GLU B O 1
ATOM 5140 N N . VAL B 1 328 ? -3.744 38.125 6.492 1 98.62 328 VAL B N 1
ATOM 5141 C CA . VAL B 1 328 ? -4.066 36.719 6.258 1 98.62 328 VAL B CA 1
ATOM 5142 C C . VAL B 1 328 ? -4.223 36.469 4.762 1 98.62 328 VAL B C 1
ATOM 5144 O O . VAL B 1 328 ? -3.814 35.406 4.258 1 98.62 328 VAL B O 1
ATOM 5147 N N . ASN B 1 329 ? -4.785 37.375 4.02 1 98.62 329 ASN B N 1
ATOM 5148 C CA . ASN B 1 329 ? -4.977 37.156 2.584 1 98.62 329 ASN B CA 1
ATOM 5149 C C . ASN B 1 329 ? -3.648 37.188 1.836 1 98.62 329 ASN B C 1
ATOM 5151 O O . ASN B 1 329 ? -3.467 36.438 0.873 1 98.62 329 ASN B O 1
ATOM 5155 N N . ASP B 1 330 ? -2.756 38 2.293 1 98.25 330 ASP B N 1
ATOM 5156 C CA . ASP B 1 330 ? -1.411 37.969 1.725 1 98.25 330 ASP B CA 1
ATOM 5157 C C . ASP B 1 330 ? -0.707 36.656 2.006 1 98.25 330 ASP B C 1
ATOM 5159 O O . ASP B 1 330 ? -0.016 36.125 1.14 1 98.25 330 ASP B O 1
ATOM 5163 N N . ALA B 1 331 ? -0.869 36.219 3.191 1 98.25 331 ALA B N 1
ATOM 5164 C CA . ALA B 1 331 ? -0.276 34.938 3.57 1 98.25 331 ALA B CA 1
ATOM 5165 C C . ALA B 1 331 ? -0.828 33.781 2.715 1 98.25 331 ALA B C 1
ATOM 5167 O O . ALA B 1 331 ? -0.069 32.969 2.217 1 98.25 331 ALA B O 1
ATOM 5168 N N . PHE B 1 332 ? -2.188 33.75 2.514 1 98 332 PHE B N 1
ATOM 5169 C CA . PHE B 1 332 ? -2.824 32.75 1.665 1 98 332 PHE B CA 1
ATOM 5170 C C . PHE B 1 332 ? -2.264 32.812 0.249 1 98 332 PHE B C 1
ATOM 5172 O O . PHE B 1 332 ? -1.965 31.781 -0.347 1 98 332 PHE B O 1
ATOM 5179 N N . LEU B 1 333 ? -2.09 34 -0.237 1 97.06 333 LEU B N 1
ATOM 5180 C CA . LEU B 1 333 ? -1.578 34.188 -1.59 1 97.06 333 LEU B CA 1
ATOM 5181 C C . LEU B 1 333 ? -0.149 33.656 -1.708 1 97.06 333 LEU B C 1
ATOM 5183 O O . LEU B 1 333 ? 0.207 33.031 -2.705 1 97.06 333 LEU B O 1
ATOM 5187 N N . ARG B 1 334 ? 0.635 33.938 -0.682 1 95.38 334 ARG B N 1
ATOM 5188 C CA . ARG B 1 334 ? 2.02 33.469 -0.656 1 95.38 334 ARG B CA 1
ATOM 5189 C C . ARG B 1 334 ? 2.096 31.969 -0.77 1 95.38 334 ARG B C 1
ATOM 5191 O O . ARG B 1 334 ? 2.922 31.438 -1.515 1 95.38 334 ARG B O 1
ATOM 5198 N N . VAL B 1 335 ? 1.262 31.25 -0.108 1 95.06 335 VAL B N 1
ATOM 5199 C CA . VAL B 1 335 ? 1.236 29.797 -0.085 1 95.06 335 VAL B CA 1
ATOM 5200 C C . VAL B 1 335 ? 0.701 29.266 -1.414 1 95.06 335 VAL B C 1
ATOM 5202 O O . VAL B 1 335 ? 1.281 28.344 -2.004 1 95.06 335 VAL B O 1
ATOM 5205 N N . THR B 1 336 ? -0.323 29.859 -1.938 1 93.44 336 THR B N 1
ATOM 5206 C CA . THR B 1 336 ? -0.982 29.375 -3.15 1 93.44 336 THR B CA 1
ATOM 5207 C C . THR B 1 336 ? -0.072 29.547 -4.363 1 93.44 336 THR B C 1
ATOM 5209 O O . THR B 1 336 ? -0.089 28.719 -5.281 1 93.44 336 THR B O 1
ATOM 5212 N N . GLN B 1 337 ? 0.747 30.578 -4.285 1 92.31 337 GLN B N 1
ATOM 5213 C CA . GLN B 1 337 ? 1.62 30.875 -5.414 1 92.31 337 GLN B CA 1
ATOM 5214 C C . GLN B 1 337 ? 2.941 30.125 -5.305 1 92.31 337 GLN B C 1
ATOM 5216 O O . GLN B 1 337 ? 3.863 30.359 -6.086 1 92.31 337 GLN B O 1
ATOM 5221 N N . ARG B 1 338 ? 3.102 29.297 -4.375 1 90.31 338 ARG B N 1
ATOM 5222 C CA . ARG B 1 338 ? 4.277 28.453 -4.176 1 90.31 338 ARG B CA 1
ATOM 5223 C C . ARG B 1 338 ? 5.523 29.297 -3.949 1 90.31 338 ARG B C 1
ATOM 5225 O O . ARG B 1 338 ? 6.602 28.969 -4.449 1 90.31 338 ARG B O 1
ATOM 5232 N N . LYS B 1 339 ? 5.32 30.359 -3.289 1 90.88 339 LYS B N 1
ATOM 5233 C CA . LYS B 1 339 ? 6.438 31.25 -3.02 1 90.88 339 LYS B CA 1
ATOM 5234 C C . LYS B 1 339 ? 6.945 31.094 -1.59 1 90.88 339 LYS B C 1
ATOM 5236 O O . LYS B 1 339 ? 7.992 31.641 -1.23 1 90.88 339 LYS B O 1
ATOM 5241 N N . SER B 1 340 ? 6.27 30.328 -0.881 1 93.56 340 SER B N 1
ATOM 5242 C CA . SER B 1 340 ? 6.652 30.156 0.517 1 93.56 340 SER B CA 1
ATOM 5243 C C . SER B 1 340 ? 7.52 28.922 0.702 1 93.56 340 SER B C 1
ATOM 5245 O O . SER B 1 340 ? 7.496 28 -0.127 1 93.56 340 SER B O 1
ATOM 5247 N N . THR B 1 341 ? 8.367 29 1.693 1 97.5 341 THR B N 1
ATOM 5248 C CA . THR B 1 341 ? 9.109 27.844 2.199 1 97.5 341 THR B CA 1
ATOM 5249 C C . THR B 1 341 ? 8.836 27.641 3.688 1 97.5 341 THR B C 1
ATOM 5251 O O . THR B 1 341 ? 8.641 28.609 4.426 1 97.5 341 THR B O 1
ATOM 5254 N N . GLY B 1 342 ? 8.828 26.406 4.059 1 98.19 342 GLY B N 1
ATOM 5255 C CA . GLY B 1 342 ? 8.562 26.125 5.461 1 98.19 342 GLY B CA 1
ATOM 5256 C C . GLY B 1 342 ? 7.168 26.531 5.895 1 98.19 342 GLY B C 1
ATOM 5257 O O . GLY B 1 342 ? 6.27 26.672 5.062 1 98.19 342 GLY B O 1
ATOM 5258 N N . LYS B 1 343 ? 7 26.578 7.168 1 98.69 343 LYS B N 1
ATOM 5259 C CA . LYS B 1 343 ? 5.691 26.891 7.73 1 98.69 343 LYS B CA 1
ATOM 5260 C C . LYS B 1 343 ? 5.441 28.391 7.727 1 98.69 343 LYS B C 1
ATOM 5262 O O . LYS B 1 343 ? 6.332 29.172 8.062 1 98.69 343 LYS B O 1
ATOM 5267 N N . VAL B 1 344 ? 4.273 28.781 7.277 1 98.75 344 VAL B N 1
ATOM 5268 C CA . VAL B 1 344 ? 3.811 30.156 7.371 1 98.75 344 VAL B CA 1
ATOM 5269 C C . VAL B 1 344 ? 2.9 30.328 8.586 1 98.75 344 VAL B C 1
ATOM 5271 O O . VAL B 1 344 ? 1.996 29.516 8.805 1 98.75 344 VAL B O 1
ATOM 5274 N N . LEU B 1 345 ? 3.178 31.359 9.398 1 98.81 345 LEU B N 1
ATOM 5275 C CA . LEU B 1 345 ? 2.4 31.578 10.609 1 98.81 345 LEU B CA 1
ATOM 5276 C C . LEU B 1 345 ? 1.662 32.906 10.547 1 98.81 345 LEU B C 1
ATOM 5278 O O . LEU B 1 345 ? 2.105 33.844 9.867 1 98.81 345 LEU B O 1
ATOM 5282 N N . LEU B 1 346 ? 0.559 32.906 11.211 1 98.81 346 LEU B N 1
ATOM 5283 C CA . LEU B 1 346 ? -0.073 34.188 11.617 1 98.81 346 LEU B CA 1
ATOM 5284 C C . LEU B 1 346 ? 0.258 34.5 13.07 1 98.81 346 LEU B C 1
ATOM 5286 O O . LEU B 1 346 ? 0.126 33.656 13.945 1 98.81 346 LEU B O 1
ATOM 5290 N N . SER B 1 347 ? 0.699 35.656 13.258 1 98.75 347 SER B N 1
ATOM 5291 C CA . SER B 1 347 ? 0.858 36.188 14.617 1 98.75 347 SER B CA 1
ATOM 5292 C C . SER B 1 347 ? -0.365 36.969 15.047 1 98.75 347 SER B C 1
ATOM 5294 O O . SER B 1 347 ? -0.702 38 14.43 1 98.75 347 SER B O 1
ATOM 5296 N N . LEU B 1 348 ? -0.97 36.562 16.078 1 97.62 348 LEU B N 1
ATOM 5297 C CA . LEU B 1 348 ? -2.207 37.188 16.516 1 97.62 348 LEU B CA 1
ATOM 5298 C C . LEU B 1 348 ? -1.948 38.125 17.703 1 97.62 348 LEU B C 1
ATOM 5300 O O . LEU B 1 348 ? -2.859 38.812 18.156 1 97.62 348 LEU B O 1
ATOM 5304 N N . LYS B 1 349 ? -0.724 38.125 18.172 1 88.88 349 LYS B N 1
ATOM 5305 C CA . LYS B 1 349 ? -0.29 39.031 19.219 1 88.88 349 LYS B CA 1
ATOM 5306 C C . LYS B 1 349 ? 1.021 39.719 18.859 1 88.88 349 LYS B C 1
ATOM 5308 O O . LYS B 1 349 ? 1.802 39.188 18.062 1 88.88 349 LYS B O 1
#

Foldseek 3Di:
DPCPVVPPPPCPPPCPVPVPCQPDWWWAWKLQDAPDGTDIDTDGDDDAAQQKWKWQFFKFWDDPLQNCQSNVNHPDHDDPTFGATQKTWGFTCDHHNNDDPDDGGFIWIFGARGDNLIRMDMHGPLRIDTFDPQADRVQLNLPQPQLLLLCCQQCVPQVHAAAFEEEEECLQAANNLSNQLCQCLVRNYAYEYEYQDPVSQVVSVVSHHPHYHNVVVDQPLVVQCVVPNPQFGQEYEYAAADPNVVSNLVRHGAQHEYEYEYHLNPDHDDDDPVSCVVSVYYYYYDDSVCCCVVPVVVSVVSSVVRSVCVSVVSGGFDEFEEAESVCVSVQSVCVSVSNTGHIYMYGDD/DPPPPVPPPPPPPPCPVPVPCQPDWWWAWKLQDAPDGTDIDTDRDDDAAQQKWKWQFFKFWDDPLQNCQSNVNHPDHDDPTFGATQKTWGFTCDHHNNDDPDDGGFIWIFGARGDNLIRMDMHGPLRIDTFDPQADRVQLNLPQPQLLLLCCQQCVPQVHAAAFEEEEECLQAANNLSNQLCQCLVRNYAYEYEYQDPVSQVVSVVSHHPHYHNVVVDQPLVVQCVVPNPQFGQEYEYAAADPNVVSNLLRHGAQHEYEYEYHLNPDHDDDDPVSCVVSVYYYYYDDSVCCCVVPVVVSVVSSVVRSVCVSVVSGGFDEFEEAESVCVSVQSVCVSVSNTGHIYMYGDD